Protein AF-A0A354T3V9-F1 (afdb_monomer)

Solvent-accessible surface area (backbone atoms only — not comparable to full-atom values): 32517 Å² total; per-residue (Å²): 140,82,90,83,85,89,87,88,87,81,90,86,90,83,90,88,90,88,87,83,87,86,89,85,88,80,90,80,92,81,86,88,84,91,83,85,88,84,88,84,85,85,89,86,86,86,89,82,84,89,85,85,87,84,90,78,86,81,80,93,75,85,88,80,76,74,80,84,77,77,73,82,75,76,56,69,67,57,56,49,50,51,51,52,52,47,48,52,54,55,47,61,64,60,44,80,77,56,86,52,77,69,58,54,63,48,48,56,51,47,48,54,52,50,52,56,44,53,57,58,63,74,66,83,55,96,64,48,69,61,53,52,55,51,42,28,46,51,54,14,50,47,29,39,53,53,14,48,54,28,45,76,69,68,37,41,72,61,12,39,53,26,18,53,50,13,24,72,48,33,72,89,43,64,66,36,56,49,50,38,52,53,39,53,52,52,48,50,51,51,50,52,52,52,52,49,52,51,32,47,51,52,16,51,54,26,36,52,52,12,50,56,27,45,77,68,66,38,25,69,59,10,29,55,25,14,48,47,12,28,72,53,38,69,88,43,66,69,38,52,53,50,24,53,52,25,47,54,51,32,54,50,49,54,51,51,54,50,53,49,53,52,50,53,50,51,49,51,51,54,51,51,52,52,52,49,53,50,51,51,52,54,49,52,53,49,52,52,49,53,50,52,54,51,50,53,50,50,51,53,50,50,54,56,50,59,66,56,62,82,64,82,67,59,94,84,62,96,70,99,64,85,72,61,81,66,56,63,54,50,49,52,51,52,49,50,52,52,51,53,53,52,51,53,52,55,56,55,63,75,74,70,83,85,92,62,102,72,75,50,71,68,53,57,52,48,51,52,50,52,51,49,50,50,51,50,42,77,76,44,75,84,62,81,73,84,63,55,73,73,62,53,47,73,75,39,82,59,52,68,59,52,50,60,51,46,69,60,49,51,60,54,49,53,50,42,52,53,54,34,52,52,30,52,52,51,29,51,54,28,52,53,49,38,55,52,41,50,52,54,38,54,50,33,51,52,52,36,54,54,32,52,52,51,45,54,54,57,66,70,55,76,70,90,41,74,68,44,44,53,52,47,52,52,52,49,53,53,34,53,51,49,39,52,54,33,51,50,50,40,51,53,39,53,52,53,39,54,54,30,52,53,50,29,54,53,28,51,53,52,35,50,57,37,51,53,53,44,52,54,48,48,53,54,49,54,38,48,75,73,71,43,81,77,78,65,79,82,73,65,82,64,88,68,76,76,78,75,79,84,74,73,83,78,132

Secondary structure (DSSP, 8-state):
--------------------------------------------------------PPP-----PPP---PPPPPHHHHHHHHHHHHHHHHHHHHTT---HHHHHHHHHHHHHHHHHHHHTTS--TTHHHHHHHHHHHHHHHHHHHHHHHHHTT-HHHHHHHHHHHHHH-TT-HHHHHHHHHHHHHHHHHHHHHHHHHHHHHHHHHHHHHHHHHHTT-HHHHHHHHHHHHHH-TT-HHHHHHHHHHHHHHHHHHHHHHHHHHHHHHHHHHHHHHHHHHHHHHHHHHHHHHHHHHHHHHHHHHHHHHHHSS----TT--------HHHHHHHHHHHHHHHHHHHHHHHHHTT-----S---HHHHHHHHHHHHHHHHHHHTTTT-SS--HHHHHHH-TTHHHHHHHHHHHHHHHHHHHHHHHHHHHHHHHHHHHHHHHHHHHHHHHHHHHHHHHHHHHHHHS---SHHHHHHHHHHHHHHHHHHHHHHHHHHHHHHHHHHHHHHHHHHHHHHHHHHHHHHHHHHHHHHHHTTPPPP-GGG--S--PPPPP-PPPP-

pLDDT: mean 73.09, std 22.15, range [26.23, 98.62]

Structure (mmCIF, N/CA/C/O backbone):
data_AF-A0A354T3V9-F1
#
_entry.id   AF-A0A354T3V9-F1
#
loop_
_atom_site.group_PDB
_atom_site.id
_atom_site.type_symbol
_atom_site.label_atom_id
_atom_site.label_alt_id
_atom_site.label_comp_id
_atom_site.label_asym_id
_atom_site.label_entity_id
_atom_site.label_seq_id
_atom_site.pdbx_PDB_ins_code
_atom_site.Cartn_x
_atom_site.Cartn_y
_atom_site.Cartn_z
_atom_site.occupancy
_atom_site.B_iso_or_equiv
_atom_site.auth_seq_id
_atom_site.auth_comp_id
_atom_site.auth_asym_id
_atom_site.auth_atom_id
_atom_site.pdbx_PDB_model_num
ATOM 1 N N . MET A 1 1 ? -51.649 41.829 -4.436 1.00 32.91 1 MET A N 1
ATOM 2 C CA . MET A 1 1 ? -51.994 42.182 -3.039 1.00 32.91 1 MET A CA 1
ATOM 3 C C . MET A 1 1 ? -51.129 41.298 -2.145 1.00 32.91 1 MET A C 1
ATOM 5 O O . MET A 1 1 ? -51.272 40.098 -2.272 1.00 32.91 1 MET A O 1
ATOM 9 N N . ASN A 1 2 ? -50.156 41.715 -1.337 1.00 33.03 2 ASN A N 1
ATOM 10 C CA . ASN A 1 2 ? -49.621 43.015 -0.938 1.00 33.03 2 ASN A CA 1
ATOM 11 C C . ASN A 1 2 ? -48.099 42.876 -0.723 1.00 33.03 2 ASN A C 1
ATOM 13 O O . ASN A 1 2 ? -47.620 41.822 -0.316 1.00 33.03 2 ASN A O 1
ATOM 17 N N . HIS A 1 3 ? -47.375 43.960 -1.003 1.00 36.59 3 HIS A N 1
ATOM 18 C CA . HIS A 1 3 ? -45.964 44.193 -0.684 1.00 36.59 3 HIS A CA 1
ATOM 19 C C . HIS A 1 3 ? -45.705 44.255 0.826 1.00 36.59 3 HIS A C 1
ATOM 21 O O . HIS A 1 3 ? -46.506 44.884 1.509 1.00 36.59 3 HIS A O 1
ATOM 27 N N . VAL A 1 4 ? -44.530 43.797 1.295 1.00 40.19 4 VAL A N 1
ATOM 28 C CA . VAL A 1 4 ? -43.808 44.417 2.430 1.00 40.19 4 VAL A CA 1
ATOM 29 C C . VAL A 1 4 ? -42.276 44.309 2.256 1.00 40.19 4 VAL A C 1
ATOM 31 O O . VAL A 1 4 ? -41.701 43.228 2.234 1.00 40.19 4 VAL A O 1
ATOM 34 N N . HIS A 1 5 ? -41.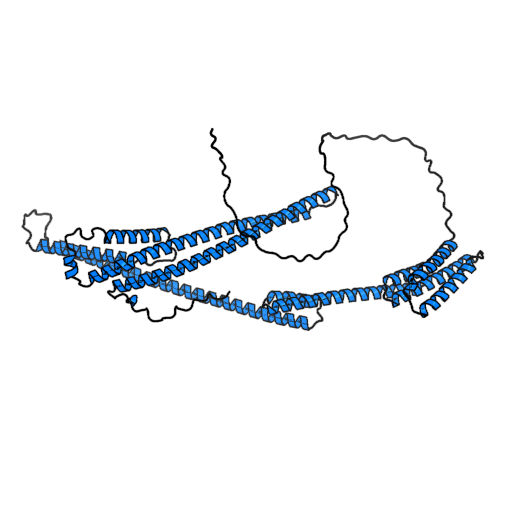678 45.491 2.089 1.00 36.81 5 HIS A N 1
ATOM 35 C CA . HIS A 1 5 ? -40.368 46.045 2.472 1.00 36.81 5 HIS A CA 1
ATOM 36 C C . HIS A 1 5 ? -39.099 45.193 2.708 1.00 36.81 5 HIS A C 1
ATOM 38 O O . HIS A 1 5 ? -38.986 44.419 3.652 1.00 36.81 5 HIS A O 1
ATOM 44 N N . ARG A 1 6 ? -38.054 45.565 1.946 1.00 41.31 6 ARG A N 1
ATOM 45 C CA . ARG A 1 6 ? -36.630 45.541 2.333 1.00 41.31 6 ARG A CA 1
ATOM 46 C C . ARG A 1 6 ? -36.245 46.879 2.984 1.00 41.31 6 ARG A C 1
ATOM 48 O O . ARG A 1 6 ? -36.617 47.923 2.451 1.00 41.31 6 ARG A O 1
ATOM 55 N N . VAL A 1 7 ? -35.428 46.845 4.040 1.00 30.77 7 VAL A N 1
ATOM 56 C CA . VAL A 1 7 ? -34.584 47.966 4.511 1.00 30.77 7 VAL A CA 1
ATOM 57 C C . VAL A 1 7 ? -33.204 47.401 4.907 1.00 30.77 7 VAL A C 1
ATOM 59 O O . VAL A 1 7 ? -33.170 46.343 5.536 1.00 30.77 7 VAL A O 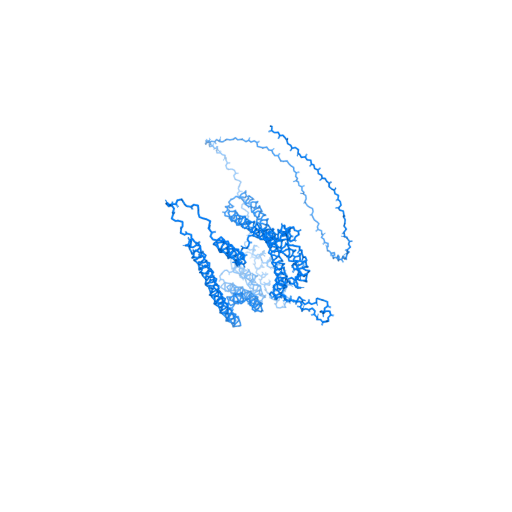1
ATOM 62 N N . PRO A 1 8 ? -32.080 48.053 4.538 1.00 51.62 8 PRO A N 1
ATOM 63 C CA . PRO A 1 8 ? -30.714 47.611 4.834 1.00 51.62 8 PRO A CA 1
ATOM 64 C C . PRO A 1 8 ? -30.093 48.370 6.022 1.00 51.62 8 PRO A C 1
ATOM 66 O O . PRO A 1 8 ? -30.455 49.516 6.271 1.00 51.62 8 PRO A O 1
ATOM 69 N N . TRP A 1 9 ? -29.100 47.775 6.692 1.00 32.56 9 TRP A N 1
ATOM 70 C CA . TRP A 1 9 ? -28.178 48.481 7.594 1.00 32.56 9 TRP A CA 1
ATOM 71 C C . TRP A 1 9 ? -26.727 48.038 7.341 1.00 32.56 9 TRP A C 1
ATOM 73 O O . TRP A 1 9 ? -26.434 46.846 7.269 1.00 32.56 9 TRP A O 1
ATOM 83 N N . LEU A 1 10 ? -25.844 49.030 7.186 1.00 33.41 10 LEU A N 1
ATOM 84 C CA . LEU A 1 10 ? -24.381 48.947 7.104 1.00 33.41 10 LEU A CA 1
ATOM 85 C C . LEU A 1 10 ? -23.762 49.326 8.469 1.00 33.41 10 LEU A C 1
ATOM 87 O O . LEU A 1 10 ? -24.205 50.297 9.070 1.00 33.41 10 LEU A O 1
ATOM 91 N N . VAL A 1 11 ? -22.666 48.629 8.814 1.00 35.09 11 VAL A N 1
ATOM 92 C CA . VAL A 1 11 ? -21.397 49.099 9.440 1.00 35.09 11 VAL A CA 1
ATOM 93 C C . VAL A 1 11 ? -21.416 49.599 10.894 1.00 35.09 11 VAL A C 1
ATOM 95 O O . VAL A 1 11 ? -22.173 50.495 11.232 1.00 35.09 11 VAL A O 1
ATOM 98 N N . VAL A 1 12 ? -20.481 49.079 11.718 1.00 29.97 12 VAL A N 1
ATOM 99 C CA . VAL A 1 12 ? -19.415 49.835 12.435 1.00 29.97 12 VAL A CA 1
ATOM 100 C C . VAL A 1 12 ? -18.534 48.896 13.315 1.00 29.97 12 VAL A C 1
ATOM 102 O O . VAL A 1 12 ? -19.056 48.012 13.983 1.00 29.97 12 VAL A O 1
ATOM 105 N N . LEU A 1 13 ? -17.213 49.188 13.324 1.00 26.94 13 LEU A N 1
ATOM 106 C CA . LEU A 1 13 ? -16.058 48.712 14.143 1.00 26.94 13 LEU A CA 1
ATOM 107 C C . LEU A 1 13 ? -15.340 47.409 13.710 1.00 26.94 13 LEU A C 1
ATOM 109 O O . LEU A 1 13 ? -15.966 46.375 13.561 1.00 26.94 13 LEU A O 1
ATOM 113 N N . GLY A 1 14 ? -14.013 47.332 13.530 1.00 26.23 14 GLY A N 1
ATOM 114 C CA . GLY A 1 14 ? -12.926 48.298 13.739 1.00 26.23 14 GLY A CA 1
ATOM 115 C C . GLY A 1 14 ? -11.760 47.714 14.560 1.00 26.23 14 GLY A C 1
ATOM 116 O O . GLY A 1 14 ? -11.819 47.766 15.777 1.00 26.23 14 GLY A O 1
ATOM 117 N N . ALA A 1 15 ? -10.707 47.265 13.857 1.00 28.19 15 ALA A N 1
ATOM 118 C CA . ALA A 1 15 ? -9.275 47.199 14.221 1.00 28.19 15 ALA A CA 1
ATOM 119 C C . ALA A 1 15 ? -8.754 46.301 15.380 1.00 28.19 15 ALA A C 1
ATOM 121 O O . ALA A 1 15 ? -9.223 46.363 16.507 1.00 28.19 15 ALA A O 1
ATOM 122 N N . VAL A 1 16 ? -7.668 45.556 15.094 1.00 28.56 16 VAL A N 1
ATOM 123 C CA . VAL A 1 16 ? -6.291 45.667 15.660 1.00 28.56 16 VAL A CA 1
ATOM 124 C C . VAL A 1 16 ? -5.586 44.294 15.579 1.00 28.56 16 VAL A C 1
ATOM 126 O O . VAL A 1 16 ? -5.963 43.380 16.297 1.00 28.56 16 VAL A O 1
ATOM 129 N N . PHE A 1 17 ? -4.570 44.152 14.714 1.00 26.58 17 PHE A N 1
ATOM 130 C CA . PHE A 1 17 ? -3.209 43.663 15.035 1.00 26.58 17 PHE A CA 1
ATOM 131 C C . PHE A 1 17 ? -2.374 43.510 13.748 1.00 26.58 17 PHE A C 1
ATOM 133 O O . PHE A 1 17 ? -2.658 42.681 12.888 1.00 26.58 17 PHE A O 1
ATOM 140 N N . ALA A 1 18 ? -1.318 44.314 13.642 1.00 29.08 18 ALA A N 1
ATOM 141 C CA . ALA A 1 18 ? -0.202 44.144 12.718 1.00 29.08 18 ALA A CA 1
ATOM 142 C C . ALA A 1 18 ? 1.092 44.345 13.518 1.00 29.08 18 ALA A C 1
ATOM 144 O O . ALA A 1 18 ? 1.145 45.293 14.295 1.00 29.08 18 ALA A O 1
ATOM 145 N N . LEU A 1 19 ? 2.063 43.439 13.341 1.00 29.62 19 LEU A N 1
ATOM 146 C CA . LEU A 1 19 ? 3.514 43.440 13.660 1.00 29.62 19 LEU A CA 1
ATOM 147 C C . LEU A 1 19 ? 3.942 41.949 13.516 1.00 29.62 19 LEU A C 1
ATOM 149 O O . LEU A 1 19 ? 3.217 41.096 14.007 1.00 29.62 19 LEU A O 1
ATOM 153 N N . ALA A 1 20 ? 5.024 41.486 12.883 1.00 28.86 20 ALA A N 1
ATOM 154 C CA . ALA A 1 20 ? 6.209 42.074 12.269 1.00 28.86 20 ALA A CA 1
ATOM 155 C C . ALA A 1 20 ? 6.882 41.041 11.303 1.00 28.86 20 ALA A C 1
ATOM 157 O O . ALA A 1 20 ? 6.646 39.842 11.406 1.00 28.86 20 ALA A O 1
ATOM 158 N N . LEU A 1 21 ? 7.702 41.568 10.381 1.00 30.81 21 LEU A N 1
ATOM 159 C CA . LEU A 1 21 ? 8.657 41.006 9.381 1.00 30.81 21 LEU A CA 1
ATOM 160 C C . LEU A 1 21 ? 9.630 39.881 9.884 1.00 30.81 21 LEU A C 1
ATOM 162 O O . LEU A 1 21 ? 9.665 39.688 11.097 1.00 30.81 21 LEU A O 1
ATOM 166 N N . PRO A 1 22 ? 10.488 39.203 9.049 1.00 48.53 22 PRO A N 1
ATOM 167 C CA . PRO A 1 22 ? 11.100 39.702 7.804 1.00 48.53 22 PRO A CA 1
ATOM 168 C C . PRO A 1 22 ? 11.340 38.766 6.589 1.00 48.53 22 PRO A C 1
ATOM 170 O O . PRO A 1 22 ? 11.372 37.544 6.641 1.00 48.53 22 PRO A O 1
ATOM 173 N N . GLN A 1 23 ? 11.588 39.490 5.492 1.00 31.45 23 GLN A N 1
ATOM 174 C CA . GLN A 1 23 ? 12.322 39.233 4.247 1.00 31.45 23 GLN A CA 1
ATOM 175 C C . GLN A 1 23 ? 13.348 38.081 4.205 1.00 31.45 23 GLN A C 1
ATOM 177 O O . GLN A 1 23 ? 14.302 38.070 4.976 1.00 31.45 23 GLN A O 1
ATOM 182 N N . VAL A 1 24 ? 13.279 37.282 3.130 1.00 28.88 24 VAL A N 1
ATOM 183 C CA . VAL A 1 24 ? 14.450 36.797 2.370 1.00 28.88 24 VAL A CA 1
ATOM 184 C C . VAL A 1 24 ? 14.100 36.859 0.876 1.00 28.88 24 VAL A C 1
ATOM 186 O O . VAL A 1 24 ? 13.244 36.118 0.401 1.00 28.88 24 VAL A O 1
ATOM 189 N N . LEU A 1 25 ? 14.737 37.773 0.137 1.00 30.48 25 LEU A N 1
ATOM 190 C CA . LEU A 1 25 ? 14.657 37.869 -1.323 1.00 30.48 25 LEU A CA 1
ATOM 191 C C . LEU A 1 25 ? 15.865 37.161 -1.944 1.00 30.48 25 LEU A C 1
ATOM 193 O O . LEU A 1 25 ? 17.002 37.585 -1.747 1.00 30.48 25 LEU A O 1
ATOM 197 N N . GLY A 1 26 ? 15.603 36.116 -2.728 1.00 29.08 26 GLY A N 1
ATOM 198 C CA . GLY A 1 26 ? 16.531 35.552 -3.704 1.00 29.08 26 GLY A CA 1
ATOM 199 C C . GLY A 1 26 ? 16.092 35.960 -5.108 1.00 29.08 26 GLY A C 1
ATOM 200 O O . GLY A 1 26 ? 15.015 35.583 -5.562 1.00 29.08 26 GLY A O 1
ATOM 201 N N . GLN A 1 27 ? 16.918 36.765 -5.773 1.00 34.38 27 GLN A N 1
ATOM 202 C CA . GLN A 1 27 ? 16.764 37.168 -7.167 1.00 34.38 27 GLN A CA 1
ATOM 203 C C . GLN A 1 27 ? 16.934 35.958 -8.098 1.00 34.38 27 GLN A C 1
ATOM 205 O O . GLN A 1 27 ? 17.934 35.251 -8.007 1.00 34.38 27 GLN A O 1
ATOM 210 N N . SER A 1 28 ? 16.035 35.775 -9.068 1.00 29.17 28 SER A N 1
ATOM 211 C CA . SER A 1 28 ? 16.446 35.245 -10.371 1.00 29.17 28 SER A CA 1
ATOM 212 C C . SER A 1 28 ? 15.574 35.823 -11.484 1.00 29.17 28 SER A C 1
ATOM 214 O O . SER A 1 28 ? 14.348 35.871 -11.417 1.00 29.17 28 SER A O 1
ATOM 216 N N . SER A 1 29 ? 16.275 36.361 -12.469 1.00 31.19 29 SER A N 1
ATOM 217 C CA . SER A 1 29 ? 15.816 37.047 -13.665 1.00 31.19 29 SER A CA 1
ATOM 218 C C . SER A 1 29 ? 15.143 36.105 -14.663 1.00 31.19 29 SER A C 1
ATOM 220 O O . SER A 1 29 ? 15.711 35.073 -15.012 1.00 31.19 29 SER A O 1
ATOM 222 N N . SER A 1 30 ? 14.005 36.532 -15.210 1.00 31.03 30 SER A N 1
ATOM 223 C CA . SER A 1 30 ? 13.454 36.044 -16.482 1.00 31.03 30 SER A CA 1
ATOM 224 C C . SER A 1 30 ? 13.421 37.186 -17.504 1.00 31.03 30 SER A C 1
ATOM 226 O O . SER A 1 30 ? 13.071 38.306 -17.129 1.00 31.03 30 SER A O 1
ATOM 228 N N . PRO A 1 31 ? 13.677 36.924 -18.794 1.00 46.62 31 PRO A N 1
ATOM 229 C CA . PRO A 1 31 ? 13.009 37.596 -19.905 1.00 46.62 31 PRO A CA 1
ATOM 230 C C . PRO A 1 31 ? 11.911 36.641 -20.427 1.00 46.62 31 PRO A C 1
ATOM 232 O O . PRO A 1 31 ? 12.157 35.458 -20.622 1.00 46.62 31 PRO A O 1
ATOM 235 N N . GLY A 1 32 ? 10.640 37.004 -20.576 1.00 32.41 32 GLY A N 1
ATOM 236 C CA . GLY A 1 32 ? 10.111 38.212 -21.190 1.00 32.41 32 GLY A CA 1
ATOM 237 C C . GLY A 1 32 ? 9.746 37.901 -22.642 1.00 32.41 32 GLY A C 1
ATOM 238 O O . GLY A 1 32 ? 10.588 38.111 -23.500 1.00 32.41 32 GLY A O 1
ATOM 239 N N . TYR A 1 33 ? 8.522 37.424 -22.912 1.00 31.39 33 TYR A N 1
ATOM 240 C CA . TYR A 1 33 ? 7.873 37.562 -24.224 1.00 31.39 33 TYR A CA 1
ATOM 241 C C . TYR A 1 33 ? 6.348 37.705 -24.096 1.00 31.39 33 TYR A C 1
ATOM 243 O O . TYR A 1 33 ? 5.661 36.900 -23.474 1.00 31.39 33 TYR A O 1
ATOM 251 N N . ASN A 1 34 ? 5.888 38.796 -24.704 1.00 32.47 34 ASN A N 1
ATOM 252 C CA . ASN A 1 34 ? 4.532 39.297 -24.904 1.00 32.47 34 ASN A CA 1
ATOM 253 C C . ASN A 1 34 ? 3.780 38.505 -25.980 1.00 32.47 34 ASN A C 1
ATOM 255 O O . ASN A 1 34 ? 4.312 38.403 -27.079 1.00 32.47 34 ASN A O 1
ATOM 259 N N . LEU A 1 35 ? 2.524 38.125 -25.720 1.00 31.83 35 LEU A N 1
ATOM 260 C CA . LEU A 1 35 ? 1.390 38.061 -26.666 1.00 31.83 35 LEU A CA 1
ATOM 261 C C . LEU A 1 35 ? 0.129 38.190 -25.777 1.00 31.83 35 LEU A C 1
ATOM 263 O O . LEU A 1 35 ? -0.048 37.398 -24.862 1.00 31.83 35 LEU A O 1
ATOM 267 N N . GLY A 1 36 ? -0.706 39.229 -25.832 1.00 29.16 36 GLY A N 1
ATOM 268 C CA . GLY A 1 36 ? -1.394 39.760 -27.005 1.00 29.16 36 GLY A CA 1
ATOM 269 C C . GLY A 1 36 ? -2.841 39.247 -27.008 1.00 29.16 36 GLY A C 1
ATOM 270 O O . GLY A 1 36 ? -3.162 38.341 -27.766 1.00 29.16 36 GLY A O 1
ATOM 271 N N . TRP A 1 37 ? -3.693 39.778 -26.122 1.00 28.73 37 TRP A N 1
ATOM 272 C CA . TRP A 1 37 ? -5.140 39.519 -26.112 1.00 28.73 37 TRP A CA 1
ATOM 273 C C . TRP A 1 37 ? -5.827 40.254 -27.272 1.00 28.73 37 TRP A C 1
ATOM 275 O O . TRP A 1 37 ? -5.591 41.443 -27.484 1.00 28.73 37 TRP A O 1
ATOM 285 N N . CYS A 1 38 ? -6.730 39.564 -27.968 1.00 28.09 38 CYS A N 1
ATOM 286 C CA . CYS A 1 38 ? -7.733 40.157 -28.848 1.00 28.09 38 CYS A CA 1
ATOM 287 C C . CYS A 1 38 ? -9.111 39.633 -28.431 1.00 28.09 38 CYS A C 1
ATOM 289 O O . CYS A 1 38 ? -9.377 38.438 -28.524 1.00 28.09 38 CYS A O 1
ATOM 291 N N . SER A 1 39 ? -9.975 40.549 -28.002 1.00 33.28 39 SER A N 1
ATOM 292 C CA . SER A 1 39 ? -11.415 40.353 -27.844 1.00 33.28 39 SER A CA 1
ATOM 293 C C . SER A 1 39 ? -12.111 41.379 -28.727 1.00 33.28 39 SER A C 1
ATOM 295 O O . SER A 1 39 ? -11.818 42.561 -28.567 1.00 33.28 39 SER A O 1
ATOM 297 N N . ALA A 1 40 ? -13.027 40.946 -29.601 1.00 31.53 40 ALA A N 1
ATOM 298 C CA . ALA A 1 40 ? -14.324 41.604 -29.824 1.00 31.53 40 ALA A CA 1
ATOM 299 C C . ALA A 1 40 ? -15.142 40.976 -30.976 1.00 31.53 40 ALA A C 1
ATOM 301 O O . ALA A 1 40 ? -14.645 40.822 -32.087 1.00 31.53 40 ALA A O 1
ATOM 302 N N . CYS A 1 41 ? -16.432 40.770 -30.666 1.00 28.70 41 CYS A N 1
ATOM 303 C CA . CYS A 1 41 ? -17.632 40.728 -31.524 1.00 28.70 41 CYS A CA 1
ATOM 304 C C . CYS A 1 41 ? -17.848 39.477 -32.406 1.00 28.70 41 CYS A C 1
ATOM 306 O O . CYS A 1 41 ? -17.102 39.243 -33.343 1.00 28.70 41 CYS A O 1
ATOM 308 N N . GLN A 1 42 ? -18.789 38.555 -32.148 1.00 30.81 42 GLN A N 1
ATOM 309 C CA . GLN A 1 42 ? -20.225 38.605 -31.790 1.00 30.81 42 GLN A CA 1
ATOM 310 C C . GLN A 1 42 ? -21.174 38.736 -33.006 1.00 30.81 42 GLN A C 1
ATOM 312 O O . GLN A 1 42 ? -21.245 39.780 -33.639 1.00 30.81 42 GLN A O 1
ATOM 317 N N . ALA A 1 43 ? -21.940 37.648 -33.201 1.00 32.72 43 ALA A N 1
ATOM 318 C CA . ALA A 1 43 ? -23.284 37.507 -33.786 1.00 32.72 43 ALA A CA 1
ATOM 319 C C . ALA A 1 43 ? -23.520 37.786 -35.287 1.00 32.72 43 ALA A C 1
ATOM 321 O O . ALA A 1 43 ? -23.428 38.921 -35.730 1.00 32.72 43 ALA A O 1
ATOM 322 N N . TYR A 1 44 ? -23.979 36.759 -36.026 1.00 29.14 44 TYR A N 1
ATOM 323 C CA . TYR A 1 44 ? -25.319 36.695 -36.655 1.00 29.14 44 TYR A CA 1
ATOM 324 C C . TYR A 1 44 ? -25.527 35.344 -37.392 1.00 29.14 44 TYR A C 1
ATOM 326 O O . TYR A 1 44 ? -24.777 34.987 -38.293 1.00 29.14 44 TYR A O 1
ATOM 334 N N . MET A 1 45 ? -26.562 34.599 -36.995 1.00 36.66 45 MET A N 1
ATOM 335 C CA . MET A 1 45 ? -27.307 33.588 -37.786 1.00 36.66 45 MET A CA 1
ATOM 336 C C . MET A 1 45 ? -28.581 34.295 -38.336 1.00 36.66 45 MET A C 1
ATOM 338 O O . MET A 1 45 ? -28.835 35.394 -37.835 1.00 36.66 45 MET A O 1
ATOM 342 N N . PRO A 1 46 ? -29.438 33.754 -39.247 1.00 53.12 46 PRO A N 1
ATOM 343 C CA . PRO A 1 46 ? -29.659 32.326 -39.558 1.00 53.12 46 PRO A CA 1
ATOM 344 C C . PRO A 1 46 ? -30.037 31.953 -41.025 1.00 53.12 46 PRO A C 1
ATOM 346 O O . PRO A 1 46 ? -30.429 32.790 -41.830 1.00 53.12 46 PRO A O 1
ATOM 349 N N . GLY A 1 47 ? -30.086 30.639 -41.296 1.00 31.75 47 GLY A N 1
ATOM 350 C CA . GLY A 1 47 ? -31.220 30.018 -42.009 1.00 31.75 47 GLY A CA 1
ATOM 351 C C . GLY A 1 47 ? -30.986 29.413 -43.405 1.00 31.75 47 GLY A C 1
ATOM 352 O O . GLY A 1 47 ? -30.452 30.070 -44.289 1.00 31.75 47 GLY A O 1
ATOM 353 N N . GLY A 1 48 ? -31.528 28.200 -43.622 1.00 31.91 48 GLY A N 1
ATOM 354 C CA . GLY A 1 48 ? -32.191 27.846 -44.891 1.00 31.91 48 GLY A CA 1
ATOM 355 C C . GLY A 1 48 ? -31.755 26.576 -45.644 1.00 31.91 48 GLY A C 1
ATOM 356 O O . GLY A 1 48 ? -30.887 26.651 -46.497 1.00 31.91 48 GLY A O 1
ATOM 357 N N . HIS A 1 49 ? -32.448 25.465 -45.356 1.00 31.52 49 HIS A N 1
ATOM 358 C CA . HIS A 1 49 ? -33.016 24.420 -46.241 1.00 31.52 49 HIS A CA 1
ATOM 359 C C . HIS A 1 49 ? -32.283 23.821 -47.470 1.00 31.52 49 HIS A C 1
ATOM 361 O O . HIS A 1 49 ? -31.874 24.509 -48.397 1.00 31.52 49 HIS A O 1
ATOM 367 N N . ASP A 1 50 ? -32.299 22.478 -47.475 1.00 38.12 50 ASP A N 1
ATOM 368 C CA . ASP A 1 50 ? -32.452 21.491 -48.562 1.00 38.12 50 ASP A CA 1
ATOM 369 C C . ASP A 1 50 ? -32.393 21.943 -50.031 1.00 38.12 50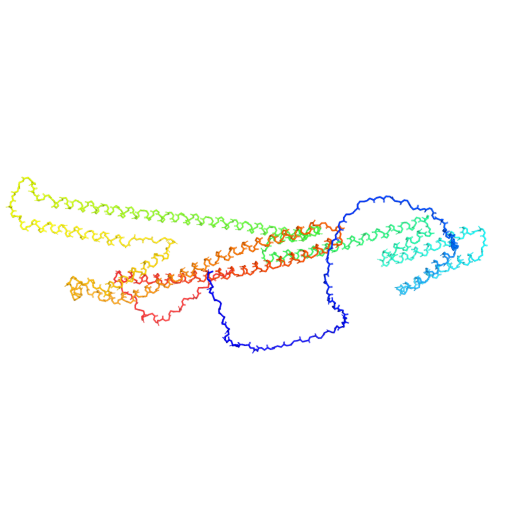 ASP A C 1
ATOM 371 O O . ASP A 1 50 ? -33.188 22.774 -50.461 1.00 38.12 50 ASP A O 1
ATOM 375 N N . CYS A 1 51 ? -31.623 21.210 -50.854 1.00 30.03 51 CYS A N 1
ATOM 376 C CA . CYS A 1 51 ? -32.090 20.777 -52.178 1.00 30.03 51 CYS A CA 1
ATOM 377 C C . CYS A 1 51 ? -31.326 19.562 -52.733 1.00 30.03 51 CYS A C 1
ATOM 379 O O . CYS A 1 51 ? -30.100 19.510 -52.812 1.00 30.03 51 CYS A O 1
ATOM 381 N N . VAL A 1 52 ? -32.134 18.603 -53.172 1.00 35.34 52 VAL A N 1
ATOM 382 C CA . VAL A 1 52 ? -31.834 17.424 -53.980 1.00 35.34 52 VAL A CA 1
ATOM 383 C C . VAL A 1 52 ? -31.580 17.835 -55.437 1.00 35.34 52 VAL A C 1
ATOM 385 O O . VAL A 1 52 ? -32.341 18.618 -55.992 1.00 35.34 52 VAL A O 1
ATOM 388 N N . GLY A 1 53 ? -30.625 17.177 -56.102 1.00 33.56 53 GLY A N 1
ATOM 389 C CA . GLY A 1 53 ? -30.836 16.739 -57.485 1.00 33.56 53 GLY A CA 1
ATOM 390 C C . GLY A 1 53 ? -29.996 17.363 -58.608 1.00 33.56 53 GLY A C 1
ATOM 391 O O . GLY A 1 53 ? -29.963 18.565 -58.819 1.00 33.56 53 GLY A O 1
ATOM 392 N N . LEU A 1 54 ? -29.504 16.432 -59.432 1.00 31.00 54 LEU A N 1
ATOM 393 C CA . LEU A 1 54 ? -29.358 16.472 -60.891 1.00 31.00 54 LEU A CA 1
ATOM 394 C C . LEU A 1 54 ? -27.979 16.721 -61.524 1.00 31.00 54 LEU A C 1
ATOM 396 O O . LEU A 1 54 ? -27.286 17.714 -61.354 1.00 31.00 54 LEU A O 1
ATOM 400 N N . ARG A 1 55 ? -27.670 15.715 -62.349 1.00 41.75 55 ARG A N 1
ATOM 401 C CA . ARG A 1 55 ? -26.597 15.552 -63.320 1.00 41.75 55 ARG A CA 1
ATOM 402 C C . ARG A 1 55 ? -26.561 16.699 -64.330 1.00 41.75 55 ARG A C 1
ATOM 404 O O . ARG A 1 55 ? -27.554 16.926 -65.012 1.00 41.75 55 ARG A O 1
ATOM 411 N N . THR A 1 56 ? -25.361 17.199 -64.607 1.00 34.94 56 THR A N 1
ATOM 412 C CA . THR A 1 56 ? -24.972 17.657 -65.949 1.00 34.94 56 THR A CA 1
ATOM 413 C C . THR A 1 56 ? -23.524 17.258 -66.232 1.00 34.94 56 THR A C 1
ATOM 415 O O . THR A 1 56 ? -22.633 17.500 -65.422 1.00 34.94 56 THR A O 1
ATOM 418 N N . ARG A 1 57 ? -23.302 16.607 -67.381 1.00 43.25 57 ARG A N 1
ATOM 419 C CA . ARG A 1 57 ? -21.978 16.265 -67.931 1.00 43.25 57 ARG A CA 1
ATOM 420 C C . ARG A 1 57 ? -21.195 17.542 -68.284 1.00 43.25 57 ARG A C 1
ATOM 422 O O . ARG A 1 57 ? -21.801 18.423 -68.893 1.00 43.25 57 ARG A O 1
ATOM 429 N N . PRO A 1 58 ? -19.874 17.619 -68.037 1.00 41.09 58 PRO A N 1
ATOM 430 C CA . PRO A 1 58 ? -19.021 18.623 -68.663 1.00 41.09 58 PRO A CA 1
ATOM 431 C C . PRO A 1 58 ? -18.457 18.129 -70.020 1.00 41.09 58 PRO A C 1
ATOM 433 O O . PRO A 1 58 ? -18.406 16.918 -70.261 1.00 41.09 58 PRO A O 1
ATOM 436 N N . PRO A 1 59 ? -18.062 19.046 -70.925 1.00 50.78 59 PRO A N 1
ATOM 437 C CA . PRO A 1 59 ? -17.575 18.742 -72.275 1.00 50.78 59 PRO A CA 1
ATOM 438 C C . PRO A 1 59 ? -16.085 18.339 -72.284 1.00 50.78 59 PRO A C 1
ATOM 440 O O . PRO A 1 59 ? -15.376 18.595 -71.308 1.00 50.78 59 PRO A O 1
ATOM 443 N N . PRO A 1 60 ? -15.576 17.737 -73.379 1.00 50.09 60 PRO A N 1
ATOM 444 C CA . PRO A 1 60 ? -14.189 17.299 -73.454 1.00 50.09 60 PRO A CA 1
ATOM 445 C C . PRO A 1 60 ? -13.263 18.497 -73.703 1.00 50.09 60 PRO A C 1
ATOM 447 O O . PRO A 1 60 ? -13.272 19.090 -74.781 1.00 50.09 60 PRO A O 1
ATOM 450 N N . TRP A 1 61 ? -12.441 18.835 -72.711 1.00 42.12 61 TRP A N 1
ATOM 451 C CA . TRP A 1 61 ? -11.299 19.729 -72.892 1.00 42.12 61 TRP A CA 1
ATOM 452 C C . TRP A 1 61 ? -10.040 18.914 -73.196 1.00 42.12 61 TRP A C 1
ATOM 454 O O . TRP A 1 61 ? -9.812 17.853 -72.621 1.00 42.12 61 TRP A O 1
ATOM 464 N N . ARG A 1 62 ? -9.263 19.420 -74.157 1.00 41.78 62 ARG A N 1
ATOM 465 C CA . ARG A 1 62 ? -8.019 18.843 -74.675 1.00 41.78 62 ARG A CA 1
ATOM 466 C C . ARG A 1 62 ? -6.967 18.703 -73.578 1.00 41.78 62 ARG A C 1
ATOM 468 O O . ARG A 1 62 ? -6.677 19.659 -72.864 1.00 41.78 62 ARG A O 1
ATOM 475 N N . ASP A 1 63 ? -6.357 17.530 -73.545 1.00 43.88 63 ASP A N 1
ATOM 476 C CA . ASP A 1 63 ? -5.199 17.195 -72.732 1.00 43.88 63 ASP A CA 1
ATOM 477 C C . ASP A 1 63 ? -3.937 17.828 -73.351 1.00 43.88 63 ASP A C 1
ATOM 479 O O . ASP A 1 63 ? -3.378 17.328 -74.325 1.00 43.88 63 ASP A O 1
ATOM 483 N N . ASN A 1 64 ? -3.537 18.985 -72.821 1.00 51.72 64 ASN A N 1
ATOM 484 C CA . ASN A 1 64 ? -2.224 19.591 -73.050 1.00 51.72 64 ASN A CA 1
ATOM 485 C C . ASN A 1 64 ? -1.366 19.376 -71.797 1.00 51.72 64 ASN A C 1
ATOM 487 O O . ASN A 1 64 ? -0.989 20.323 -71.106 1.00 51.72 64 ASN A O 1
ATOM 491 N N . SER A 1 65 ? -1.073 18.117 -71.485 1.00 44.03 65 SER A N 1
ATOM 492 C CA . SER A 1 65 ? -0.017 17.787 -70.535 1.00 44.03 65 SER A CA 1
ATOM 493 C C . SER A 1 65 ? 1.346 18.108 -71.179 1.00 44.03 65 SER A C 1
ATOM 495 O O . SER A 1 65 ? 1.636 17.592 -72.263 1.00 44.03 65 SER A O 1
ATOM 497 N N . PRO A 1 66 ? 2.187 18.981 -70.586 1.00 44.88 66 PRO A N 1
ATOM 498 C CA . PRO A 1 66 ? 3.513 19.267 -71.124 1.00 44.88 66 PRO A CA 1
ATOM 499 C C . PRO A 1 66 ? 4.375 17.994 -71.106 1.00 44.88 66 PRO A C 1
ATOM 501 O O . PRO A 1 66 ? 4.193 17.143 -70.231 1.00 44.88 66 PRO A O 1
ATOM 504 N N . PRO A 1 67 ? 5.314 17.837 -72.057 1.00 46.56 67 PRO A N 1
ATOM 505 C CA . PRO A 1 67 ? 6.166 16.660 -72.120 1.00 46.56 67 PRO A CA 1
ATOM 506 C C . PRO A 1 67 ? 6.920 16.502 -70.800 1.00 46.56 67 PRO A C 1
ATOM 508 O O . PRO A 1 67 ? 7.531 17.448 -70.301 1.00 46.56 67 PRO A O 1
ATOM 511 N N . VAL A 1 68 ? 6.866 15.293 -70.240 1.00 46.34 68 VAL A N 1
ATOM 512 C CA . VAL A 1 68 ? 7.669 14.898 -69.084 1.00 46.34 68 VAL A CA 1
ATOM 513 C C . VAL A 1 68 ? 9.133 15.124 -69.447 1.00 46.34 68 VAL A C 1
ATOM 515 O O . VAL A 1 68 ? 9.719 14.379 -70.230 1.00 46.34 68 VAL A O 1
ATOM 518 N N . VAL A 1 69 ? 9.721 16.182 -68.891 1.00 42.22 69 VAL A N 1
ATOM 519 C CA . VAL A 1 69 ? 11.159 16.429 -68.959 1.00 42.22 69 VAL A CA 1
ATOM 520 C C . VAL A 1 69 ? 11.823 15.337 -68.128 1.00 42.22 69 VAL A C 1
ATOM 522 O O . VAL A 1 69 ? 11.851 15.398 -66.899 1.00 42.22 69 VAL A O 1
ATOM 525 N N . THR A 1 70 ? 12.330 14.297 -68.787 1.00 44.03 70 THR A N 1
ATOM 526 C CA . THR A 1 70 ? 13.200 13.311 -68.147 1.00 44.03 70 THR A CA 1
ATOM 527 C C . THR A 1 70 ? 14.492 14.010 -67.749 1.00 44.03 70 THR A C 1
ATOM 529 O O . THR A 1 70 ? 15.354 14.267 -68.589 1.00 44.03 70 THR A O 1
ATOM 532 N N . VAL A 1 71 ? 14.616 14.344 -66.464 1.00 40.88 71 VAL A N 1
ATOM 533 C CA . VAL A 1 71 ? 15.882 14.786 -65.876 1.00 40.88 71 VAL A CA 1
ATOM 534 C C . VAL A 1 71 ? 16.903 13.663 -66.104 1.00 40.88 71 VAL A C 1
ATOM 536 O O . VAL A 1 71 ? 16.620 12.524 -65.717 1.00 40.88 71 VAL A O 1
ATOM 539 N N . PRO A 1 72 ? 18.059 13.925 -66.743 1.00 43.81 72 PRO A N 1
ATOM 540 C CA . PRO A 1 72 ? 19.067 12.893 -66.938 1.00 43.81 72 PRO A CA 1
ATOM 541 C C . PRO A 1 72 ? 19.519 12.380 -65.567 1.00 43.81 72 PRO A C 1
ATOM 543 O O . PRO A 1 72 ? 19.997 13.146 -64.730 1.00 43.81 72 PRO A O 1
ATOM 546 N N . GLN A 1 73 ? 19.321 11.084 -65.310 1.00 52.31 73 GLN A N 1
ATOM 547 C CA . GLN A 1 73 ? 19.808 10.460 -64.085 1.00 52.31 73 GLN A CA 1
ATOM 548 C C . GLN A 1 73 ? 21.335 10.544 -64.069 1.00 52.31 73 GLN A C 1
ATOM 550 O O . GLN A 1 73 ? 21.991 10.133 -65.030 1.00 52.31 73 GLN A O 1
ATOM 555 N N . LYS A 1 74 ? 21.898 11.071 -62.975 1.00 69.38 74 LYS A N 1
ATOM 556 C CA . LYS A 1 74 ? 23.347 11.061 -62.755 1.00 69.38 74 LYS A CA 1
ATOM 557 C C . LYS A 1 74 ? 23.883 9.633 -62.933 1.00 69.38 74 LYS A C 1
ATOM 559 O O . LYS A 1 74 ? 23.282 8.700 -62.389 1.00 69.38 74 LYS A O 1
ATOM 564 N N . PRO A 1 75 ? 25.009 9.432 -63.639 1.00 75.50 75 PRO A N 1
ATOM 565 C CA . PRO A 1 75 ? 25.654 8.129 -63.710 1.00 75.50 75 PRO A CA 1
ATOM 566 C C . PRO A 1 75 ? 25.923 7.587 -62.300 1.00 75.50 75 PRO A C 1
ATOM 568 O O . PRO A 1 75 ? 26.434 8.303 -61.442 1.00 75.50 75 PRO A O 1
ATOM 571 N N . GLN A 1 76 ? 25.643 6.305 -62.051 1.00 67.81 76 GLN A N 1
ATOM 572 C CA . GLN A 1 76 ? 25.848 5.671 -60.736 1.00 67.81 76 GLN A CA 1
ATOM 573 C C . GLN A 1 76 ? 27.281 5.849 -60.191 1.00 67.81 76 GLN A C 1
ATOM 575 O O . GLN A 1 76 ? 27.494 5.877 -58.980 1.00 67.81 76 GLN A O 1
ATOM 580 N N . ALA A 1 77 ? 28.269 5.996 -61.078 1.00 62.25 77 ALA A N 1
ATOM 581 C CA . ALA A 1 77 ? 29.650 6.299 -60.714 1.00 62.25 77 ALA A CA 1
ATOM 582 C C . ALA A 1 77 ? 29.801 7.670 -60.025 1.00 62.25 77 ALA A C 1
ATOM 584 O O . ALA A 1 77 ? 30.568 7.786 -59.072 1.00 62.25 77 ALA A O 1
ATOM 585 N N . GLU A 1 78 ? 29.045 8.679 -60.459 1.00 68.06 78 GLU A N 1
ATOM 586 C CA . GLU A 1 78 ? 29.030 10.019 -59.865 1.00 68.06 78 GLU A CA 1
ATOM 587 C C . GLU A 1 78 ? 28.341 9.999 -58.493 1.00 68.06 78 GLU A C 1
ATOM 589 O O . GLU A 1 78 ? 28.883 10.522 -57.525 1.00 68.06 78 GLU A O 1
ATOM 594 N N . ILE A 1 79 ? 27.228 9.265 -58.366 1.00 72.94 79 ILE A N 1
ATOM 595 C CA . ILE A 1 79 ? 26.539 9.034 -57.082 1.00 72.94 79 ILE A CA 1
ATOM 596 C C . ILE A 1 79 ? 27.475 8.349 -56.073 1.00 72.94 79 ILE A C 1
ATOM 598 O O . ILE A 1 79 ? 27.517 8.709 -54.897 1.00 72.94 79 ILE A O 1
ATOM 602 N N . ASN A 1 80 ? 28.263 7.372 -56.525 1.00 65.31 80 ASN A N 1
ATOM 603 C CA . ASN A 1 80 ? 29.220 6.670 -55.674 1.00 65.31 80 ASN A CA 1
ATOM 604 C C . ASN A 1 80 ? 30.417 7.548 -55.279 1.00 65.31 80 ASN A C 1
ATOM 606 O O . ASN A 1 80 ? 30.913 7.427 -54.157 1.00 65.31 80 ASN A O 1
ATOM 610 N N . ALA A 1 81 ? 30.875 8.429 -56.172 1.00 64.69 81 ALA A N 1
ATOM 611 C CA . ALA A 1 81 ? 31.922 9.401 -55.871 1.00 64.69 81 ALA A CA 1
ATOM 612 C C . ALA A 1 81 ? 31.440 10.446 -54.850 1.00 64.69 81 ALA A C 1
ATOM 614 O O . ALA A 1 81 ? 32.152 10.725 -53.884 1.00 64.69 81 ALA A O 1
ATOM 615 N N . GLU A 1 82 ? 30.212 10.950 -54.996 1.00 73.94 82 GLU A N 1
ATOM 616 C CA . GLU A 1 82 ? 29.573 11.837 -54.015 1.00 73.94 82 GLU A CA 1
ATOM 617 C C . GLU A 1 82 ? 29.381 11.138 -52.664 1.00 73.94 82 GLU A C 1
ATOM 619 O O . GLU A 1 82 ? 29.674 11.722 -51.622 1.00 73.94 82 GLU A O 1
ATOM 624 N N . ALA A 1 83 ? 28.967 9.867 -52.656 1.00 69.12 83 ALA A N 1
ATOM 625 C CA . ALA A 1 83 ? 28.852 9.079 -51.432 1.00 69.12 83 ALA A CA 1
ATOM 626 C C . ALA A 1 83 ? 30.209 8.862 -50.741 1.00 69.12 83 ALA A C 1
ATOM 628 O O . ALA A 1 83 ? 30.284 8.943 -49.516 1.00 69.12 83 ALA A O 1
ATOM 629 N N . ALA A 1 84 ? 31.282 8.626 -51.502 1.00 64.81 84 ALA A N 1
ATOM 630 C CA . ALA A 1 84 ? 32.636 8.496 -50.964 1.00 64.81 84 ALA A CA 1
ATOM 631 C C . ALA A 1 84 ? 33.171 9.827 -50.406 1.00 64.81 84 ALA A C 1
ATOM 633 O O . ALA A 1 84 ? 33.789 9.840 -49.341 1.00 64.81 84 ALA A O 1
ATOM 634 N N . LEU A 1 85 ? 32.896 10.948 -51.079 1.00 68.00 85 LEU A N 1
ATOM 635 C CA . LEU A 1 85 ? 33.268 12.283 -50.604 1.00 68.00 85 LEU A CA 1
ATOM 636 C C . LEU A 1 85 ? 32.463 12.684 -49.360 1.00 68.00 85 LEU A C 1
ATOM 638 O O . LEU A 1 85 ? 33.012 13.237 -48.408 1.00 68.00 85 LEU A O 1
ATOM 642 N N . LYS A 1 86 ? 31.170 12.348 -49.326 1.00 75.88 86 LYS A N 1
ATOM 643 C CA . LYS A 1 86 ? 30.333 12.525 -48.140 1.00 75.88 86 LYS A CA 1
ATOM 644 C C . LYS A 1 86 ? 30.834 11.669 -46.982 1.00 75.88 86 LYS A C 1
ATOM 646 O O . LYS A 1 86 ? 30.959 12.187 -45.881 1.00 75.88 86 LYS A O 1
ATOM 651 N N . LEU A 1 87 ? 31.187 10.404 -47.236 1.00 67.31 87 LEU A N 1
ATOM 652 C CA . LEU A 1 87 ? 31.815 9.541 -46.237 1.00 67.31 87 LEU A CA 1
ATOM 653 C C . LEU A 1 87 ? 33.053 10.219 -45.655 1.00 67.31 87 LEU A C 1
ATOM 655 O O . LEU A 1 87 ? 33.185 10.259 -44.444 1.00 67.31 87 LEU A O 1
ATOM 659 N N . TYR A 1 88 ? 33.928 10.773 -46.495 1.00 68.31 88 TYR A N 1
ATOM 660 C CA . TYR A 1 88 ? 35.138 11.481 -46.069 1.00 68.31 88 TYR A CA 1
ATOM 661 C C . TYR A 1 88 ? 34.845 12.705 -45.190 1.00 68.31 88 TYR A C 1
ATOM 663 O O . TYR A 1 88 ? 35.482 12.885 -44.155 1.00 68.31 88 TYR A O 1
ATOM 671 N N . ASN A 1 89 ? 33.856 13.520 -45.549 1.00 72.25 89 ASN A N 1
ATOM 672 C CA . ASN A 1 89 ? 33.501 14.691 -44.747 1.00 72.25 89 ASN A CA 1
ATOM 673 C C . ASN A 1 89 ? 32.841 14.294 -43.415 1.00 72.25 89 ASN A C 1
ATOM 675 O O . ASN A 1 89 ? 33.226 14.814 -42.367 1.00 72.25 89 ASN A O 1
ATOM 679 N N . ASP A 1 90 ? 31.924 13.321 -43.446 1.00 70.31 90 ASP A N 1
ATOM 680 C CA . ASP A 1 90 ? 31.292 12.748 -42.250 1.00 70.31 90 ASP A CA 1
ATOM 681 C C . ASP A 1 90 ? 32.367 12.112 -41.333 1.00 70.31 90 ASP A C 1
ATOM 683 O O . ASP A 1 90 ? 32.360 12.310 -40.119 1.00 70.31 90 ASP A O 1
ATOM 687 N N . SER A 1 91 ? 33.369 11.446 -41.929 1.00 64.75 91 SER A N 1
ATOM 688 C CA . SER A 1 91 ? 34.531 10.868 -41.239 1.00 64.75 91 SER A CA 1
ATOM 689 C C . SER A 1 91 ? 35.281 11.908 -40.418 1.00 64.75 91 SER A C 1
ATOM 691 O O . SER A 1 91 ? 35.573 11.686 -39.247 1.00 64.75 91 SER A O 1
ATOM 693 N N . ILE A 1 92 ? 35.638 13.031 -41.045 1.00 66.31 92 ILE A N 1
ATOM 694 C CA . ILE A 1 92 ? 36.462 14.074 -40.428 1.00 66.31 92 ILE A CA 1
ATOM 695 C C . ILE A 1 92 ? 35.718 14.738 -39.266 1.00 66.31 92 ILE A C 1
ATOM 697 O O . ILE A 1 92 ? 36.341 15.040 -38.247 1.00 66.31 92 ILE A O 1
ATOM 701 N N . GLY A 1 93 ? 34.400 14.918 -39.392 1.00 68.06 93 GLY A N 1
ATOM 702 C CA . GLY A 1 93 ? 33.554 15.453 -38.325 1.00 68.06 93 GLY A CA 1
ATOM 703 C C . GLY A 1 93 ? 33.498 14.540 -37.096 1.00 68.06 93 GLY A C 1
ATOM 704 O O . GLY A 1 93 ? 33.772 14.994 -35.983 1.00 68.06 93 GLY A O 1
ATOM 705 N N . ASP A 1 94 ? 33.216 13.249 -37.301 1.00 64.06 94 ASP A N 1
ATOM 706 C CA . ASP A 1 94 ? 33.041 12.271 -36.214 1.00 64.06 94 ASP A CA 1
ATOM 707 C C . ASP A 1 94 ? 34.368 11.910 -35.503 1.00 64.06 94 ASP A C 1
ATOM 709 O O . ASP A 1 94 ? 34.388 11.567 -34.315 1.00 64.06 94 ASP A O 1
ATOM 713 N N . LEU A 1 95 ? 35.511 12.022 -36.190 1.00 58.16 95 LEU A N 1
ATOM 714 C CA . LEU A 1 95 ? 36.831 11.636 -35.664 1.00 58.16 95 LEU A CA 1
ATOM 715 C C . LEU A 1 95 ? 37.394 12.555 -34.581 1.00 58.16 95 LEU A C 1
ATOM 717 O O . LEU A 1 95 ? 38.253 12.111 -33.816 1.00 58.16 95 LEU A O 1
ATOM 721 N N . ASN A 1 96 ? 36.901 13.787 -34.448 1.00 62.22 96 ASN A N 1
ATOM 722 C CA . ASN A 1 96 ? 37.307 14.658 -33.339 1.00 62.22 96 ASN A CA 1
ATOM 723 C C . ASN A 1 96 ? 36.970 14.042 -31.961 1.00 62.22 96 ASN A C 1
ATOM 725 O O . ASN A 1 96 ? 37.594 14.400 -30.958 1.00 62.22 96 ASN A O 1
ATOM 729 N N . GLY A 1 97 ? 36.046 13.070 -31.909 1.00 61.03 97 GLY A N 1
ATOM 730 C CA . GLY A 1 97 ? 35.718 12.292 -30.711 1.00 61.03 97 GLY A CA 1
ATOM 731 C C . GLY A 1 97 ? 36.620 11.077 -30.435 1.00 61.03 97 GLY A C 1
ATOM 732 O O . GLY A 1 97 ? 36.683 10.618 -29.296 1.00 61.03 97 GLY A O 1
ATOM 733 N N . PHE A 1 98 ? 37.361 10.563 -31.424 1.00 61.12 98 PHE A N 1
ATOM 734 C CA . PHE A 1 98 ? 38.146 9.326 -31.303 1.00 61.12 98 PHE A CA 1
ATOM 735 C C . PHE A 1 98 ? 39.658 9.613 -31.292 1.00 61.12 98 PHE A C 1
ATOM 737 O O . PHE A 1 98 ? 40.344 9.504 -32.304 1.00 61.12 98 PHE A O 1
ATOM 744 N N . LYS A 1 99 ? 40.205 9.960 -30.120 1.00 57.62 99 LYS A N 1
ATOM 745 C CA . LYS A 1 99 ? 41.605 10.411 -29.950 1.00 57.62 99 LYS A CA 1
ATOM 746 C C . LYS A 1 99 ? 42.692 9.320 -30.042 1.00 57.62 99 LYS A C 1
ATOM 748 O O . LYS A 1 99 ? 43.858 9.619 -29.789 1.00 57.62 99 LYS A O 1
ATOM 753 N N . SER A 1 100 ? 42.371 8.064 -30.364 1.00 64.69 100 SER A N 1
ATOM 754 C CA . SER A 1 100 ? 43.388 7.002 -30.400 1.00 64.69 100 SER A CA 1
ATOM 755 C C . SER A 1 100 ? 44.167 6.997 -31.724 1.00 64.69 100 SER A C 1
ATOM 757 O O . SER A 1 100 ? 43.604 7.063 -32.818 1.00 64.69 100 SER A O 1
ATOM 759 N N . SER A 1 101 ? 45.495 6.884 -31.633 1.00 57.84 101 SER A N 1
ATOM 760 C CA . SER A 1 101 ? 46.424 6.867 -32.777 1.00 57.84 101 SER A CA 1
ATOM 761 C C . SER A 1 101 ? 46.157 5.734 -33.781 1.00 57.84 101 SER A C 1
ATOM 763 O O . SER A 1 101 ? 46.503 5.860 -34.957 1.00 57.84 101 SER A O 1
ATOM 765 N N . GLY A 1 102 ? 45.489 4.658 -33.351 1.00 67.31 102 GLY A N 1
ATOM 766 C CA . GLY A 1 102 ? 45.081 3.544 -34.210 1.00 67.31 102 GLY A CA 1
ATOM 767 C C . GLY A 1 102 ? 44.004 3.910 -35.239 1.00 67.31 102 GLY A C 1
ATOM 768 O O . GLY A 1 102 ? 44.041 3.408 -36.363 1.00 67.31 102 GLY A O 1
ATOM 769 N N . ASN A 1 103 ? 43.095 4.836 -34.911 1.00 67.81 103 ASN A N 1
ATOM 770 C CA . ASN A 1 103 ? 41.967 5.181 -35.785 1.00 67.81 103 ASN A CA 1
ATOM 771 C C . ASN A 1 103 ? 42.396 6.047 -36.979 1.00 67.81 103 ASN A C 1
ATOM 773 O O . ASN A 1 103 ? 41.837 5.920 -38.069 1.00 67.81 103 ASN A O 1
ATOM 777 N N . LYS A 1 104 ? 43.452 6.855 -36.815 1.00 72.69 104 LYS A N 1
ATOM 778 C CA . LYS A 1 104 ? 44.021 7.677 -37.893 1.00 72.69 104 LYS A CA 1
ATOM 779 C C . LYS A 1 104 ? 44.659 6.827 -39.000 1.00 72.69 104 LYS A C 1
ATOM 781 O O . LYS A 1 104 ? 44.317 6.980 -40.166 1.00 72.69 104 LYS A O 1
ATOM 786 N N . GLN A 1 105 ? 45.517 5.869 -38.636 1.00 76.38 105 GLN A N 1
ATOM 787 C CA . GLN A 1 105 ? 46.169 4.974 -39.609 1.00 76.38 105 GLN A CA 1
ATOM 788 C C . GLN A 1 105 ? 45.173 4.089 -40.371 1.00 76.38 105 GLN A C 1
ATOM 790 O O . GLN A 1 105 ? 45.441 3.638 -41.490 1.00 76.38 105 GLN A O 1
ATOM 795 N N . TRP A 1 106 ? 44.045 3.771 -39.738 1.00 73.94 106 TRP A N 1
ATOM 796 C CA . TRP A 1 106 ? 42.954 3.061 -40.385 1.00 73.94 106 TRP A CA 1
ATOM 797 C C . TRP A 1 106 ? 42.249 3.951 -41.415 1.00 73.94 106 TRP A C 1
ATOM 799 O O . TRP A 1 106 ? 42.051 3.519 -42.554 1.00 73.94 106 TRP A O 1
ATOM 809 N N . LEU A 1 107 ? 41.954 5.203 -41.054 1.00 68.44 107 LEU A N 1
ATOM 810 C CA . LEU A 1 107 ? 41.334 6.165 -41.956 1.00 68.44 107 LEU A CA 1
ATOM 811 C C . LEU A 1 107 ? 42.175 6.379 -43.212 1.00 68.44 107 LEU A C 1
ATOM 813 O O . LEU A 1 107 ? 41.665 6.267 -44.324 1.00 68.44 107 LEU A O 1
ATOM 817 N N . ASP A 1 108 ? 43.479 6.576 -43.035 1.00 75.56 108 ASP A N 1
ATOM 818 C CA . ASP A 1 108 ? 44.419 6.758 -44.140 1.00 75.56 108 ASP A CA 1
ATOM 819 C C . ASP A 1 108 ? 44.410 5.544 -45.091 1.00 75.56 108 ASP A C 1
ATOM 821 O O . ASP A 1 108 ? 44.483 5.692 -46.313 1.00 75.56 108 ASP A O 1
ATOM 825 N N . ARG A 1 109 ? 44.224 4.325 -44.558 1.00 79.25 109 ARG A N 1
ATOM 826 C CA . ARG A 1 109 ? 44.075 3.099 -45.364 1.00 79.25 109 ARG A CA 1
ATOM 827 C C . ARG A 1 109 ? 42.741 3.028 -46.109 1.00 79.25 109 ARG A C 1
ATOM 829 O O . ARG A 1 109 ? 42.726 2.611 -47.269 1.00 79.25 109 ARG A O 1
ATOM 836 N N . CYS A 1 110 ? 41.637 3.408 -45.474 1.00 75.19 110 CYS A N 1
ATOM 837 C CA . CYS A 1 110 ? 40.317 3.480 -46.108 1.00 75.19 110 CYS A CA 1
ATOM 838 C C . CYS A 1 110 ? 40.290 4.508 -47.236 1.00 75.19 110 CYS A C 1
ATOM 840 O O . CYS A 1 110 ? 39.866 4.203 -48.352 1.00 75.19 110 CYS A O 1
ATOM 842 N N . LEU A 1 111 ? 40.822 5.697 -46.963 1.00 73.00 111 LEU A N 1
ATOM 843 C CA . LEU A 1 111 ? 40.923 6.786 -47.923 1.00 73.00 111 LEU A CA 1
ATOM 844 C C . LEU A 1 111 ? 41.856 6.424 -49.069 1.00 73.00 111 LEU A C 1
ATOM 846 O O . LEU A 1 111 ? 41.471 6.576 -50.223 1.00 73.00 111 LEU A O 1
ATOM 850 N N . GLY A 1 112 ? 43.017 5.831 -48.789 1.00 80.81 112 GLY A N 1
ATOM 851 C CA . GLY A 1 112 ? 43.919 5.349 -49.834 1.00 80.81 112 GLY A CA 1
ATOM 852 C C . GLY A 1 112 ? 43.258 4.341 -50.785 1.00 80.81 112 GLY A C 1
ATOM 853 O O . GLY A 1 112 ? 43.498 4.384 -51.992 1.00 80.81 112 GLY A O 1
ATOM 854 N N . LYS A 1 113 ? 42.386 3.456 -50.278 1.00 77.38 113 LYS A N 1
ATOM 855 C CA . LYS A 1 113 ? 41.613 2.518 -51.114 1.00 77.38 113 LYS A CA 1
ATOM 856 C C . LYS A 1 113 ? 40.502 3.209 -51.906 1.00 77.38 113 LYS A C 1
ATOM 858 O O . LYS A 1 113 ? 40.296 2.856 -53.067 1.00 77.38 113 LYS A O 1
ATOM 863 N N . LEU A 1 114 ? 39.801 4.172 -51.306 1.00 71.44 114 LEU A N 1
ATOM 864 C CA . LEU A 1 114 ? 38.739 4.934 -51.969 1.00 71.44 114 LEU A CA 1
ATOM 865 C C . LEU A 1 114 ? 39.293 5.841 -53.072 1.00 71.44 114 LEU A C 1
ATOM 867 O O . LEU A 1 114 ? 38.770 5.810 -54.181 1.00 71.44 114 LEU A O 1
ATOM 871 N N . PHE A 1 115 ? 40.389 6.562 -52.819 1.00 73.75 115 PHE A N 1
ATOM 872 C CA . PHE A 1 115 ? 41.047 7.405 -53.821 1.00 73.75 115 PHE A CA 1
ATOM 873 C C . PHE A 1 115 ? 41.581 6.585 -54.994 1.00 73.75 115 PHE A C 1
ATOM 875 O O . PHE A 1 115 ? 41.321 6.942 -56.138 1.00 73.75 115 PHE A O 1
ATOM 882 N N . LYS A 1 116 ? 42.229 5.438 -54.738 1.00 74.94 116 LYS A N 1
ATOM 883 C CA . LYS A 1 116 ? 42.647 4.521 -55.815 1.00 74.94 116 LYS A CA 1
ATOM 884 C C . LYS A 1 116 ? 41.460 4.021 -56.642 1.00 74.94 116 LYS A C 1
ATOM 886 O O . LYS A 1 116 ? 41.564 3.909 -57.856 1.00 74.94 116 LYS A O 1
ATOM 891 N N . ALA A 1 117 ? 40.331 3.723 -56.002 1.00 68.19 117 ALA A N 1
ATOM 892 C CA . ALA A 1 117 ? 39.133 3.260 -56.695 1.00 68.19 117 ALA A CA 1
ATOM 893 C C . ALA A 1 117 ? 38.444 4.381 -57.502 1.00 68.19 117 ALA A C 1
ATOM 895 O O . ALA A 1 117 ? 37.946 4.122 -58.594 1.00 68.19 117 ALA A O 1
ATOM 896 N N . ALA A 1 118 ? 38.449 5.617 -56.995 1.00 69.62 118 ALA A N 1
ATOM 897 C CA . ALA A 1 118 ? 37.925 6.796 -57.684 1.00 69.62 118 ALA A CA 1
ATOM 898 C C . ALA A 1 118 ? 38.795 7.216 -58.880 1.00 69.62 118 ALA A C 1
ATOM 900 O O . ALA A 1 118 ? 38.263 7.600 -59.918 1.00 69.62 118 ALA A O 1
ATOM 901 N N . ASP A 1 119 ? 40.118 7.097 -58.765 1.00 73.19 119 ASP A N 1
ATOM 902 C CA . ASP A 1 119 ? 41.047 7.386 -59.862 1.00 73.19 119 ASP A CA 1
ATOM 903 C C . ASP A 1 119 ? 40.869 6.388 -61.019 1.00 73.19 119 ASP A C 1
ATOM 905 O O . ASP A 1 119 ? 40.756 6.774 -62.180 1.00 73.19 119 ASP A O 1
ATOM 909 N N . LEU A 1 120 ? 40.664 5.104 -60.696 1.00 67.94 120 LEU A N 1
ATOM 910 C CA . LEU A 1 120 ? 40.300 4.072 -61.677 1.00 67.94 120 LEU A CA 1
ATOM 911 C C . LEU A 1 120 ? 38.969 4.357 -62.397 1.00 67.94 120 LEU A C 1
ATOM 913 O O . LEU A 1 120 ? 38.799 3.945 -63.542 1.00 67.94 120 LEU A O 1
ATOM 917 N N . LEU A 1 121 ? 38.032 5.074 -61.766 1.00 65.62 121 LEU A N 1
ATOM 918 C CA . LEU A 1 121 ? 36.765 5.472 -62.391 1.00 65.62 121 LEU A CA 1
ATOM 919 C C . LEU A 1 121 ? 36.913 6.635 -63.386 1.00 65.62 121 LEU A C 1
ATOM 921 O O . LEU A 1 121 ? 35.978 6.871 -64.146 1.00 65.62 121 LEU A O 1
ATOM 925 N N . ARG A 1 122 ? 38.047 7.354 -63.426 1.00 67.06 122 ARG A N 1
ATOM 926 C CA . ARG A 1 122 ? 38.277 8.453 -64.389 1.00 67.06 122 ARG A CA 1
ATOM 927 C C . ARG A 1 122 ? 38.614 7.969 -65.803 1.00 67.06 122 ARG A C 1
ATOM 929 O O . ARG A 1 122 ? 38.462 8.730 -66.754 1.00 67.06 122 ARG A O 1
ATOM 936 N N . HIS A 1 123 ? 39.011 6.709 -65.971 1.00 67.31 123 HIS A N 1
ATOM 937 C CA . HIS A 1 123 ? 39.334 6.114 -67.271 1.00 67.31 123 HIS A CA 1
ATOM 938 C C . HIS A 1 123 ? 38.184 5.199 -67.740 1.00 67.31 123 HIS A C 1
ATOM 940 O O . HIS A 1 123 ? 38.152 4.002 -67.460 1.00 67.31 123 HIS A O 1
ATOM 946 N N . TRP A 1 124 ? 37.180 5.784 -68.406 1.00 61.84 124 TRP A N 1
ATOM 947 C CA . TRP A 1 124 ? 35.916 5.123 -68.780 1.00 61.84 124 TRP A CA 1
ATOM 948 C C . TRP A 1 124 ? 36.081 4.097 -69.926 1.00 61.84 124 TRP A C 1
ATOM 950 O O . TRP A 1 124 ? 36.394 4.473 -71.051 1.00 61.84 124 TRP A O 1
ATOM 960 N N . SER A 1 125 ? 35.816 2.804 -69.672 1.00 63.81 125 SER A N 1
ATOM 961 C CA . SER A 1 125 ? 35.747 1.728 -70.690 1.00 63.81 125 SER A CA 1
ATOM 962 C C . SER A 1 125 ? 34.729 0.621 -70.306 1.00 63.81 125 SER A C 1
ATOM 964 O O . SER A 1 125 ? 34.310 0.576 -69.148 1.00 63.81 125 SER A O 1
ATOM 966 N N . PRO A 1 126 ? 34.344 -0.323 -71.198 1.00 61.44 126 PRO A N 1
ATOM 967 C CA . PRO A 1 126 ? 33.349 -1.389 -70.939 1.00 61.44 126 PRO A CA 1
ATOM 968 C C . PRO A 1 126 ? 33.625 -2.325 -69.741 1.00 61.44 126 PRO A C 1
ATOM 970 O O . PRO A 1 126 ? 32.774 -3.122 -69.354 1.00 61.44 126 PRO A O 1
ATOM 973 N N . GLN A 1 127 ? 34.792 -2.221 -69.099 1.00 66.94 127 GLN A N 1
ATOM 974 C CA . GLN A 1 127 ? 35.130 -2.916 -67.849 1.00 66.94 127 GLN A CA 1
ATOM 975 C C . GLN A 1 127 ? 34.410 -2.328 -66.603 1.00 66.94 127 GLN A C 1
ATOM 977 O O . GLN A 1 127 ? 34.567 -2.841 -65.490 1.00 66.94 127 GLN A O 1
ATOM 982 N N . GLN A 1 128 ? 33.585 -1.288 -66.786 1.00 70.06 128 GLN A N 1
ATOM 983 C CA . GLN A 1 128 ? 32.830 -0.523 -65.776 1.00 70.06 128 GLN A CA 1
ATOM 984 C C . GLN A 1 128 ? 32.124 -1.357 -64.694 1.00 70.06 128 GLN A C 1
ATOM 986 O O . GLN A 1 128 ? 32.246 -1.041 -63.510 1.00 70.06 128 GLN A O 1
ATOM 991 N N . ALA A 1 129 ? 31.429 -2.441 -65.051 1.00 72.00 129 ALA A N 1
ATOM 992 C CA . ALA A 1 129 ? 30.684 -3.242 -64.071 1.00 72.00 129 ALA A CA 1
ATOM 993 C C . ALA A 1 129 ? 31.602 -3.918 -63.029 1.00 72.00 129 ALA A C 1
ATOM 995 O O . ALA A 1 129 ? 31.235 -4.058 -61.859 1.00 72.00 129 ALA A O 1
ATOM 996 N N . ARG A 1 130 ? 32.826 -4.301 -63.427 1.00 75.38 130 ARG A N 1
ATOM 997 C CA . ARG A 1 130 ? 33.812 -4.917 -62.522 1.00 75.38 130 ARG A CA 1
ATOM 998 C C . ARG A 1 130 ? 34.419 -3.886 -61.570 1.00 75.38 130 ARG A C 1
ATOM 1000 O O . ARG A 1 130 ? 34.533 -4.167 -60.376 1.00 75.38 130 ARG A O 1
ATOM 1007 N N . TYR A 1 131 ? 34.747 -2.695 -62.072 1.00 78.25 131 TYR A N 1
ATOM 1008 C CA . TYR A 1 131 ? 35.279 -1.603 -61.250 1.00 78.25 131 TYR A CA 1
ATOM 1009 C C . TYR A 1 131 ? 34.247 -1.077 -60.254 1.00 78.25 131 TYR A C 1
ATOM 1011 O O . TYR A 1 131 ? 34.569 -0.925 -59.077 1.00 78.25 131 TYR A O 1
ATOM 1019 N N . LEU A 1 132 ? 32.992 -0.900 -60.674 1.00 77.94 132 LEU A N 1
ATOM 1020 C CA . LEU A 1 132 ? 31.913 -0.469 -59.783 1.00 77.94 132 LEU A CA 1
ATOM 1021 C C . LEU A 1 132 ? 31.693 -1.465 -58.634 1.00 77.94 132 LEU A C 1
ATOM 1023 O O . LEU A 1 132 ? 31.559 -1.062 -57.479 1.00 77.94 132 LEU A O 1
ATOM 1027 N N . LYS A 1 133 ? 31.747 -2.774 -58.927 1.00 82.44 133 LYS A N 1
ATOM 1028 C CA . LYS A 1 133 ? 31.674 -3.830 -57.904 1.00 82.44 133 LYS A CA 1
ATOM 1029 C C . LYS A 1 133 ? 32.835 -3.743 -56.905 1.00 82.44 133 LYS A C 1
ATOM 1031 O O . LYS A 1 133 ? 32.625 -3.980 -55.718 1.00 82.44 133 LYS A O 1
ATOM 1036 N N . LEU A 1 134 ? 34.045 -3.394 -57.349 1.00 81.31 134 LEU A N 1
ATOM 1037 C CA . LEU A 1 134 ? 35.210 -3.228 -56.471 1.00 81.31 134 LEU A CA 1
ATOM 1038 C C . LEU A 1 134 ? 35.119 -1.957 -55.610 1.00 81.31 134 LEU A C 1
ATOM 1040 O O . LEU A 1 134 ? 35.387 -2.015 -54.411 1.00 81.31 134 LEU A O 1
ATOM 1044 N N . VAL A 1 135 ? 34.696 -0.833 -56.198 1.00 82.94 135 VAL A N 1
ATOM 1045 C CA . VAL A 1 135 ? 34.466 0.438 -55.488 1.00 82.94 135 VAL A CA 1
ATOM 1046 C C . VAL A 1 135 ? 33.425 0.239 -54.385 1.00 82.94 135 VAL A C 1
ATOM 1048 O O . VAL A 1 135 ? 33.691 0.551 -53.227 1.00 82.94 135 VAL A O 1
ATOM 1051 N N . ASN A 1 136 ? 32.286 -0.375 -54.714 1.00 84.50 136 ASN A N 1
ATOM 1052 C CA . ASN A 1 136 ? 31.223 -0.675 -53.756 1.00 84.50 136 ASN A CA 1
ATOM 1053 C C . ASN A 1 136 ? 31.699 -1.598 -52.622 1.00 84.50 136 ASN A C 1
ATOM 1055 O O . ASN A 1 136 ? 31.390 -1.349 -51.459 1.00 84.50 136 ASN A O 1
ATOM 1059 N N . LYS A 1 137 ? 32.515 -2.618 -52.929 1.00 89.31 137 LYS A N 1
ATOM 1060 C CA . LYS A 1 137 ? 33.141 -3.474 -51.906 1.00 89.31 137 LYS A CA 1
ATOM 1061 C C . LYS A 1 137 ? 34.060 -2.689 -50.965 1.00 89.31 137 LYS A C 1
ATOM 1063 O O . LYS A 1 137 ? 34.042 -2.941 -49.763 1.00 89.31 137 LYS A O 1
ATOM 1068 N N . ASN A 1 138 ? 34.839 -1.739 -51.484 1.00 87.44 138 ASN A N 1
ATOM 1069 C CA . ASN A 1 138 ? 35.712 -0.900 -50.660 1.00 87.44 138 ASN A CA 1
ATOM 1070 C C . ASN A 1 138 ? 34.907 0.063 -49.777 1.00 87.44 138 ASN A C 1
ATOM 1072 O O . ASN A 1 138 ? 35.200 0.165 -48.589 1.00 87.44 138 ASN A O 1
ATOM 1076 N N . ILE A 1 139 ? 33.868 0.706 -50.321 1.00 86.19 139 ILE A N 1
ATOM 1077 C CA . ILE A 1 139 ? 32.943 1.554 -49.550 1.00 86.19 139 ILE A CA 1
ATOM 1078 C C . ILE A 1 139 ? 32.286 0.739 -48.427 1.00 86.19 139 ILE A C 1
ATOM 1080 O O . ILE A 1 139 ? 32.286 1.164 -47.271 1.00 86.19 139 ILE A O 1
ATOM 1084 N N . ALA A 1 140 ? 31.789 -0.461 -48.743 1.00 92.00 140 ALA A N 1
ATOM 1085 C CA . ALA A 1 140 ? 31.195 -1.363 -47.761 1.00 92.00 140 ALA A CA 1
ATOM 1086 C C . ALA A 1 140 ? 32.180 -1.744 -46.644 1.00 92.00 140 ALA A C 1
ATOM 1088 O O . ALA A 1 140 ? 31.816 -1.746 -45.468 1.00 92.00 140 ALA A O 1
ATOM 1089 N N . TRP A 1 141 ? 33.442 -2.018 -46.990 1.00 91.00 141 TRP A N 1
ATOM 1090 C CA . TRP A 1 141 ? 34.481 -2.311 -46.005 1.00 91.00 141 TRP A CA 1
ATOM 1091 C C . TRP A 1 141 ? 34.753 -1.123 -45.071 1.00 91.00 141 TRP A C 1
ATOM 1093 O O . TRP A 1 141 ? 34.806 -1.319 -43.858 1.00 91.00 141 TRP A O 1
ATOM 1103 N N . CYS A 1 142 ? 34.848 0.101 -45.600 1.00 88.75 142 CYS A N 1
ATOM 1104 C CA . CYS A 1 142 ? 35.030 1.299 -44.776 1.00 88.75 142 CYS A CA 1
ATOM 1105 C C . CYS A 1 142 ? 33.873 1.481 -43.779 1.00 88.75 142 CYS A C 1
ATOM 1107 O O . CYS A 1 142 ? 34.114 1.676 -42.589 1.00 88.75 142 CYS A O 1
ATOM 1109 N N . TYR A 1 143 ? 32.622 1.355 -44.240 1.00 92.81 143 TYR A N 1
ATOM 1110 C CA . TYR A 1 143 ? 31.442 1.430 -43.371 1.00 92.81 143 TYR A CA 1
ATOM 1111 C C . TYR A 1 143 ? 31.419 0.342 -42.291 1.00 92.81 143 TYR A C 1
ATOM 1113 O O . TYR A 1 143 ? 31.050 0.615 -41.150 1.00 92.81 143 TYR A O 1
ATOM 1121 N N . ASN A 1 144 ? 31.835 -0.880 -42.625 1.00 94.88 144 ASN A N 1
ATOM 1122 C CA . ASN A 1 144 ? 31.902 -1.982 -41.668 1.00 94.88 144 ASN A CA 1
ATOM 1123 C C . ASN A 1 144 ? 32.892 -1.708 -40.532 1.00 94.88 144 ASN A C 1
ATOM 1125 O O . ASN A 1 144 ? 32.605 -1.993 -39.374 1.00 94.88 144 ASN A O 1
ATOM 1129 N N . GLU A 1 145 ? 34.058 -1.156 -40.841 1.00 92.12 145 GLU A N 1
ATOM 1130 C CA . GLU A 1 145 ? 35.043 -0.827 -39.812 1.00 92.12 145 GLU A CA 1
ATOM 1131 C C . GLU A 1 145 ? 34.612 0.391 -38.976 1.00 92.12 145 GLU A C 1
ATOM 1133 O O . GLU A 1 145 ? 34.764 0.356 -37.757 1.00 92.12 145 GLU A O 1
ATOM 1138 N N . TYR A 1 146 ? 33.962 1.399 -39.576 1.00 90.31 146 TYR A N 1
ATOM 1139 C CA . TYR A 1 146 ? 33.279 2.462 -38.818 1.00 90.31 146 TYR A CA 1
ATOM 1140 C C . TYR A 1 146 ? 32.302 1.880 -37.799 1.00 90.31 146 TYR A C 1
ATOM 1142 O O . TYR A 1 146 ? 32.359 2.188 -36.610 1.00 90.31 146 TYR A O 1
ATOM 1150 N N . ALA A 1 147 ? 31.430 0.989 -38.262 1.00 95.19 147 ALA A N 1
ATOM 1151 C CA . ALA A 1 147 ? 30.453 0.331 -37.417 1.00 95.19 147 ALA A CA 1
ATOM 1152 C C . ALA A 1 147 ? 31.101 -0.467 -36.274 1.00 95.19 147 ALA A C 1
ATOM 1154 O O . ALA A 1 147 ? 30.604 -0.437 -35.149 1.00 95.19 147 ALA A O 1
ATOM 1155 N N . ARG A 1 148 ? 32.246 -1.124 -36.518 1.00 94.00 148 ARG A N 1
ATOM 1156 C CA . ARG A 1 148 ? 33.019 -1.812 -35.469 1.00 94.00 148 ARG A CA 1
ATOM 1157 C C . ARG A 1 148 ? 33.562 -0.856 -34.411 1.00 94.00 148 ARG A C 1
ATOM 1159 O O . ARG A 1 148 ? 33.527 -1.210 -33.235 1.00 94.00 148 ARG A O 1
ATOM 1166 N N . LEU A 1 149 ? 34.033 0.330 -34.797 1.00 91.12 149 LEU A N 1
ATOM 1167 C CA . LEU A 1 149 ? 34.489 1.346 -33.841 1.00 91.12 149 LEU A CA 1
ATOM 1168 C C . LEU A 1 149 ? 33.334 1.822 -32.952 1.00 91.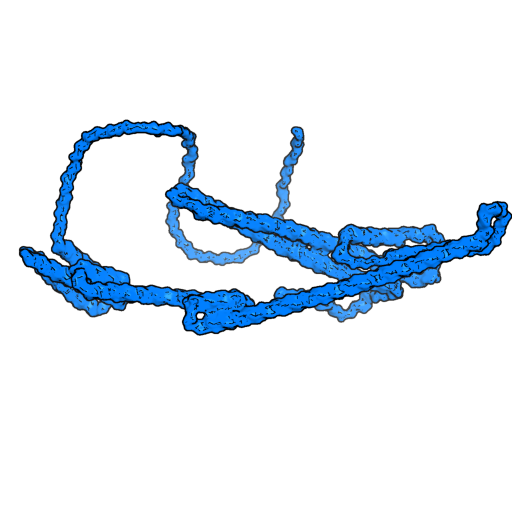12 149 LEU A C 1
ATOM 1170 O O . LEU A 1 149 ? 33.475 1.865 -31.731 1.00 91.12 149 LEU A O 1
ATOM 1174 N N . TYR A 1 150 ? 32.166 2.086 -33.543 1.00 92.81 150 TYR A N 1
ATOM 1175 C CA . TYR A 1 150 ? 30.960 2.428 -32.783 1.00 92.81 150 TYR A CA 1
ATOM 1176 C C . TYR A 1 150 ? 30.497 1.290 -31.866 1.00 92.81 150 TYR A C 1
ATOM 1178 O O . TYR A 1 150 ? 30.131 1.538 -30.719 1.00 92.81 150 TYR A O 1
ATOM 1186 N N . HIS A 1 151 ? 30.575 0.043 -32.332 1.00 93.88 151 HIS A N 1
ATOM 1187 C CA . HIS A 1 151 ? 30.265 -1.142 -31.533 1.00 93.88 151 HIS A CA 1
ATOM 1188 C C . HIS A 1 151 ? 31.214 -1.271 -30.329 1.00 93.88 151 HIS A C 1
ATOM 1190 O O . HIS A 1 151 ? 30.768 -1.488 -29.209 1.00 93.88 151 HIS A O 1
ATOM 1196 N N . GLN A 1 152 ? 32.524 -1.085 -30.521 1.00 91.44 152 GLN A N 1
ATOM 1197 C CA . GLN A 1 152 ? 33.506 -1.097 -29.426 1.00 91.44 152 GLN A CA 1
ATOM 1198 C C . GLN A 1 152 ? 33.298 0.047 -28.425 1.00 91.44 152 GLN A C 1
ATOM 1200 O O . GLN A 1 152 ? 33.572 -0.122 -27.241 1.00 91.44 152 GLN A O 1
ATOM 1205 N N . ALA A 1 153 ? 32.786 1.189 -28.886 1.00 90.62 153 ALA A N 1
ATOM 1206 C CA . ALA A 1 153 ? 32.424 2.320 -28.036 1.00 90.62 153 ALA A CA 1
ATOM 1207 C C . ALA A 1 153 ? 31.066 2.150 -27.321 1.00 90.62 153 ALA A C 1
ATOM 1209 O O . ALA A 1 153 ? 30.650 3.050 -26.594 1.00 90.62 153 ALA A O 1
ATOM 1210 N N . GLY A 1 154 ? 30.348 1.041 -27.541 1.00 91.12 154 GLY A N 1
ATOM 1211 C CA . GLY A 1 154 ? 29.010 0.810 -26.986 1.00 91.12 154 GLY A CA 1
ATOM 1212 C C . GLY A 1 154 ? 27.906 1.677 -27.607 1.00 91.12 154 GLY A C 1
ATOM 1213 O O . GLY A 1 154 ? 26.811 1.776 -27.059 1.00 91.12 154 GLY A O 1
ATOM 1214 N N . GLN A 1 155 ? 28.176 2.318 -28.746 1.00 93.25 155 GLN A N 1
ATOM 1215 C CA . GLN A 1 155 ? 27.224 3.151 -29.484 1.00 93.25 155 GLN A CA 1
ATOM 1216 C C . GLN A 1 155 ? 26.480 2.300 -30.521 1.00 93.25 155 GLN A C 1
ATOM 1218 O O . GLN A 1 155 ? 26.711 2.401 -31.730 1.00 93.25 155 GLN A O 1
ATOM 1223 N N . TRP A 1 156 ? 25.601 1.422 -30.038 1.00 94.12 156 TRP A N 1
ATOM 1224 C CA . TRP A 1 156 ? 24.978 0.371 -30.851 1.00 94.12 156 TRP A CA 1
ATOM 1225 C C . TRP A 1 156 ? 24.121 0.901 -32.005 1.00 94.12 156 TRP A C 1
ATOM 1227 O O . TRP A 1 156 ? 24.176 0.336 -33.091 1.00 94.12 156 TRP A O 1
ATOM 1237 N N . ASP A 1 157 ? 23.393 2.009 -31.825 1.00 92.44 157 ASP A N 1
ATOM 1238 C CA . ASP A 1 157 ? 22.555 2.580 -32.892 1.00 92.44 157 ASP A CA 1
ATOM 1239 C C . ASP A 1 157 ? 23.404 3.119 -34.058 1.00 92.44 157 ASP A C 1
ATOM 1241 O O . ASP A 1 157 ? 23.095 2.891 -35.232 1.00 92.44 157 ASP A O 1
ATOM 1245 N N . SER A 1 158 ? 24.530 3.770 -33.746 1.00 92.56 158 SER A N 1
ATOM 1246 C CA . SER A 1 158 ? 25.509 4.201 -34.750 1.00 92.56 158 SER A CA 1
ATOM 1247 C C . SER A 1 158 ? 26.153 2.999 -35.439 1.00 92.56 158 SER A C 1
ATOM 1249 O O . SER A 1 158 ? 26.268 2.978 -36.665 1.00 92.56 158 SER A O 1
ATOM 1251 N N . ALA A 1 159 ? 26.526 1.969 -34.674 1.00 95.31 159 ALA A N 1
ATOM 1252 C CA . ALA A 1 159 ? 27.081 0.738 -35.226 1.00 95.31 159 ALA A CA 1
ATOM 1253 C C . ALA A 1 159 ? 26.104 0.064 -36.203 1.00 95.31 159 ALA A C 1
ATOM 1255 O O . ALA A 1 159 ? 26.476 -0.242 -37.335 1.00 95.31 159 ALA A O 1
ATOM 1256 N N . GLU A 1 160 ? 24.838 -0.099 -35.810 1.00 95.81 160 GLU A N 1
ATOM 1257 C CA . GLU A 1 160 ? 23.784 -0.690 -36.640 1.00 95.81 160 GLU A CA 1
ATOM 1258 C C . GLU A 1 160 ? 23.598 0.099 -37.944 1.00 95.81 160 GLU A C 1
ATOM 1260 O O . GLU A 1 160 ? 23.627 -0.481 -39.034 1.00 95.81 160 GLU A O 1
ATOM 1265 N N . LYS A 1 161 ? 23.482 1.432 -37.848 1.00 95.75 161 LYS A N 1
ATOM 1266 C CA . LYS A 1 161 ? 23.372 2.334 -39.005 1.00 95.75 161 LYS A CA 1
ATOM 1267 C C . LYS A 1 161 ? 24.502 2.092 -40.006 1.00 95.75 161 LYS A C 1
ATOM 1269 O O . LYS A 1 161 ? 24.243 1.928 -41.201 1.00 95.75 161 LYS A O 1
ATOM 1274 N N . TYR A 1 162 ? 25.748 2.051 -39.537 1.00 95.12 162 TYR A N 1
ATOM 1275 C CA . TYR A 1 162 ? 26.905 1.884 -40.412 1.00 95.12 162 TYR A CA 1
ATOM 1276 C C . TYR A 1 162 ? 27.056 0.447 -40.941 1.00 95.12 162 TYR A C 1
ATOM 1278 O O . TYR A 1 162 ? 27.415 0.279 -42.108 1.00 95.12 162 TYR A O 1
ATOM 1286 N N . PHE A 1 163 ? 26.680 -0.591 -40.183 1.00 97.19 163 PHE A N 1
ATOM 1287 C CA . PHE A 1 163 ? 26.623 -1.956 -40.723 1.00 97.19 163 PHE A CA 1
ATOM 1288 C C . PHE A 1 163 ? 25.539 -2.111 -41.801 1.00 97.19 163 PHE A C 1
ATOM 1290 O O . PHE A 1 163 ? 25.781 -2.764 -42.819 1.00 97.19 163 PHE A O 1
ATOM 1297 N N . ARG A 1 164 ? 24.372 -1.470 -41.645 1.00 96.81 164 ARG A N 1
ATOM 1298 C CA . ARG A 1 164 ? 23.324 -1.451 -42.684 1.00 96.81 164 ARG A CA 1
ATOM 1299 C C . ARG A 1 164 ? 23.779 -0.709 -43.941 1.00 96.81 164 ARG A C 1
ATOM 1301 O O . ARG A 1 164 ? 23.477 -1.157 -45.047 1.00 96.81 164 ARG A O 1
ATOM 1308 N N . LEU A 1 165 ? 24.549 0.373 -43.797 1.00 94.44 165 LEU A N 1
ATOM 1309 C CA . LEU A 1 165 ? 25.190 1.038 -44.937 1.00 94.44 165 LEU A CA 1
ATOM 1310 C C . LEU A 1 165 ? 26.208 0.116 -45.621 1.00 94.44 165 LEU A C 1
ATOM 1312 O O . LEU A 1 165 ? 26.160 -0.020 -46.841 1.00 94.44 165 LEU A O 1
ATOM 1316 N N . ALA A 1 166 ? 27.059 -0.587 -44.866 1.00 95.75 166 ALA A N 1
ATOM 1317 C CA . ALA A 1 166 ? 27.985 -1.571 -45.430 1.00 95.75 166 ALA A CA 1
ATOM 1318 C C . ALA A 1 166 ? 27.253 -2.659 -46.237 1.00 95.75 166 ALA A C 1
ATOM 1320 O O . ALA A 1 166 ? 27.630 -2.958 -47.373 1.00 95.75 166 ALA A O 1
ATOM 1321 N N . TRP A 1 167 ? 26.161 -3.194 -45.686 1.00 96.75 167 TRP A N 1
ATOM 1322 C CA . TRP A 1 167 ? 25.323 -4.186 -46.357 1.00 96.75 167 TRP A CA 1
ATOM 1323 C C . TRP A 1 167 ? 24.644 -3.634 -47.618 1.00 96.75 167 TRP A C 1
ATOM 1325 O O . TRP A 1 167 ? 24.641 -4.308 -48.644 1.00 96.75 167 TRP A O 1
ATOM 1335 N N . LYS A 1 168 ? 24.163 -2.383 -47.598 1.00 96.00 168 LYS A N 1
ATOM 1336 C CA . LYS A 1 168 ? 23.576 -1.717 -48.775 1.00 96.00 168 LYS A CA 1
ATOM 1337 C C . LYS A 1 168 ? 24.544 -1.659 -49.964 1.00 96.00 168 LYS A C 1
ATOM 1339 O O . LYS A 1 168 ? 24.115 -1.848 -51.098 1.00 96.00 168 LYS A O 1
ATOM 1344 N N . TYR A 1 169 ? 25.831 -1.400 -49.722 1.00 91.19 169 TYR A N 1
ATOM 1345 C CA . TYR A 1 169 ? 26.837 -1.326 -50.791 1.00 91.19 169 TYR A CA 1
ATOM 1346 C C . TYR A 1 169 ? 27.362 -2.699 -51.235 1.00 91.19 169 TYR A C 1
ATOM 1348 O O . TYR A 1 169 ? 27.865 -2.825 -52.350 1.00 91.19 169 TYR A O 1
ATOM 1356 N N . ASN A 1 170 ? 27.247 -3.738 -50.409 1.00 95.00 170 ASN A N 1
ATOM 1357 C CA . ASN A 1 170 ? 27.673 -5.092 -50.762 1.00 95.00 170 ASN A CA 1
ATOM 1358 C C . ASN A 1 170 ? 26.757 -6.141 -50.094 1.00 95.00 170 ASN A C 1
ATOM 1360 O O . ASN A 1 170 ? 27.120 -6.709 -49.056 1.00 95.00 170 ASN A O 1
ATOM 1364 N N . PRO A 1 171 ? 25.568 -6.390 -50.679 1.00 95.25 171 PRO A N 1
ATOM 1365 C CA . PRO A 1 171 ? 24.521 -7.209 -50.064 1.00 95.25 171 PRO A CA 1
ATOM 1366 C C . PRO A 1 171 ? 24.867 -8.702 -49.972 1.00 95.25 171 PRO A C 1
ATOM 1368 O O . PRO A 1 171 ? 24.337 -9.396 -49.100 1.00 95.25 171 PRO A O 1
ATOM 1371 N N . ASP A 1 172 ? 25.791 -9.169 -50.817 1.00 95.56 172 ASP A N 1
ATOM 1372 C CA . ASP A 1 172 ? 26.258 -10.562 -50.890 1.00 95.56 172 ASP A CA 1
ATOM 1373 C C . ASP A 1 172 ? 27.176 -10.954 -49.715 1.00 95.56 172 ASP A C 1
ATOM 1375 O O . ASP A 1 172 ? 27.568 -12.109 -49.581 1.00 95.56 172 ASP A O 1
ATOM 1379 N N . SER A 1 173 ? 27.582 -9.994 -48.876 1.00 96.31 173 SER A N 1
ATOM 1380 C CA . SER A 1 173 ? 28.503 -10.238 -47.764 1.00 96.31 173 SER A CA 1
ATOM 1381 C C . SER A 1 173 ? 27.768 -10.693 -46.502 1.00 96.31 173 SER A C 1
ATOM 1383 O O . SER A 1 173 ? 27.154 -9.888 -45.793 1.00 96.31 173 SER A O 1
ATOM 1385 N N . ASP A 1 174 ? 27.908 -11.976 -46.162 1.00 96.69 174 ASP A N 1
ATOM 1386 C CA . ASP A 1 174 ? 27.367 -12.548 -44.921 1.00 96.69 174 ASP A CA 1
ATOM 1387 C C . ASP A 1 174 ? 27.991 -11.945 -43.657 1.00 96.69 174 ASP A C 1
ATOM 1389 O O . ASP A 1 174 ? 27.345 -11.892 -42.610 1.00 96.69 174 ASP A O 1
ATOM 1393 N N . VAL A 1 175 ? 29.215 -11.411 -43.755 1.00 96.62 175 VAL A N 1
ATOM 1394 C CA . VAL A 1 175 ? 29.903 -10.746 -42.638 1.00 96.62 175 VAL A CA 1
ATOM 1395 C C . VAL A 1 175 ? 29.088 -9.561 -42.123 1.00 96.62 175 VAL A C 1
ATOM 1397 O O . VAL A 1 175 ? 28.913 -9.415 -40.916 1.00 96.62 175 VAL A O 1
ATOM 1400 N N . TYR A 1 176 ? 28.540 -8.730 -43.015 1.00 96.06 176 TYR A N 1
ATOM 1401 C CA . TYR A 1 176 ? 27.785 -7.542 -42.597 1.00 96.06 176 TYR A CA 1
ATOM 1402 C C . TYR A 1 176 ? 26.441 -7.924 -41.989 1.00 96.06 176 TYR A C 1
ATOM 1404 O O . TYR A 1 176 ? 26.037 -7.352 -40.982 1.00 96.06 176 TYR A O 1
ATOM 1412 N N . ARG A 1 177 ? 25.788 -8.949 -42.542 1.00 96.81 177 ARG A N 1
ATOM 1413 C CA . ARG A 1 177 ? 24.552 -9.504 -41.983 1.00 96.81 177 ARG A CA 1
ATOM 1414 C C . ARG A 1 177 ? 24.775 -10.090 -40.588 1.00 96.81 177 ARG A C 1
ATOM 1416 O O . ARG A 1 177 ? 23.963 -9.858 -39.698 1.00 96.81 177 ARG A O 1
ATOM 1423 N N . SER A 1 178 ? 25.880 -10.811 -40.397 1.00 97.50 178 SER A N 1
ATOM 1424 C CA . SER A 1 178 ? 26.287 -11.342 -39.093 1.00 97.50 178 SER A CA 1
ATOM 1425 C C . SER A 1 178 ? 26.549 -10.215 -38.089 1.00 97.50 178 SER A C 1
ATOM 1427 O O . SER A 1 178 ? 26.001 -10.231 -36.991 1.00 97.50 178 SER A O 1
ATOM 1429 N N . ASN A 1 179 ? 27.286 -9.176 -38.493 1.00 97.81 179 ASN A N 1
ATOM 1430 C CA . ASN A 1 179 ? 27.576 -8.031 -37.629 1.00 97.81 179 ASN A CA 1
ATOM 1431 C C . ASN A 1 179 ? 26.315 -7.254 -37.218 1.00 97.81 179 ASN A C 1
ATOM 1433 O O . ASN A 1 179 ? 26.212 -6.859 -36.061 1.00 97.81 179 ASN A O 1
ATOM 1437 N N . ILE A 1 180 ? 25.334 -7.086 -38.118 1.00 97.50 180 ILE A N 1
ATOM 1438 C CA . ILE A 1 180 ? 24.028 -6.493 -37.771 1.00 97.50 180 ILE A CA 1
ATOM 1439 C C . ILE A 1 180 ? 23.356 -7.305 -36.655 1.00 97.50 180 ILE A C 1
ATOM 1441 O O . ILE A 1 180 ? 22.968 -6.724 -35.647 1.00 97.50 180 ILE A O 1
ATOM 1445 N N . ARG A 1 181 ? 23.302 -8.641 -36.779 1.00 97.56 181 ARG A N 1
ATOM 1446 C CA . ARG A 1 181 ? 22.711 -9.518 -35.748 1.00 97.56 181 ARG A CA 1
ATOM 1447 C C . ARG A 1 181 ? 23.443 -9.431 -34.408 1.00 97.56 181 ARG A C 1
ATOM 1449 O O . ARG A 1 181 ? 22.801 -9.452 -33.364 1.00 97.56 181 ARG A O 1
ATOM 1456 N N . ILE A 1 182 ? 24.774 -9.326 -34.428 1.00 96.31 182 ILE A N 1
ATOM 1457 C CA . ILE A 1 182 ? 25.582 -9.155 -33.210 1.00 96.31 182 ILE A CA 1
ATOM 1458 C C . ILE A 1 182 ? 25.199 -7.852 -32.496 1.00 96.31 182 ILE A C 1
ATOM 1460 O O . ILE A 1 182 ? 24.990 -7.859 -31.285 1.00 96.31 182 ILE A O 1
ATOM 1464 N N . VAL A 1 183 ? 25.061 -6.747 -33.236 1.00 96.69 183 VAL A N 1
ATOM 1465 C CA . VAL A 1 183 ? 24.680 -5.444 -32.662 1.00 96.69 183 VAL A CA 1
ATOM 1466 C C . VAL A 1 183 ? 23.246 -5.458 -32.143 1.00 96.69 183 VAL A C 1
ATOM 1468 O O . VAL A 1 183 ? 22.992 -4.945 -31.054 1.00 96.69 183 VAL A O 1
ATOM 1471 N N . GLU A 1 184 ? 22.318 -6.063 -32.887 1.00 95.19 184 GLU A N 1
ATOM 1472 C CA . GLU A 1 184 ? 20.925 -6.232 -32.459 1.00 95.19 184 GLU A CA 1
ATOM 1473 C C . GLU A 1 184 ? 20.855 -7.015 -31.133 1.00 95.19 184 GLU A C 1
ATOM 1475 O O . GLU A 1 184 ? 20.235 -6.540 -30.179 1.00 95.19 184 GLU A O 1
ATOM 1480 N N . GLY A 1 185 ? 21.582 -8.136 -31.023 1.00 95.12 185 GLY A N 1
ATOM 1481 C CA . GLY A 1 185 ? 21.665 -8.928 -29.790 1.00 95.12 185 GLY A CA 1
ATOM 1482 C C . GLY A 1 185 ? 22.338 -8.191 -28.623 1.00 95.12 185 GLY A C 1
ATOM 1483 O O . GLY A 1 185 ? 21.874 -8.271 -27.481 1.00 95.12 185 GLY A O 1
ATOM 1484 N N . ALA A 1 186 ? 23.394 -7.413 -28.885 1.00 92.62 186 ALA A N 1
ATOM 1485 C CA . ALA A 1 186 ? 24.036 -6.576 -27.868 1.00 92.62 186 ALA A CA 1
ATOM 1486 C C . ALA A 1 186 ? 23.088 -5.481 -27.345 1.00 92.62 186 ALA A C 1
ATOM 1488 O O . ALA A 1 186 ? 23.015 -5.245 -26.136 1.00 92.62 186 ALA A O 1
ATOM 1489 N N . ARG A 1 187 ? 22.309 -4.849 -28.235 1.00 89.19 187 ARG A N 1
ATOM 1490 C CA . ARG A 1 187 ? 21.325 -3.822 -27.864 1.00 89.19 187 ARG A CA 1
ATOM 1491 C C . ARG A 1 187 ? 20.183 -4.403 -27.039 1.00 89.19 187 ARG A C 1
ATOM 1493 O O . ARG A 1 187 ? 19.762 -3.782 -26.064 1.00 89.19 187 ARG A O 1
ATOM 1500 N N . GLU A 1 188 ? 19.684 -5.578 -27.410 1.00 92.12 188 GLU A N 1
ATOM 1501 C CA . GLU A 1 188 ? 18.662 -6.285 -26.635 1.00 92.12 188 GLU A CA 1
ATOM 1502 C C . GLU A 1 188 ? 19.175 -6.645 -25.236 1.00 92.12 188 GLU A C 1
ATOM 1504 O O . GLU A 1 188 ? 18.513 -6.340 -24.245 1.00 92.12 188 GLU A O 1
ATOM 1509 N N . THR A 1 189 ? 20.406 -7.155 -25.142 1.00 93.12 189 THR A N 1
ATOM 1510 C CA . THR A 1 189 ? 21.068 -7.443 -23.858 1.00 93.12 189 THR A CA 1
ATOM 1511 C C . THR A 1 189 ? 21.200 -6.185 -22.993 1.00 93.12 189 THR A C 1
ATOM 1513 O O . THR A 1 189 ? 20.892 -6.217 -21.802 1.00 93.12 189 THR A O 1
ATOM 1516 N N . GLN A 1 190 ? 21.609 -5.049 -23.570 1.00 90.50 190 GLN A N 1
ATOM 1517 C CA . GLN A 1 190 ? 21.715 -3.786 -22.833 1.00 90.50 190 GLN A CA 1
ATOM 1518 C C . GLN A 1 190 ? 20.348 -3.277 -22.359 1.00 90.50 190 GLN A C 1
ATOM 1520 O O . GLN A 1 190 ? 20.226 -2.811 -21.226 1.00 90.50 190 GLN A O 1
ATOM 1525 N N . ARG A 1 191 ? 19.312 -3.365 -23.202 1.00 90.19 191 ARG A N 1
ATOM 1526 C CA . ARG A 1 191 ? 17.940 -2.989 -22.825 1.00 90.19 191 ARG A CA 1
ATOM 1527 C C . ARG A 1 191 ? 17.416 -3.870 -21.697 1.00 90.19 191 ARG A C 1
ATOM 1529 O O . ARG A 1 191 ? 16.875 -3.334 -20.735 1.00 90.19 191 ARG A O 1
ATOM 1536 N N . ALA A 1 192 ? 17.634 -5.181 -21.778 1.00 93.44 192 ALA A N 1
ATOM 1537 C CA . ALA A 1 192 ? 17.281 -6.119 -20.718 1.00 93.44 192 ALA A CA 1
ATOM 1538 C C . ALA A 1 192 ? 18.026 -5.797 -19.411 1.00 93.44 192 ALA A C 1
ATOM 1540 O O . ALA A 1 192 ? 17.412 -5.757 -18.348 1.00 93.44 192 ALA A O 1
ATOM 1541 N N . ALA A 1 193 ? 19.323 -5.475 -19.480 1.00 93.44 193 ALA A N 1
ATOM 1542 C CA . ALA A 1 193 ? 20.101 -5.054 -18.315 1.00 93.44 193 ALA A CA 1
ATOM 1543 C C . ALA A 1 193 ? 19.580 -3.740 -17.701 1.00 93.44 193 ALA A C 1
ATOM 1545 O O . ALA A 1 193 ? 19.477 -3.629 -16.481 1.00 93.44 193 ALA A O 1
ATOM 1546 N N . ALA A 1 194 ? 19.203 -2.759 -18.528 1.00 93.81 194 ALA A N 1
ATOM 1547 C CA . ALA A 1 194 ? 18.620 -1.503 -18.059 1.00 93.81 194 ALA A CA 1
ATOM 1548 C C . ALA A 1 194 ? 17.248 -1.713 -17.394 1.00 93.81 194 ALA A C 1
ATOM 1550 O O . ALA A 1 194 ? 16.986 -1.142 -16.335 1.00 93.81 194 ALA A O 1
ATOM 1551 N N . GLN A 1 195 ? 16.396 -2.565 -17.973 1.00 94.94 195 GLN A N 1
ATOM 1552 C CA . GLN A 1 195 ? 15.108 -2.947 -17.386 1.00 94.94 195 GLN A CA 1
ATOM 1553 C C . GLN A 1 195 ? 15.290 -3.693 -16.060 1.00 94.94 195 GLN A C 1
ATOM 1555 O O . GLN A 1 195 ? 14.582 -3.403 -15.097 1.00 94.94 195 GLN A O 1
ATOM 1560 N N . LEU A 1 196 ? 16.266 -4.602 -15.983 1.00 95.81 196 LEU A N 1
ATOM 1561 C CA . LEU A 1 196 ? 16.595 -5.323 -14.755 1.00 95.81 196 LEU A CA 1
ATOM 1562 C C . LEU A 1 196 ? 17.081 -4.370 -13.656 1.00 95.81 196 LEU A C 1
ATOM 1564 O O . LEU A 1 196 ? 16.645 -4.486 -12.513 1.00 95.81 196 LEU A O 1
ATOM 1568 N N . GLU A 1 197 ? 17.936 -3.400 -13.987 1.00 96.50 197 GLU A N 1
ATOM 1569 C CA . GLU A 1 197 ? 18.401 -2.399 -13.020 1.00 96.50 197 GLU A CA 1
ATOM 1570 C C . GLU A 1 197 ? 17.263 -1.478 -12.559 1.00 96.50 197 GLU A C 1
ATOM 1572 O O . GLU A 1 197 ? 17.173 -1.146 -11.376 1.00 96.50 197 GLU A O 1
ATOM 1577 N N . GLN A 1 198 ? 16.351 -1.098 -13.458 1.00 96.69 198 GLN A N 1
ATOM 1578 C CA . GLN A 1 198 ? 15.153 -0.346 -13.087 1.00 96.69 198 GLN A CA 1
ATOM 1579 C C . GLN A 1 198 ? 14.252 -1.155 -12.141 1.00 96.69 198 GLN A C 1
ATOM 1581 O O . GLN A 1 198 ? 13.849 -0.633 -11.099 1.00 96.69 198 GLN A O 1
ATOM 1586 N N . ALA A 1 199 ? 13.982 -2.425 -12.457 1.00 95.56 199 ALA A N 1
ATOM 1587 C CA . ALA A 1 199 ? 13.208 -3.321 -11.598 1.00 95.56 199 ALA A CA 1
ATOM 1588 C C . ALA A 1 199 ? 13.880 -3.506 -10.228 1.00 95.56 199 ALA A C 1
ATOM 1590 O O . ALA A 1 199 ? 13.206 -3.460 -9.200 1.00 95.56 199 ALA A O 1
ATOM 1591 N N . ARG A 1 200 ? 15.215 -3.618 -10.193 1.00 97.50 200 ARG A N 1
ATOM 1592 C CA . ARG A 1 200 ? 15.997 -3.689 -8.951 1.00 97.50 200 ARG A CA 1
ATOM 1593 C C . ARG A 1 200 ? 15.813 -2.440 -8.090 1.00 97.50 200 ARG A C 1
ATOM 1595 O O . ARG A 1 200 ? 15.570 -2.564 -6.895 1.00 97.50 200 ARG A O 1
ATOM 1602 N N . ARG A 1 201 ? 15.882 -1.239 -8.675 1.00 97.75 201 ARG A N 1
ATOM 1603 C CA . ARG A 1 201 ? 15.648 0.021 -7.941 1.00 97.75 201 ARG A CA 1
ATOM 1604 C C . ARG A 1 201 ? 14.235 0.101 -7.369 1.00 97.75 201 ARG A C 1
ATOM 1606 O O . ARG A 1 201 ? 14.076 0.475 -6.213 1.00 97.75 201 ARG A O 1
ATOM 1613 N N . GLN A 1 202 ? 13.231 -0.285 -8.154 1.00 97.62 202 GLN A N 1
ATOM 1614 C CA . GLN A 1 202 ? 11.840 -0.326 -7.696 1.00 97.62 202 GLN A CA 1
ATOM 1615 C C . GLN A 1 202 ? 11.640 -1.355 -6.574 1.00 97.6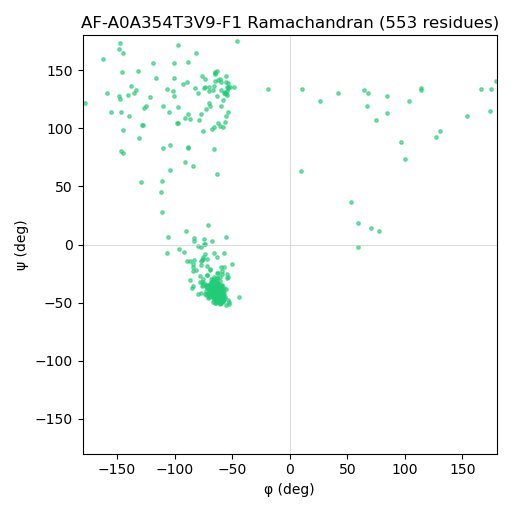2 202 GLN A C 1
ATOM 1617 O O . GLN A 1 202 ? 10.907 -1.089 -5.627 1.00 97.62 202 GLN A O 1
ATOM 1622 N N . ALA A 1 203 ? 12.317 -2.505 -6.644 1.00 98.19 203 ALA A N 1
ATOM 1623 C CA . ALA A 1 203 ? 12.265 -3.519 -5.596 1.00 98.19 203 ALA A CA 1
ATOM 1624 C C . ALA A 1 203 ? 12.902 -3.033 -4.282 1.00 98.19 203 ALA A C 1
ATOM 1626 O O . ALA A 1 203 ? 12.350 -3.286 -3.213 1.00 98.19 203 ALA A O 1
ATOM 1627 N N . ILE A 1 204 ? 14.022 -2.297 -4.354 1.00 98.25 204 ILE A N 1
ATOM 1628 C CA . ILE A 1 204 ? 14.654 -1.662 -3.183 1.00 98.25 204 ILE A CA 1
ATOM 1629 C C . ILE A 1 204 ? 13.688 -0.669 -2.529 1.00 98.25 204 ILE A C 1
ATOM 1631 O O . ILE A 1 204 ? 13.429 -0.771 -1.334 1.00 98.25 204 ILE A O 1
ATOM 1635 N N . ASP A 1 205 ? 13.107 0.233 -3.317 1.00 98.12 205 ASP A N 1
ATOM 1636 C CA . ASP A 1 205 ? 12.150 1.236 -2.838 1.00 98.12 205 ASP A CA 1
ATOM 1637 C C . ASP A 1 205 ? 10.893 0.591 -2.213 1.00 98.12 205 ASP A C 1
ATOM 1639 O O . ASP A 1 205 ? 10.472 0.961 -1.116 1.00 98.12 205 ASP A O 1
ATOM 1643 N N . ALA A 1 206 ? 10.337 -0.451 -2.841 1.00 98.19 206 ALA A N 1
ATOM 1644 C CA . ALA A 1 206 ? 9.230 -1.226 -2.278 1.00 98.19 206 ALA A CA 1
ATOM 1645 C C . ALA A 1 206 ? 9.606 -1.914 -0.951 1.00 98.19 206 ALA A C 1
ATOM 1647 O O . ALA A 1 206 ? 8.829 -1.896 0.006 1.00 98.19 206 ALA A O 1
ATOM 1648 N N . ASN A 1 207 ? 10.815 -2.474 -0.854 1.00 98.62 207 ASN A N 1
ATOM 1649 C CA . ASN A 1 207 ? 11.316 -3.061 0.385 1.00 98.62 207 ASN A CA 1
ATOM 1650 C C . ASN A 1 207 ? 11.492 -2.006 1.492 1.00 98.62 207 ASN A C 1
ATOM 1652 O O . ASN A 1 207 ? 11.137 -2.265 2.642 1.00 98.62 207 ASN A O 1
ATOM 1656 N N . ASP A 1 208 ? 11.998 -0.819 1.167 1.00 98.50 208 ASP A N 1
ATOM 1657 C CA . ASP A 1 208 ? 12.174 0.263 2.140 1.00 98.50 208 ASP A CA 1
ATOM 1658 C C . ASP A 1 208 ? 10.827 0.815 2.630 1.00 98.50 208 ASP A C 1
ATOM 1660 O O . ASP A 1 208 ? 10.655 1.036 3.833 1.00 98.50 208 ASP A O 1
ATOM 1664 N N . ARG A 1 209 ? 9.822 0.924 1.747 1.00 98.38 209 ARG A N 1
ATOM 1665 C CA . ARG A 1 209 ? 8.428 1.176 2.160 1.00 98.38 209 ARG A CA 1
ATOM 1666 C C . ARG A 1 209 ? 7.924 0.104 3.123 1.00 98.38 209 ARG A C 1
ATOM 1668 O O . ARG A 1 209 ? 7.356 0.440 4.161 1.00 98.38 209 ARG A O 1
ATOM 1675 N N . GLY A 1 210 ? 8.147 -1.173 2.804 1.00 98.56 210 GLY A N 1
ATOM 1676 C CA . GLY A 1 210 ? 7.748 -2.291 3.661 1.00 98.56 210 GLY A CA 1
ATOM 1677 C C . GLY A 1 210 ? 8.375 -2.213 5.050 1.00 98.56 210 GLY A C 1
ATOM 1678 O O . GLY A 1 210 ? 7.678 -2.382 6.052 1.00 98.56 210 GLY A O 1
ATOM 1679 N N . ARG A 1 211 ? 9.664 -1.863 5.129 1.00 98.62 211 ARG A N 1
ATOM 1680 C CA . ARG A 1 211 ? 10.360 -1.634 6.404 1.00 98.62 211 ARG A CA 1
ATOM 1681 C C . ARG A 1 211 ? 9.743 -0.488 7.194 1.00 98.62 211 ARG A C 1
ATOM 1683 O O . ARG A 1 211 ? 9.432 -0.682 8.364 1.00 98.62 211 ARG A O 1
ATOM 1690 N N . LYS A 1 212 ? 9.505 0.660 6.553 1.00 98.56 212 LYS A N 1
ATOM 1691 C CA . LYS A 1 212 ? 8.883 1.827 7.194 1.00 98.56 212 LYS A CA 1
ATOM 1692 C C . LYS A 1 212 ? 7.497 1.497 7.761 1.00 98.56 212 LYS A C 1
ATOM 1694 O O . LYS A 1 212 ? 7.189 1.884 8.883 1.00 98.56 212 LYS A O 1
ATOM 1699 N N . HIS A 1 213 ? 6.675 0.752 7.021 1.00 98.50 213 HIS A N 1
ATOM 1700 C CA . HIS A 1 213 ? 5.378 0.288 7.523 1.00 98.50 213 HIS A CA 1
ATOM 1701 C C . HIS A 1 213 ? 5.524 -0.700 8.688 1.00 98.50 213 HIS A C 1
ATOM 1703 O O . HIS A 1 213 ? 4.791 -0.590 9.668 1.00 98.50 213 HIS A O 1
ATOM 1709 N N . GLY A 1 214 ? 6.493 -1.620 8.627 1.00 98.25 214 GLY A N 1
ATOM 1710 C CA . GLY A 1 214 ? 6.780 -2.550 9.723 1.00 98.25 214 GLY A CA 1
ATOM 1711 C C . GLY A 1 214 ? 7.245 -1.852 11.006 1.00 98.25 214 GLY A C 1
ATOM 1712 O O . GLY A 1 214 ? 6.808 -2.212 12.095 1.00 98.25 214 GLY A O 1
ATOM 1713 N N . GLU A 1 215 ? 8.070 -0.808 10.891 1.00 98.12 215 GLU A N 1
ATOM 1714 C CA . GLU A 1 215 ? 8.491 0.039 12.021 1.00 98.12 215 GLU A CA 1
ATOM 1715 C C . GLU A 1 215 ? 7.302 0.761 12.674 1.00 98.12 215 GLU A C 1
ATOM 1717 O O . GLU A 1 215 ? 7.269 0.931 13.890 1.00 98.12 215 GLU A O 1
ATOM 1722 N N . GLN A 1 216 ? 6.293 1.122 11.879 1.00 98.06 216 GLN A N 1
ATOM 1723 C CA . GLN A 1 216 ? 5.033 1.714 12.340 1.00 98.06 216 GLN A CA 1
ATOM 1724 C C . GLN A 1 216 ? 4.008 0.676 12.824 1.00 98.06 216 GLN A C 1
ATOM 1726 O O . GLN A 1 216 ? 2.888 1.050 13.148 1.00 98.06 216 GLN A O 1
ATOM 1731 N N . GLN A 1 217 ? 4.361 -0.616 12.844 1.00 97.69 217 GLN A N 1
ATOM 1732 C CA . GLN A 1 217 ? 3.455 -1.733 13.151 1.00 97.69 217 GLN A CA 1
ATOM 1733 C C . GLN A 1 217 ? 2.238 -1.844 12.210 1.00 97.69 217 GLN A C 1
ATOM 1735 O O . GLN A 1 217 ? 1.278 -2.554 12.503 1.00 97.69 217 GLN A O 1
ATOM 1740 N N . ASN A 1 218 ? 2.305 -1.216 11.035 1.00 97.81 218 ASN A N 1
ATOM 1741 C CA . ASN A 1 218 ? 1.308 -1.318 9.971 1.00 97.81 218 ASN A CA 1
ATOM 1742 C C . ASN A 1 218 ? 1.589 -2.577 9.132 1.00 97.81 218 ASN A C 1
ATOM 1744 O O . ASN A 1 218 ? 2.058 -2.513 7.990 1.00 97.81 218 ASN A O 1
ATOM 1748 N N . TRP A 1 219 ? 1.399 -3.754 9.741 1.00 98.12 219 TRP A N 1
ATOM 1749 C CA . TRP A 1 219 ? 1.875 -5.023 9.179 1.00 98.12 219 TRP A CA 1
ATOM 1750 C C . TRP A 1 219 ? 1.162 -5.429 7.882 1.00 98.12 219 TRP A C 1
ATOM 1752 O O . TRP A 1 219 ? 1.789 -6.049 7.023 1.00 98.12 219 TRP A O 1
ATOM 1762 N N . ALA A 1 220 ? -0.100 -5.040 7.685 1.00 97.94 220 ALA A N 1
ATOM 1763 C CA . ALA A 1 220 ? -0.831 -5.312 6.446 1.00 97.94 220 ALA A CA 1
ATOM 1764 C C . ALA A 1 220 ? -0.211 -4.575 5.239 1.00 97.94 220 ALA A C 1
ATOM 1766 O O . ALA A 1 220 ? 0.005 -5.165 4.175 1.00 97.94 220 ALA A O 1
ATOM 1767 N N . GLU A 1 221 ? 0.130 -3.297 5.403 1.00 98.06 221 GLU A N 1
ATOM 1768 C CA . GLU A 1 221 ? 0.811 -2.470 4.403 1.00 98.06 221 GLU A CA 1
ATOM 1769 C C . GLU A 1 221 ? 2.247 -2.950 4.174 1.00 98.06 221 GLU A C 1
ATOM 1771 O O . GLU A 1 221 ? 2.700 -3.016 3.028 1.00 98.06 221 GLU A O 1
ATOM 1776 N N . ALA A 1 222 ? 2.940 -3.359 5.242 1.00 98.50 222 ALA A N 1
ATOM 1777 C CA . ALA A 1 222 ? 4.275 -3.941 5.145 1.00 98.50 222 ALA A CA 1
ATOM 1778 C C . ALA A 1 222 ? 4.277 -5.210 4.277 1.00 98.50 222 ALA A C 1
ATOM 1780 O O . ALA A 1 222 ? 5.113 -5.338 3.380 1.00 98.50 222 ALA A O 1
ATOM 1781 N N . VAL A 1 223 ? 3.310 -6.118 4.478 1.00 98.56 223 VAL A N 1
ATOM 1782 C CA . VAL A 1 223 ? 3.147 -7.331 3.656 1.00 98.56 223 VAL A CA 1
ATOM 1783 C C . VAL A 1 223 ? 2.941 -6.977 2.182 1.00 98.56 223 VAL A C 1
ATOM 1785 O O . VAL A 1 223 ? 3.603 -7.563 1.326 1.00 98.56 223 VAL A O 1
ATOM 1788 N N . LYS A 1 224 ? 2.080 -5.998 1.868 1.00 98.44 224 LYS A N 1
ATOM 1789 C CA . LYS A 1 224 ? 1.849 -5.555 0.479 1.00 98.44 224 LYS A CA 1
ATOM 1790 C C . LYS A 1 224 ? 3.131 -5.028 -0.172 1.00 98.44 224 LYS A C 1
ATOM 1792 O O . LYS A 1 224 ? 3.459 -5.432 -1.287 1.00 98.44 224 LYS A O 1
ATOM 1797 N N . ALA A 1 225 ? 3.871 -4.170 0.526 1.00 98.38 225 ALA A N 1
ATOM 1798 C CA . ALA A 1 225 ? 5.096 -3.565 0.006 1.00 98.38 225 ALA A CA 1
ATOM 1799 C C . ALA A 1 225 ? 6.238 -4.588 -0.164 1.00 98.38 225 ALA A C 1
ATOM 1801 O O . ALA A 1 225 ? 6.911 -4.603 -1.195 1.00 98.38 225 ALA A O 1
ATOM 1802 N N . PHE A 1 226 ? 6.421 -5.514 0.785 1.00 98.62 226 PHE A N 1
ATOM 1803 C CA . PHE A 1 226 ? 7.402 -6.594 0.624 1.00 98.62 226 PHE A CA 1
ATOM 1804 C C . PHE A 1 226 ? 7.012 -7.586 -0.481 1.00 98.62 226 PHE A C 1
ATOM 1806 O O . PHE A 1 226 ? 7.886 -8.053 -1.212 1.00 98.62 226 PHE A O 1
ATOM 1813 N N . ALA A 1 227 ? 5.720 -7.878 -0.659 1.00 98.50 227 ALA A N 1
ATOM 1814 C CA . ALA A 1 227 ? 5.249 -8.709 -1.766 1.00 98.50 227 ALA A CA 1
ATOM 1815 C C . ALA A 1 227 ? 5.536 -8.055 -3.128 1.00 98.50 227 ALA A C 1
ATOM 1817 O O . ALA A 1 227 ? 5.940 -8.741 -4.069 1.00 98.50 227 ALA A O 1
ATOM 1818 N N . GLU A 1 228 ? 5.401 -6.730 -3.229 1.00 98.25 228 GLU A N 1
ATOM 1819 C CA . GLU A 1 228 ? 5.803 -5.975 -4.417 1.00 98.25 228 GLU A CA 1
ATOM 1820 C C . GLU A 1 228 ? 7.314 -6.093 -4.687 1.00 98.25 228 GLU A C 1
ATOM 1822 O O . GLU A 1 228 ? 7.702 -6.359 -5.827 1.00 98.25 228 GLU A O 1
ATOM 1827 N N . ALA A 1 229 ? 8.160 -5.984 -3.656 1.00 98.50 229 ALA A N 1
ATOM 1828 C CA . ALA A 1 229 ? 9.609 -6.159 -3.793 1.00 98.50 229 ALA A CA 1
ATOM 1829 C C . ALA A 1 229 ? 9.986 -7.562 -4.308 1.00 98.50 229 ALA A C 1
ATOM 1831 O O . ALA A 1 229 ? 10.785 -7.686 -5.239 1.00 98.50 229 ALA A O 1
ATOM 1832 N N . VAL A 1 230 ? 9.364 -8.618 -3.766 1.00 98.31 230 VAL A N 1
ATOM 1833 C CA . VAL A 1 230 ? 9.558 -10.006 -4.234 1.00 98.31 230 VAL A CA 1
ATOM 1834 C C . VAL A 1 230 ? 9.063 -10.183 -5.672 1.00 98.31 230 VAL A C 1
ATOM 1836 O O . VAL A 1 230 ? 9.727 -10.843 -6.467 1.00 98.31 230 VAL A O 1
ATOM 1839 N N . ARG A 1 231 ? 7.931 -9.574 -6.044 1.00 98.19 231 ARG A N 1
ATOM 1840 C CA . ARG A 1 231 ? 7.398 -9.637 -7.415 1.00 98.19 231 ARG A CA 1
ATOM 1841 C C . ARG A 1 231 ? 8.342 -8.987 -8.429 1.00 98.19 231 ARG A C 1
ATOM 1843 O O . ARG A 1 231 ? 8.508 -9.512 -9.526 1.00 98.19 231 ARG A O 1
ATOM 1850 N N . LEU A 1 232 ? 8.921 -7.839 -8.081 1.00 97.25 232 LEU A N 1
ATOM 1851 C CA . LEU A 1 232 ? 9.838 -7.096 -8.949 1.00 97.25 232 LEU A CA 1
ATOM 1852 C C . LEU A 1 232 ? 11.203 -7.780 -9.071 1.00 97.25 232 LEU A C 1
ATOM 1854 O O . LEU A 1 232 ? 11.816 -7.729 -10.137 1.00 97.25 232 LEU A O 1
ATOM 1858 N N . TYR A 1 233 ? 11.678 -8.414 -7.996 1.00 97.44 233 TYR A N 1
ATOM 1859 C CA . TYR A 1 233 ? 12.992 -9.047 -7.969 1.00 97.44 233 TYR A CA 1
ATOM 1860 C C . TYR A 1 233 ? 12.989 -10.339 -7.120 1.00 97.44 233 TYR A C 1
ATOM 1862 O O . TYR A 1 233 ? 13.456 -10.352 -5.976 1.00 97.44 233 TYR A O 1
ATOM 1870 N N . PRO A 1 234 ? 12.487 -11.462 -7.673 1.00 97.50 234 PRO A N 1
ATOM 1871 C CA . PRO A 1 234 ? 12.210 -12.681 -6.904 1.00 97.50 234 PRO A CA 1
ATOM 1872 C C . PRO A 1 234 ? 13.460 -13.404 -6.393 1.00 97.50 234 PRO A C 1
ATOM 1874 O O . PRO A 1 234 ? 13.377 -14.166 -5.433 1.00 97.50 234 PRO A O 1
ATOM 1877 N N . GLY A 1 235 ? 14.625 -13.160 -7.002 1.00 96.38 235 GLY A N 1
ATOM 1878 C CA . GLY A 1 235 ? 15.887 -13.815 -6.645 1.00 96.38 235 GLY A CA 1
ATOM 1879 C C . GLY A 1 235 ? 16.566 -13.285 -5.377 1.00 96.38 235 GLY A C 1
ATOM 1880 O O . GLY A 1 235 ? 17.619 -13.797 -5.006 1.00 96.38 235 GLY A O 1
ATOM 1881 N N . TRP A 1 236 ? 16.021 -12.256 -4.715 1.00 97.88 236 TRP A N 1
ATOM 1882 C CA . TRP A 1 236 ? 16.658 -11.653 -3.540 1.00 97.88 236 TRP A CA 1
ATOM 1883 C C . TRP A 1 236 ? 16.086 -12.206 -2.232 1.00 97.88 236 TRP A C 1
ATOM 1885 O O . TRP A 1 236 ? 15.012 -11.807 -1.780 1.00 97.88 236 TRP A O 1
ATOM 1895 N N . GLN A 1 237 ? 16.850 -13.084 -1.576 1.00 98.25 237 GLN A N 1
ATOM 1896 C CA . GLN A 1 237 ? 16.428 -13.793 -0.360 1.00 98.25 237 GLN A CA 1
ATOM 1897 C C . GLN A 1 237 ? 15.972 -12.857 0.772 1.00 98.25 237 GLN A C 1
ATOM 1899 O O . GLN A 1 237 ? 14.999 -13.147 1.463 1.00 98.25 237 GLN A O 1
ATOM 1904 N N . SER A 1 238 ? 16.632 -11.709 0.957 1.00 98.19 238 SER A N 1
ATOM 1905 C CA . SER A 1 238 ? 16.240 -10.734 1.986 1.00 98.19 238 SER A CA 1
ATOM 1906 C C . SER A 1 238 ? 14.801 -10.228 1.820 1.00 98.19 238 SER A C 1
ATOM 1908 O O . SER A 1 238 ? 14.129 -10.032 2.827 1.00 98.19 238 SER A O 1
ATOM 1910 N N . TYR A 1 239 ? 14.297 -10.056 0.589 1.00 98.38 239 TYR A N 1
ATOM 1911 C CA . TYR A 1 239 ? 12.913 -9.611 0.365 1.00 98.38 239 TYR A CA 1
ATOM 1912 C C . TYR A 1 239 ? 11.909 -10.692 0.762 1.00 98.38 239 TYR A C 1
ATOM 1914 O O . TYR A 1 239 ? 10.896 -10.391 1.389 1.00 98.38 239 TYR A O 1
ATOM 1922 N N . GLN A 1 240 ? 12.224 -11.957 0.473 1.00 98.50 240 GLN A N 1
ATOM 1923 C CA . GLN A 1 240 ? 11.404 -13.096 0.888 1.00 98.50 240 GLN A CA 1
ATOM 1924 C C . GLN A 1 240 ? 11.365 -13.224 2.417 1.00 98.50 240 GLN A C 1
ATOM 1926 O O . GLN A 1 240 ? 10.291 -13.378 2.995 1.00 98.50 240 GLN A O 1
ATOM 1931 N N . ASN A 1 241 ? 12.517 -13.081 3.079 1.00 98.50 241 ASN A N 1
ATOM 1932 C CA . ASN A 1 241 ? 12.603 -13.126 4.540 1.00 98.50 241 ASN A CA 1
ATOM 1933 C C . ASN A 1 241 ? 11.800 -11.984 5.189 1.00 98.50 241 ASN A C 1
ATOM 1935 O O . ASN A 1 241 ? 11.089 -12.209 6.168 1.00 98.50 241 ASN A O 1
ATOM 1939 N N . ASN A 1 242 ? 11.878 -10.771 4.633 1.00 98.62 242 ASN A N 1
ATOM 1940 C CA . ASN A 1 242 ? 11.116 -9.621 5.121 1.00 98.62 242 ASN A CA 1
ATOM 1941 C C . ASN A 1 242 ? 9.605 -9.813 4.930 1.00 98.62 242 ASN A C 1
ATOM 1943 O O . ASN A 1 242 ? 8.836 -9.530 5.849 1.00 98.62 242 ASN A O 1
ATOM 1947 N N . LEU A 1 243 ? 9.183 -10.349 3.780 1.00 98.56 243 LEU A N 1
ATOM 1948 C CA . LEU A 1 243 ? 7.784 -10.697 3.529 1.00 98.56 243 LEU A CA 1
ATOM 1949 C C . LEU A 1 243 ? 7.278 -11.731 4.542 1.00 98.56 243 LEU A C 1
ATOM 1951 O O . LEU A 1 243 ? 6.232 -11.520 5.151 1.00 98.56 243 LEU A O 1
ATOM 1955 N N . GLN A 1 244 ? 8.030 -12.811 4.764 1.00 98.62 244 GLN A N 1
ATOM 1956 C CA . GLN A 1 244 ? 7.664 -13.852 5.725 1.00 98.62 244 GLN A CA 1
ATOM 1957 C C . GLN A 1 244 ? 7.571 -13.298 7.154 1.00 98.62 244 GLN A C 1
ATOM 1959 O O . GLN A 1 244 ? 6.622 -13.595 7.881 1.00 98.62 244 GLN A O 1
ATOM 1964 N N . LEU A 1 245 ? 8.531 -12.461 7.560 1.00 98.44 245 LEU A N 1
ATOM 1965 C CA . LEU A 1 245 ? 8.507 -11.806 8.865 1.00 98.44 245 LEU A CA 1
ATOM 1966 C C . LEU A 1 245 ? 7.266 -10.917 9.020 1.00 98.44 245 LEU A C 1
ATOM 1968 O O . LEU A 1 245 ? 6.579 -11.005 10.039 1.00 98.44 245 LEU A O 1
ATOM 1972 N N . ALA A 1 246 ? 6.956 -10.099 8.012 1.00 98.56 246 ALA A N 1
ATOM 1973 C CA . ALA A 1 246 ? 5.779 -9.238 8.023 1.00 98.56 246 ALA A CA 1
ATOM 1974 C C . ALA A 1 246 ? 4.473 -10.047 8.062 1.00 98.56 246 ALA A C 1
ATOM 1976 O O . ALA A 1 246 ? 3.578 -9.706 8.831 1.00 98.56 246 ALA A O 1
ATOM 1977 N N . GLN A 1 247 ? 4.380 -11.153 7.316 1.00 98.56 247 GLN A N 1
ATOM 1978 C CA . GLN A 1 247 ? 3.228 -12.062 7.354 1.00 98.56 247 GLN A CA 1
ATOM 1979 C C . GLN A 1 247 ? 3.037 -12.674 8.743 1.00 98.56 247 GLN A C 1
ATOM 1981 O O . GLN A 1 247 ? 1.924 -12.682 9.267 1.00 98.56 247 GLN A O 1
ATOM 1986 N N . ASN A 1 248 ? 4.119 -13.132 9.378 1.00 98.50 248 ASN A N 1
ATOM 1987 C CA . ASN A 1 248 ? 4.060 -13.670 10.736 1.00 98.50 248 ASN A CA 1
ATOM 1988 C C . ASN A 1 248 ? 3.565 -12.620 11.738 1.00 98.50 248 ASN A C 1
ATOM 1990 O O . ASN A 1 248 ? 2.730 -12.927 12.589 1.00 98.50 248 ASN A O 1
ATOM 1994 N N . LYS A 1 249 ? 4.051 -11.379 11.629 1.00 98.38 249 LYS A N 1
ATOM 1995 C CA . LYS A 1 249 ? 3.625 -10.272 12.494 1.00 98.38 249 LYS A CA 1
ATOM 1996 C C . LYS A 1 249 ? 2.176 -9.859 12.256 1.00 98.38 249 LYS A C 1
ATOM 1998 O O . LYS A 1 249 ? 1.445 -9.656 13.220 1.00 98.38 249 LYS A O 1
ATOM 2003 N N . TRP A 1 250 ? 1.742 -9.818 11.002 1.00 98.19 250 TRP A N 1
ATOM 2004 C CA . TRP A 1 250 ? 0.353 -9.535 10.656 1.00 98.19 250 TRP A CA 1
ATOM 2005 C C . TRP A 1 250 ? -0.602 -10.604 11.204 1.00 98.19 250 TRP A C 1
ATOM 2007 O O . TRP A 1 250 ? -1.609 -10.269 11.822 1.00 98.19 250 TRP A O 1
ATOM 2017 N N . ASN A 1 251 ? -0.249 -11.887 11.079 1.00 98.12 251 ASN A N 1
ATOM 2018 C CA . ASN A 1 251 ? -1.038 -12.985 11.644 1.00 98.12 251 ASN A CA 1
ATOM 2019 C C . ASN A 1 251 ? -1.112 -12.919 13.179 1.00 98.12 251 ASN A C 1
ATOM 2021 O O . ASN A 1 251 ? -2.163 -13.192 13.754 1.00 98.12 251 ASN A O 1
ATOM 2025 N N . GLN A 1 252 ? -0.017 -12.532 13.846 1.00 98.06 252 GLN A N 1
ATOM 2026 C CA . GLN A 1 252 ? -0.005 -12.309 15.298 1.00 98.06 252 GLN A CA 1
ATOM 2027 C C . GLN A 1 252 ? -0.949 -11.171 15.705 1.00 98.06 252 GLN A C 1
ATOM 2029 O O . GLN A 1 252 ? -1.709 -11.333 16.656 1.00 98.06 252 GLN A O 1
ATOM 2034 N N . GLN A 1 253 ? -0.931 -10.051 14.977 1.00 97.56 253 GLN A N 1
ATOM 2035 C CA . GLN A 1 253 ? -1.840 -8.930 15.225 1.00 97.56 253 GLN A CA 1
ATOM 2036 C C . GLN A 1 253 ? -3.302 -9.341 15.020 1.00 97.56 253 GLN A C 1
ATOM 2038 O O . GLN A 1 253 ? -4.132 -9.093 15.887 1.00 97.56 253 GLN A O 1
ATOM 2043 N N . LEU A 1 254 ? -3.606 -10.054 13.932 1.00 96.94 254 LEU A N 1
ATOM 2044 C CA . LEU A 1 254 ? -4.962 -10.530 13.657 1.00 96.94 254 LEU A CA 1
ATOM 2045 C C . LEU A 1 254 ? -5.482 -11.465 14.762 1.00 96.94 254 LEU A C 1
ATOM 2047 O O . LEU A 1 254 ? -6.644 -11.371 15.154 1.00 96.94 254 LEU A O 1
ATOM 2051 N N . ALA A 1 255 ? -4.625 -12.345 15.286 1.00 97.75 255 ALA A N 1
ATOM 2052 C CA . ALA A 1 255 ? -4.972 -13.212 16.409 1.00 97.75 255 ALA A CA 1
ATOM 2053 C C . ALA A 1 255 ? -5.219 -12.414 17.705 1.00 97.75 255 ALA A C 1
ATOM 2055 O O . ALA A 1 255 ? -6.155 -12.724 18.443 1.00 97.75 255 ALA A O 1
ATOM 2056 N N . ALA A 1 256 ? -4.420 -11.375 17.969 1.00 96.81 256 ALA A N 1
ATOM 2057 C CA . ALA A 1 256 ? -4.617 -10.488 19.115 1.00 96.81 256 ALA A CA 1
ATOM 2058 C C . ALA A 1 256 ? -5.946 -9.717 19.019 1.00 96.81 256 ALA A C 1
ATOM 2060 O O . ALA A 1 256 ? -6.702 -9.686 19.989 1.00 96.81 256 ALA A O 1
ATOM 2061 N N . ASP A 1 257 ? -6.278 -9.187 17.840 1.00 96.19 257 ASP A N 1
ATOM 2062 C CA . ASP A 1 257 ? -7.542 -8.481 17.597 1.00 96.19 257 ASP A CA 1
ATOM 2063 C C . ASP A 1 257 ? -8.755 -9.407 17.778 1.00 96.19 257 ASP A C 1
ATOM 2065 O O . ASP A 1 257 ? -9.774 -9.017 18.352 1.00 96.19 257 ASP A O 1
ATOM 2069 N N . GLN A 1 258 ? -8.659 -10.660 17.321 1.00 96.88 258 GLN A N 1
ATOM 2070 C CA . GLN A 1 258 ? -9.703 -11.666 17.538 1.00 96.88 258 GLN A CA 1
ATOM 2071 C C . GLN A 1 258 ? -9.882 -11.996 19.024 1.00 96.88 258 GLN A C 1
ATOM 2073 O O . GLN A 1 258 ? -11.017 -12.090 19.494 1.00 96.88 258 GLN A O 1
ATOM 2078 N N . ALA A 1 259 ? -8.782 -12.139 19.768 1.00 97.50 259 ALA A N 1
ATOM 2079 C CA . ALA A 1 259 ? -8.826 -12.383 21.206 1.00 97.50 259 ALA A CA 1
ATOM 2080 C C . ALA A 1 259 ? -9.442 -11.200 21.969 1.00 97.50 259 ALA A C 1
ATOM 2082 O O . ALA A 1 259 ? -10.249 -11.417 22.873 1.00 97.50 259 ALA A O 1
ATOM 2083 N N . LEU A 1 260 ? -9.123 -9.963 21.571 1.00 97.38 260 LEU A N 1
ATOM 2084 C CA . LEU A 1 260 ? -9.711 -8.758 22.154 1.00 97.38 260 LEU A CA 1
ATOM 2085 C C . LEU A 1 260 ? -11.226 -8.712 21.926 1.00 97.38 260 LEU A C 1
ATOM 2087 O O . LEU A 1 260 ? -11.975 -8.576 22.888 1.00 97.38 260 LEU A O 1
ATOM 2091 N N . ARG A 1 261 ? -11.695 -8.929 20.690 1.00 97.12 261 ARG A N 1
ATOM 2092 C CA . ARG A 1 261 ? -13.140 -8.972 20.389 1.00 97.12 261 ARG A CA 1
ATOM 2093 C C . ARG A 1 261 ? -13.868 -10.068 21.167 1.00 97.12 261 ARG A C 1
ATOM 2095 O O . ARG A 1 261 ? -14.985 -9.858 21.629 1.00 97.12 261 ARG A O 1
ATOM 2102 N N . ALA A 1 262 ? -13.245 -11.236 21.324 1.00 97.44 262 ALA A N 1
ATOM 2103 C CA . ALA A 1 262 ? -13.811 -12.314 22.131 1.00 97.44 262 ALA A CA 1
ATOM 2104 C C . ALA A 1 262 ? -13.906 -11.929 23.619 1.00 97.44 262 ALA A C 1
ATOM 2106 O O . ALA A 1 262 ? -14.897 -12.252 24.276 1.00 97.44 262 ALA A O 1
ATOM 2107 N N . ALA A 1 263 ? -12.907 -11.215 24.148 1.00 96.94 263 ALA A N 1
ATOM 2108 C CA . ALA A 1 263 ? -12.923 -10.706 25.517 1.00 96.94 263 ALA A CA 1
ATOM 2109 C C . ALA A 1 263 ? -13.989 -9.615 25.720 1.00 96.94 263 ALA A C 1
ATOM 2111 O O . ALA A 1 263 ? -14.712 -9.654 26.715 1.00 96.94 263 ALA A O 1
ATOM 2112 N N . GLU A 1 264 ? -14.135 -8.689 24.770 1.00 97.38 264 GLU A N 1
ATOM 2113 C CA . GLU A 1 264 ? -15.181 -7.657 24.781 1.00 97.38 264 GLU A CA 1
ATOM 2114 C C . GLU A 1 264 ? -16.585 -8.266 24.747 1.00 97.38 264 GLU A C 1
ATOM 2116 O O . GLU A 1 264 ? -17.462 -7.852 25.506 1.00 97.38 264 GLU A O 1
ATOM 2121 N N . GLU A 1 265 ? -16.803 -9.280 23.910 1.00 97.62 265 GLU A N 1
ATOM 2122 C CA . GLU A 1 265 ? -18.086 -9.977 23.839 1.00 97.62 265 GLU A CA 1
ATOM 2123 C C . GLU A 1 265 ? -18.389 -10.735 25.139 1.00 97.62 265 GLU A C 1
ATOM 2125 O O . GLU A 1 265 ? -19.509 -10.670 25.646 1.00 97.62 265 GLU A O 1
ATOM 2130 N N . LYS A 1 266 ? -17.387 -11.381 25.747 1.00 98.00 266 LYS A N 1
ATOM 2131 C CA . LYS A 1 266 ? -17.549 -11.999 27.069 1.00 98.00 266 LYS A CA 1
ATOM 2132 C C . LYS A 1 266 ? -17.920 -10.960 28.130 1.00 98.00 266 LYS A C 1
ATOM 2134 O O . LYS A 1 266 ? -18.850 -11.181 28.903 1.00 98.00 266 LYS A O 1
ATOM 2139 N N . HIS A 1 267 ? -17.237 -9.816 28.147 1.00 96.69 267 HIS A N 1
ATOM 2140 C CA . HIS A 1 267 ? -17.549 -8.734 29.077 1.00 96.69 267 HIS A CA 1
ATOM 2141 C C . HIS A 1 267 ? -18.972 -8.198 28.865 1.00 96.69 267 HIS A C 1
ATOM 2143 O O . HIS A 1 267 ? -19.714 -8.007 29.826 1.00 96.69 267 HIS A O 1
ATOM 2149 N N . ARG A 1 268 ? -19.400 -8.032 27.608 1.00 97.12 268 ARG A N 1
ATOM 2150 C CA . ARG A 1 268 ? -20.775 -7.645 27.264 1.00 97.12 268 ARG A CA 1
ATOM 2151 C C . ARG A 1 268 ? -21.799 -8.641 27.811 1.00 97.12 268 ARG A C 1
ATOM 2153 O O . ARG A 1 268 ? -22.824 -8.217 28.339 1.00 97.12 268 ARG A O 1
ATOM 2160 N N . GLN A 1 269 ? -21.526 -9.942 27.719 1.00 98.00 269 GLN A N 1
ATOM 2161 C CA . GLN A 1 269 ? -22.395 -10.987 28.269 1.00 98.00 269 GLN A CA 1
ATOM 2162 C C . GLN A 1 269 ? -22.454 -10.945 29.802 1.00 98.00 269 GLN A C 1
ATOM 2164 O O . GLN A 1 269 ? -23.538 -11.062 30.372 1.00 98.00 269 GLN A O 1
ATOM 2169 N N . GLU A 1 270 ? -21.321 -10.723 30.473 1.00 97.62 270 GLU A N 1
ATOM 2170 C CA . GLU A 1 270 ? -21.261 -10.553 31.932 1.00 97.62 270 GLU A CA 1
ATOM 2171 C C . GLU A 1 270 ? -22.064 -9.323 32.387 1.00 97.62 270 GLU A C 1
ATOM 2173 O O . GLU A 1 270 ? -22.873 -9.415 33.312 1.00 97.62 270 GLU A O 1
ATOM 2178 N N . VAL A 1 271 ? -21.912 -8.188 31.697 1.00 96.81 271 VAL A N 1
ATOM 2179 C CA . VAL A 1 271 ? -22.690 -6.969 31.965 1.00 96.81 271 VAL A CA 1
ATOM 2180 C C . VAL A 1 271 ? -24.181 -7.206 31.722 1.00 96.81 271 VAL A C 1
ATOM 2182 O O . VAL A 1 271 ? -24.999 -6.836 32.562 1.00 96.81 271 VAL A O 1
ATOM 2185 N N . ALA A 1 272 ? -24.556 -7.868 30.625 1.00 96.81 272 ALA A N 1
ATOM 2186 C CA . ALA A 1 272 ? -25.952 -8.200 30.342 1.00 96.81 272 ALA A CA 1
ATOM 2187 C C . ALA A 1 272 ? -26.566 -9.098 31.433 1.00 96.81 272 ALA A C 1
ATOM 2189 O O . ALA A 1 272 ? -27.700 -8.865 31.854 1.00 96.81 272 ALA A O 1
ATOM 2190 N N . ALA A 1 273 ? -25.810 -10.077 31.940 1.00 97.75 273 ALA A N 1
ATOM 2191 C CA . ALA A 1 273 ? -26.245 -10.934 33.042 1.00 97.75 273 ALA A CA 1
ATOM 2192 C C . ALA A 1 273 ? -26.446 -10.145 34.349 1.00 97.75 273 ALA A C 1
ATOM 2194 O O . ALA A 1 273 ? -27.448 -10.343 35.036 1.00 97.75 273 ALA A O 1
ATOM 2195 N N . LEU A 1 274 ? -25.542 -9.213 34.670 1.00 96.38 274 LEU A N 1
ATOM 2196 C CA . LEU A 1 274 ? -25.683 -8.326 35.833 1.00 96.38 274 LEU A CA 1
ATOM 2197 C C . LEU A 1 274 ? -26.894 -7.393 35.708 1.00 96.38 274 LEU A C 1
ATOM 2199 O O . LEU A 1 274 ? -27.599 -7.156 36.692 1.00 96.38 274 LEU A O 1
ATOM 2203 N N . VAL A 1 275 ? -27.169 -6.885 34.505 1.00 96.56 275 VAL A N 1
ATOM 2204 C CA . VAL A 1 275 ? -28.358 -6.065 34.235 1.00 96.56 275 VAL A CA 1
ATOM 2205 C C . VAL A 1 275 ? -29.638 -6.873 34.447 1.00 96.56 275 VAL A C 1
ATOM 2207 O O . VAL A 1 275 ? -30.563 -6.369 35.086 1.00 96.56 275 VAL A O 1
ATOM 2210 N N . GLU A 1 276 ? -29.701 -8.126 33.986 1.00 96.88 276 GLU A N 1
ATOM 2211 C CA . GLU A 1 276 ? -30.872 -8.978 34.241 1.00 96.88 276 GLU A CA 1
ATOM 2212 C C . GLU A 1 276 ? -31.008 -9.319 35.732 1.00 96.88 276 GLU A C 1
ATOM 2214 O O . GLU A 1 276 ? -32.105 -9.232 36.279 1.00 96.88 276 GLU A O 1
ATOM 2219 N N . GLN A 1 277 ? -29.901 -9.592 36.431 1.00 96.44 277 GLN A N 1
ATOM 2220 C CA . GLN A 1 277 ? -29.918 -9.799 37.883 1.00 96.44 277 GLN A CA 1
ATOM 2221 C C . GLN A 1 277 ? -30.463 -8.569 38.628 1.00 96.44 277 GLN A C 1
ATOM 2223 O O . GLN A 1 277 ? -31.263 -8.707 39.558 1.00 96.44 277 GLN A O 1
ATOM 2228 N N . SER A 1 278 ? -30.053 -7.367 38.217 1.00 94.25 278 SER A N 1
ATOM 2229 C CA . SER A 1 278 ? -30.573 -6.108 38.760 1.00 94.25 278 SER A CA 1
ATOM 2230 C C . SER A 1 278 ? -32.067 -5.951 38.466 1.00 94.25 278 SER A C 1
ATOM 2232 O O . SER A 1 278 ? -32.851 -5.635 39.362 1.00 94.25 278 SER A O 1
ATOM 2234 N N . ARG A 1 279 ? -32.503 -6.262 37.239 1.00 95.38 279 ARG A N 1
ATOM 2235 C CA . ARG A 1 279 ? -33.921 -6.240 36.851 1.00 95.38 279 ARG A CA 1
ATOM 2236 C C . ARG A 1 279 ? -34.760 -7.197 37.700 1.00 95.38 279 ARG A C 1
ATOM 2238 O O . ARG A 1 279 ? -35.824 -6.804 38.177 1.00 95.38 279 ARG A O 1
ATOM 2245 N N . ASP A 1 280 ? -34.282 -8.411 37.939 1.00 96.81 280 ASP A N 1
ATOM 2246 C CA . ASP A 1 280 ? -34.962 -9.391 38.789 1.00 96.81 280 ASP A CA 1
ATOM 2247 C C . ASP A 1 280 ? -35.010 -8.963 40.255 1.00 96.81 280 ASP A C 1
ATOM 2249 O O . ASP A 1 280 ? -36.026 -9.157 40.928 1.00 96.81 280 ASP A O 1
ATOM 2253 N N . TYR A 1 281 ? -33.947 -8.334 40.756 1.00 95.19 281 TYR A N 1
ATOM 2254 C CA . TYR A 1 281 ? -33.960 -7.716 42.079 1.00 95.19 281 TYR A CA 1
ATOM 2255 C C . TYR A 1 281 ? -35.035 -6.623 42.174 1.00 95.19 281 TYR A C 1
ATOM 2257 O O . TYR A 1 281 ? -35.820 -6.614 43.124 1.00 95.19 281 TYR A O 1
ATOM 2265 N N . MET A 1 282 ? -35.139 -5.759 41.162 1.00 92.94 282 MET A N 1
ATOM 2266 C CA . MET A 1 282 ? -36.163 -4.711 41.108 1.00 92.94 282 MET A CA 1
ATOM 2267 C C . MET A 1 282 ? -37.589 -5.273 41.011 1.00 92.94 282 MET A C 1
ATOM 2269 O O . MET A 1 282 ? -38.494 -4.751 41.668 1.00 92.94 282 MET A O 1
ATOM 2273 N N . ARG A 1 283 ? -37.799 -6.365 40.260 1.00 95.50 283 ARG A N 1
ATOM 2274 C CA . ARG A 1 283 ? -39.086 -7.088 40.227 1.00 95.50 283 ARG A CA 1
ATOM 2275 C C . ARG A 1 283 ? -39.464 -7.601 41.614 1.00 95.50 283 ARG A C 1
ATOM 2277 O O . ARG A 1 283 ? -40.538 -7.272 42.099 1.00 95.50 283 ARG A O 1
ATOM 2284 N N . LYS A 1 284 ? -38.546 -8.288 42.305 1.00 95.69 284 LYS A N 1
ATOM 2285 C CA . LYS A 1 284 ? -38.778 -8.790 43.673 1.00 95.69 284 LYS A CA 1
ATOM 2286 C C . LYS A 1 284 ? -39.100 -7.673 44.664 1.00 95.69 284 LYS A C 1
ATOM 2288 O O . LYS A 1 284 ? -39.978 -7.844 45.501 1.00 95.69 284 LYS A O 1
ATOM 2293 N N . GLN A 1 285 ? -38.406 -6.537 44.574 1.00 91.56 285 GLN A N 1
ATOM 2294 C CA . GLN A 1 285 ? -38.708 -5.355 45.391 1.00 91.56 285 GLN A CA 1
ATOM 2295 C C . GLN A 1 285 ? -40.124 -4.825 45.116 1.00 91.56 285 GLN A C 1
ATOM 2297 O O . GLN A 1 285 ? -40.845 -4.483 46.052 1.00 91.56 285 GLN A O 1
ATOM 2302 N N . THR A 1 286 ? -40.544 -4.808 43.849 1.00 92.81 286 THR A N 1
ATOM 2303 C CA . THR A 1 286 ? -41.903 -4.404 43.452 1.00 92.81 286 THR A CA 1
ATOM 2304 C C . THR A 1 286 ? -42.953 -5.384 43.980 1.00 92.81 286 THR A C 1
ATOM 2306 O O . THR A 1 286 ? -43.924 -4.950 44.591 1.00 92.81 286 THR A O 1
ATOM 2309 N N . ASP A 1 287 ? -42.723 -6.691 43.847 1.00 94.25 287 ASP A N 1
ATOM 2310 C CA . ASP A 1 287 ? -43.632 -7.728 44.353 1.00 94.25 287 ASP A CA 1
ATOM 2311 C C . ASP A 1 287 ? -43.782 -7.658 45.883 1.00 94.25 287 ASP A C 1
ATOM 2313 O O . ASP A 1 287 ? -44.892 -7.736 46.410 1.00 94.25 287 ASP A O 1
ATOM 2317 N N . LEU A 1 288 ? -42.672 -7.460 46.609 1.00 92.75 288 LEU A N 1
ATOM 2318 C CA . LEU A 1 288 ? -42.668 -7.240 48.061 1.00 92.75 288 LEU A CA 1
ATOM 2319 C C . LEU A 1 288 ? -43.477 -5.997 48.440 1.00 92.75 288 LEU A C 1
ATOM 2321 O O . LEU A 1 288 ? -44.287 -6.044 49.366 1.00 92.75 288 LEU A O 1
ATOM 2325 N N . ARG A 1 289 ? -43.283 -4.892 47.714 1.00 85.31 289 ARG A N 1
ATOM 2326 C CA . ARG A 1 289 ? -44.039 -3.655 47.925 1.00 85.31 289 ARG A CA 1
ATOM 2327 C C . ARG A 1 289 ? -45.535 -3.889 47.729 1.00 85.31 289 ARG A C 1
ATOM 2329 O O . ARG A 1 289 ? -46.330 -3.507 48.586 1.00 85.31 289 ARG A O 1
ATOM 2336 N N . ASP A 1 290 ? -45.917 -4.530 46.633 1.00 90.31 290 ASP A N 1
ATOM 2337 C CA . ASP A 1 290 ? -47.317 -4.773 46.298 1.00 90.31 290 ASP A CA 1
ATOM 2338 C C . ASP A 1 290 ? -47.967 -5.755 47.292 1.00 90.31 290 ASP A C 1
ATOM 2340 O O . ASP A 1 290 ? -49.125 -5.569 47.677 1.00 90.31 290 ASP A O 1
ATOM 2344 N N . ALA A 1 291 ? -47.219 -6.747 47.790 1.00 92.56 291 ALA A N 1
ATOM 2345 C CA . ALA A 1 291 ? -47.660 -7.634 48.866 1.00 92.56 291 ALA A CA 1
ATOM 2346 C C . ALA A 1 291 ? -47.941 -6.866 50.170 1.00 92.56 291 ALA A C 1
ATOM 2348 O O . ALA A 1 291 ? -49.029 -7.009 50.727 1.00 92.56 291 ALA A O 1
ATOM 2349 N N . VAL A 1 292 ? -47.022 -5.994 50.608 1.00 91.00 292 VAL A N 1
ATOM 2350 C CA . VAL A 1 292 ? -47.203 -5.156 51.811 1.00 91.00 292 VAL A CA 1
ATOM 2351 C C . VAL A 1 292 ? -48.402 -4.216 51.660 1.00 91.00 292 VAL A C 1
ATOM 2353 O O . VAL A 1 292 ? -49.192 -4.050 52.592 1.00 91.00 292 VAL A O 1
ATOM 2356 N N . VAL A 1 293 ? -48.577 -3.606 50.483 1.00 89.19 293 VAL A N 1
ATOM 2357 C CA . VAL A 1 293 ? -49.740 -2.751 50.197 1.00 89.19 293 VAL A CA 1
ATOM 2358 C C . VAL A 1 293 ? -51.041 -3.555 50.272 1.00 89.19 293 VAL A C 1
ATOM 2360 O O . VAL A 1 293 ? -52.014 -3.091 50.874 1.00 89.19 293 VAL A O 1
ATOM 2363 N N . ASN A 1 294 ? -51.072 -4.759 49.697 1.00 90.94 294 ASN A N 1
ATOM 2364 C CA . ASN A 1 294 ? -52.246 -5.630 49.731 1.00 90.94 294 ASN A CA 1
ATOM 2365 C C . ASN A 1 294 ? -52.576 -6.114 51.149 1.00 90.94 294 ASN A C 1
ATOM 2367 O O . ASN A 1 294 ? -53.748 -6.093 51.525 1.00 90.94 294 ASN A O 1
ATOM 2371 N N . GLU A 1 295 ? -51.575 -6.489 51.946 1.00 93.44 295 GLU A N 1
ATOM 2372 C CA . GLU A 1 295 ? -51.746 -6.879 53.350 1.00 93.44 295 GLU A CA 1
ATOM 2373 C C . GLU A 1 295 ? -52.335 -5.724 54.170 1.00 93.44 295 GLU A C 1
ATOM 2375 O O . GLU A 1 295 ? -53.403 -5.871 54.767 1.00 93.44 295 GLU A O 1
ATOM 2380 N N . ARG A 1 296 ? -51.752 -4.520 54.083 1.00 85.94 296 ARG A N 1
ATOM 2381 C CA . ARG A 1 296 ? -52.298 -3.333 54.769 1.00 85.94 296 ARG A CA 1
ATOM 2382 C C . ARG A 1 296 ? -53.712 -2.979 54.315 1.00 85.94 296 ARG A C 1
ATOM 2384 O O . ARG A 1 296 ? -54.530 -2.521 55.114 1.00 85.94 296 ARG A O 1
ATOM 2391 N N . LYS A 1 297 ? -54.035 -3.194 53.037 1.00 86.38 297 LYS A N 1
ATOM 2392 C CA . LYS A 1 297 ? -55.395 -3.010 52.513 1.00 86.38 297 LYS A CA 1
ATOM 2393 C C . LYS A 1 297 ? -56.375 -4.024 53.115 1.00 86.38 297 LYS A C 1
ATOM 2395 O O . LYS A 1 297 ? -57.510 -3.652 53.429 1.00 86.38 297 LYS A O 1
ATOM 2400 N N . GLN A 1 298 ? -55.961 -5.280 53.291 1.00 89.94 298 GLN A N 1
ATOM 2401 C CA . GLN A 1 298 ? -56.766 -6.310 53.955 1.00 89.94 298 GLN A CA 1
ATOM 2402 C C . GLN A 1 298 ? -56.983 -5.981 55.437 1.00 89.94 298 GLN A C 1
ATOM 2404 O O . GLN A 1 298 ? -58.130 -6.001 55.886 1.00 89.94 298 GLN A O 1
ATOM 2409 N N . GLU A 1 299 ? -55.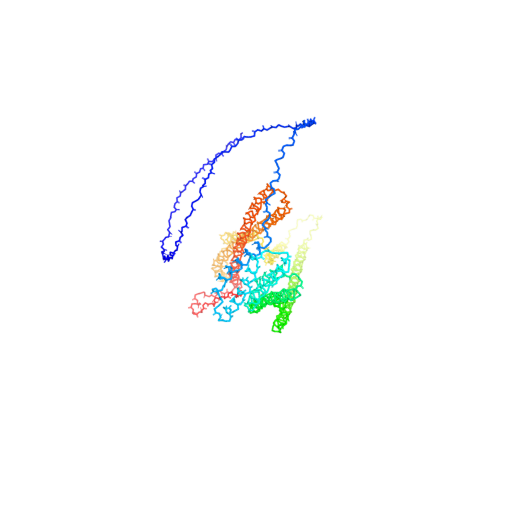935 -5.586 56.163 1.00 88.75 299 GLU A N 1
ATOM 2410 C CA . GLU A 1 299 ? -56.026 -5.146 57.564 1.00 88.75 299 GLU A CA 1
ATOM 2411 C C . GLU A 1 299 ? -56.984 -3.960 57.730 1.00 88.75 299 GLU A C 1
ATOM 2413 O O . GLU A 1 299 ? -57.894 -3.997 58.561 1.00 88.75 299 GLU A O 1
ATOM 2418 N N . ALA A 1 300 ? -56.844 -2.928 56.892 1.00 79.44 300 ALA A N 1
ATOM 2419 C CA . ALA A 1 300 ? -57.739 -1.774 56.907 1.00 79.44 300 ALA A CA 1
ATOM 2420 C C . ALA A 1 300 ? -59.202 -2.177 56.648 1.00 79.44 300 ALA A C 1
ATOM 2422 O O . ALA A 1 300 ? -60.119 -1.657 57.288 1.00 79.44 300 ALA A O 1
ATOM 2423 N N . THR A 1 301 ? -59.430 -3.133 55.741 1.00 85.62 301 THR A N 1
ATOM 2424 C CA . THR A 1 301 ? -60.770 -3.665 55.443 1.00 85.62 301 THR A CA 1
ATOM 2425 C C . THR A 1 301 ? -61.343 -4.455 56.625 1.00 85.62 301 THR A C 1
ATOM 2427 O O . THR A 1 301 ? -62.526 -4.306 56.937 1.00 85.62 301 THR A O 1
ATOM 2430 N N . ALA A 1 302 ? -60.523 -5.260 57.309 1.00 84.88 302 ALA A N 1
ATOM 2431 C CA . ALA A 1 302 ? -60.922 -6.003 58.505 1.00 84.88 302 ALA A CA 1
ATOM 2432 C C . ALA A 1 302 ? -61.299 -5.060 59.659 1.00 84.88 302 ALA A C 1
ATOM 2434 O O . ALA A 1 302 ? -62.384 -5.192 60.224 1.00 84.88 302 ALA A O 1
ATOM 2435 N N . LEU A 1 303 ? -60.480 -4.035 59.925 1.00 81.00 303 LEU A N 1
ATOM 2436 C CA . LEU A 1 303 ? -60.774 -3.002 60.926 1.00 81.00 303 LEU A CA 1
ATOM 2437 C C . LEU A 1 303 ? -62.077 -2.247 60.617 1.00 81.00 303 LEU A C 1
ATOM 2439 O O . LEU A 1 303 ? -62.875 -1.983 61.516 1.00 81.00 303 LEU A O 1
ATOM 2443 N N . LEU A 1 304 ? -62.330 -1.934 59.342 1.00 75.62 304 LEU A N 1
ATOM 2444 C CA . LEU A 1 304 ? -63.590 -1.328 58.892 1.00 75.62 304 LEU A CA 1
ATOM 2445 C C . LEU A 1 304 ? -64.801 -2.248 59.107 1.00 75.62 304 LEU A C 1
ATOM 2447 O O . LEU A 1 304 ? -65.894 -1.756 59.396 1.00 75.62 304 LEU A O 1
ATOM 2451 N N . LYS A 1 305 ? -64.630 -3.565 58.953 1.00 81.44 305 LYS A N 1
ATOM 2452 C CA . LYS A 1 305 ? -65.685 -4.559 59.186 1.00 81.44 305 LYS A CA 1
ATOM 2453 C C . LYS A 1 305 ? -66.002 -4.691 60.678 1.00 81.44 305 LYS A C 1
ATOM 2455 O O . LYS A 1 305 ? -67.174 -4.624 61.044 1.00 81.44 305 LYS A O 1
ATOM 2460 N N . ASP A 1 306 ? -64.983 -4.777 61.529 1.00 76.19 306 ASP A N 1
ATOM 2461 C CA . ASP A 1 306 ? -65.154 -4.842 62.986 1.00 76.19 306 ASP A CA 1
ATOM 2462 C C . ASP A 1 306 ? -65.766 -3.554 63.547 1.00 76.19 306 ASP A C 1
ATOM 2464 O O . ASP A 1 306 ? -66.659 -3.607 64.394 1.00 76.19 306 ASP A O 1
ATOM 2468 N N . ALA A 1 307 ? -65.385 -2.389 63.014 1.00 68.50 307 ALA A N 1
ATOM 2469 C CA . ALA A 1 307 ? -65.988 -1.109 63.388 1.00 68.50 307 ALA A CA 1
ATOM 2470 C C . ALA A 1 307 ? -67.496 -1.024 63.066 1.00 68.50 307 ALA A C 1
ATOM 2472 O O . ALA A 1 307 ? -68.214 -0.263 63.717 1.00 68.50 307 ALA A O 1
ATOM 2473 N N . LYS A 1 308 ? -67.995 -1.811 62.099 1.00 64.31 308 LYS A N 1
ATOM 2474 C CA . LYS A 1 308 ? -69.430 -1.909 61.775 1.00 64.31 308 LYS A CA 1
ATOM 2475 C C . LYS A 1 308 ? -70.195 -2.896 62.669 1.00 64.31 308 LYS A C 1
ATOM 2477 O O . LYS A 1 308 ? -71.415 -2.805 62.726 1.00 64.31 308 LYS A O 1
ATOM 2482 N N . SER A 1 309 ? -69.521 -3.802 63.384 1.00 51.53 309 SER A N 1
ATOM 2483 C CA . SER A 1 309 ? -70.162 -4.913 64.109 1.00 51.53 309 SER A CA 1
ATOM 2484 C C . SER A 1 309 ? -70.848 -4.592 65.457 1.00 51.53 309 SER A C 1
ATOM 2486 O O . SER A 1 309 ? -71.756 -5.343 65.805 1.00 51.53 309 SER A O 1
ATOM 2488 N N . PRO A 1 310 ? -70.488 -3.567 66.263 1.00 49.16 310 PRO A N 1
ATOM 2489 C CA . PRO A 1 310 ? -71.135 -3.353 67.566 1.00 49.16 310 PRO A CA 1
ATOM 2490 C C . PRO A 1 310 ? -72.347 -2.414 67.515 1.00 49.16 310 PRO A C 1
ATOM 2492 O O . PRO A 1 310 ? -73.048 -2.262 68.515 1.00 49.16 310 PRO A O 1
ATOM 2495 N N . PHE A 1 311 ? -72.621 -1.784 66.374 1.00 49.84 311 PHE A N 1
ATOM 2496 C CA . PHE A 1 311 ? -73.878 -1.080 66.170 1.00 49.84 311 PHE A CA 1
ATOM 2497 C C . PHE A 1 311 ? -74.880 -2.088 65.621 1.00 49.84 311 PHE A C 1
ATOM 2499 O O . PHE A 1 311 ? -75.064 -2.173 64.412 1.00 49.84 311 PHE A O 1
ATOM 2506 N N . GLY A 1 312 ? -75.502 -2.865 66.513 1.00 46.03 312 GLY A N 1
ATOM 2507 C CA . GLY A 1 312 ? -76.713 -3.641 66.229 1.00 46.03 312 GLY A CA 1
ATOM 2508 C C . GLY A 1 312 ? -77.878 -2.717 65.873 1.00 46.03 312 GLY A C 1
ATOM 2509 O O . GLY A 1 312 ? -78.867 -2.638 66.592 1.00 46.03 312 GLY A O 1
ATOM 2510 N N . ILE A 1 313 ? -77.713 -1.945 64.804 1.00 47.06 313 ILE A N 1
ATOM 2511 C CA . ILE A 1 313 ? -78.766 -1.196 64.150 1.00 47.06 313 ILE A CA 1
ATOM 2512 C C . ILE A 1 313 ? -79.327 -2.185 63.139 1.00 47.06 313 ILE A C 1
ATOM 2514 O O . ILE A 1 313 ? -78.915 -2.218 61.978 1.00 47.06 313 ILE A O 1
ATOM 2518 N N . ASP A 1 314 ? -80.235 -3.035 63.619 1.00 42.91 314 ASP A N 1
ATOM 2519 C CA . ASP A 1 314 ? -81.227 -3.638 62.743 1.00 42.91 314 ASP A CA 1
ATOM 2520 C C . ASP A 1 314 ? -81.916 -2.481 62.026 1.00 42.91 314 ASP A C 1
ATOM 2522 O O . ASP A 1 314 ? -82.570 -1.634 62.637 1.00 42.91 314 ASP A O 1
ATOM 2526 N N . THR A 1 315 ? -81.723 -2.413 60.715 1.00 48.38 315 THR A N 1
ATOM 2527 C CA . THR A 1 315 ? -82.262 -1.343 59.868 1.00 48.38 315 THR A CA 1
ATOM 2528 C C . THR A 1 315 ? -83.793 -1.380 59.761 1.00 48.38 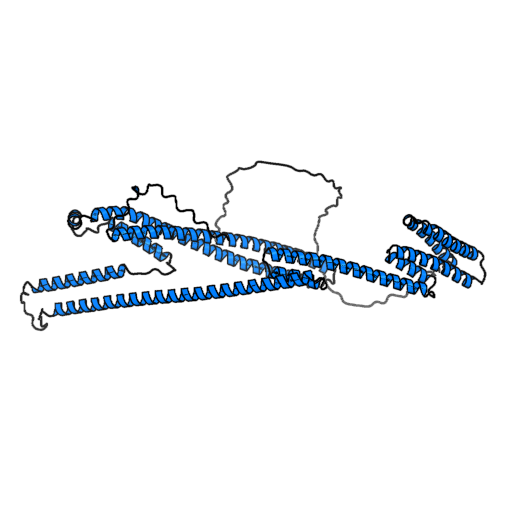315 THR A C 1
ATOM 2530 O O . THR A 1 315 ? -84.372 -0.529 59.094 1.00 48.38 315 THR A O 1
ATOM 2533 N N . GLU A 1 316 ? -84.461 -2.296 60.471 1.00 44.03 316 GLU A N 1
ATOM 2534 C CA . GLU A 1 316 ? -85.914 -2.477 60.447 1.00 44.03 316 GLU A CA 1
ATOM 2535 C C . GLU A 1 316 ? -86.659 -1.989 61.700 1.00 44.03 316 GLU A C 1
ATOM 2537 O O . GLU A 1 316 ? -87.886 -1.913 61.668 1.00 44.03 316 GLU A O 1
ATOM 2542 N N . THR A 1 317 ? -85.987 -1.568 62.780 1.00 42.53 317 THR A N 1
ATOM 2543 C CA . THR A 1 317 ? -86.695 -0.955 63.922 1.00 42.53 317 THR A CA 1
ATOM 2544 C C . THR A 1 317 ? -86.079 0.381 64.313 1.00 42.53 317 THR A C 1
ATOM 2546 O O . THR A 1 317 ? -85.038 0.475 64.957 1.00 42.53 317 THR A O 1
ATOM 2549 N N . GLY A 1 318 ? -86.747 1.463 63.906 1.00 46.03 318 GLY A N 1
ATOM 2550 C CA . GLY A 1 318 ? -86.428 2.810 64.358 1.00 46.03 318 GLY A CA 1
ATOM 2551 C C . GLY A 1 318 ? -86.582 2.912 65.873 1.00 46.03 318 GLY A C 1
ATOM 2552 O O . GLY A 1 318 ? -87.694 3.032 66.377 1.00 46.03 318 GLY A O 1
ATOM 2553 N N . ILE A 1 319 ? -85.465 2.886 66.600 1.00 39.94 319 ILE A N 1
ATOM 2554 C CA . ILE A 1 319 ? -85.433 3.190 68.030 1.00 39.94 319 ILE A CA 1
ATOM 2555 C C . ILE A 1 319 ? -84.419 4.304 68.285 1.00 39.94 319 ILE A C 1
ATOM 2557 O O . ILE A 1 319 ? -83.219 4.175 68.046 1.00 39.94 319 ILE A O 1
ATOM 2561 N N . GLN A 1 320 ? -84.938 5.408 68.825 1.00 44.19 320 GLN A N 1
ATOM 2562 C CA . GLN A 1 320 ? -84.192 6.471 69.490 1.00 44.19 320 GLN A CA 1
ATOM 2563 C C . GLN A 1 320 ? -83.568 5.920 70.783 1.00 44.19 320 GLN A C 1
ATOM 2565 O O . GLN A 1 320 ? -84.120 6.063 71.870 1.00 44.19 320 GLN A O 1
ATOM 2570 N N . GLY A 1 321 ? -82.418 5.261 70.670 1.00 43.91 321 GLY A N 1
ATOM 2571 C CA . GLY A 1 321 ? -81.585 4.875 71.807 1.00 43.91 321 GLY A CA 1
ATOM 2572 C C . GLY A 1 321 ? -80.302 5.695 71.808 1.00 43.91 321 GLY A C 1
ATOM 2573 O O . GLY A 1 321 ? -79.529 5.628 70.855 1.00 43.91 321 GLY A O 1
ATOM 2574 N N . GLN A 1 322 ? -80.063 6.476 72.865 1.00 50.06 322 GLN A N 1
ATOM 2575 C CA . GLN A 1 322 ? -78.778 7.142 73.084 1.00 50.06 322 GLN A CA 1
ATOM 2576 C C . GLN A 1 322 ? -77.662 6.093 73.076 1.00 50.06 322 GLN A C 1
ATOM 2578 O O . GLN A 1 322 ? -77.555 5.278 73.993 1.00 50.06 322 GLN A O 1
ATOM 2583 N N . ALA A 1 323 ? -76.829 6.118 72.034 1.00 46.66 323 ALA A N 1
ATOM 2584 C CA . ALA A 1 323 ? -75.646 5.279 71.959 1.00 46.66 323 ALA A CA 1
ATOM 2585 C C . ALA A 1 323 ? -74.784 5.510 73.217 1.00 46.66 323 ALA A C 1
ATOM 2587 O O . ALA A 1 323 ? -74.537 6.667 73.582 1.00 46.66 323 ALA A O 1
ATOM 2588 N N . PRO A 1 324 ? -74.308 4.453 73.899 1.00 51.47 324 PRO A N 1
ATOM 2589 C CA . PRO A 1 324 ? -73.442 4.616 75.056 1.00 51.47 324 PRO A CA 1
ATOM 2590 C C . PRO A 1 324 ? -72.220 5.445 74.644 1.00 51.47 324 PRO A C 1
ATOM 2592 O O . PRO A 1 324 ? -71.581 5.150 73.633 1.00 51.47 324 PRO A O 1
ATOM 2595 N N . LYS A 1 325 ? -71.889 6.485 75.425 1.00 57.03 325 LYS A N 1
ATOM 2596 C CA . LYS A 1 325 ? -70.845 7.492 75.119 1.00 57.03 325 LYS A CA 1
ATOM 2597 C C . LYS A 1 325 ? -69.475 6.902 74.718 1.00 57.03 325 LYS A C 1
ATOM 2599 O O . LYS A 1 325 ? -68.674 7.592 74.098 1.00 57.03 325 LYS A O 1
ATOM 2604 N N . GLY A 1 326 ? -69.207 5.623 74.998 1.00 54.53 326 GLY A N 1
ATOM 2605 C CA . GLY A 1 326 ? -67.995 4.911 74.573 1.00 54.53 326 GLY A CA 1
ATOM 2606 C C . GLY A 1 326 ? -68.003 4.319 73.150 1.00 54.53 326 GLY A C 1
ATOM 2607 O O . GLY A 1 326 ? -66.943 3.928 72.666 1.00 54.53 326 GLY A O 1
ATOM 2608 N N . ALA A 1 327 ? -69.145 4.214 72.460 1.00 50.72 327 ALA A N 1
ATOM 2609 C CA . ALA A 1 327 ? -69.212 3.630 71.110 1.00 50.72 327 ALA A CA 1
ATOM 2610 C C . ALA A 1 327 ? -68.770 4.625 70.021 1.00 50.72 327 ALA A C 1
ATOM 2612 O O . ALA A 1 327 ? -67.970 4.279 69.154 1.00 50.72 327 ALA A O 1
ATOM 2613 N N . ALA A 1 328 ? -69.200 5.889 70.124 1.00 54.38 328 ALA A N 1
ATOM 2614 C CA . ALA A 1 328 ? -68.768 6.962 69.224 1.00 54.38 328 ALA A CA 1
ATOM 2615 C C . ALA A 1 328 ? -67.257 7.235 69.338 1.00 54.38 328 ALA A C 1
ATOM 2617 O O . ALA A 1 328 ? -66.578 7.384 68.327 1.00 54.38 328 ALA A O 1
ATOM 2618 N N . SER A 1 329 ? -66.711 7.207 70.560 1.00 61.03 329 SER A N 1
ATOM 2619 C CA . SER A 1 329 ? -65.268 7.351 70.790 1.00 61.03 329 SER A CA 1
ATOM 2620 C C . SER A 1 329 ? -64.462 6.211 70.157 1.00 61.03 329 SER A C 1
ATOM 2622 O O . SER A 1 329 ? -63.435 6.466 69.533 1.00 61.03 329 SER A O 1
ATOM 2624 N N . ARG A 1 330 ? -64.939 4.960 70.231 1.00 59.91 330 ARG A N 1
ATOM 2625 C CA . ARG A 1 330 ? -64.266 3.816 69.591 1.00 59.91 330 ARG A CA 1
ATOM 2626 C C . ARG A 1 330 ? -64.312 3.884 68.063 1.00 59.91 330 ARG A C 1
ATOM 2628 O O . ARG A 1 330 ? -63.283 3.667 67.431 1.00 59.91 330 ARG A O 1
ATOM 2635 N N . ALA A 1 331 ? -65.448 4.270 67.480 1.00 53.31 331 ALA A N 1
ATOM 2636 C CA . ALA A 1 331 ? -65.566 4.478 66.035 1.00 53.31 331 ALA A CA 1
ATOM 2637 C C . ALA A 1 331 ? -64.669 5.628 65.535 1.00 53.31 331 ALA A C 1
ATOM 2639 O O . ALA A 1 331 ? -64.019 5.509 64.499 1.00 53.31 331 ALA A O 1
ATOM 2640 N N . GLN A 1 332 ? -64.571 6.719 66.299 1.00 61.62 332 GLN A N 1
ATOM 2641 C CA . GLN A 1 332 ? -63.724 7.865 65.961 1.00 61.62 332 GLN A CA 1
ATOM 2642 C C . GLN A 1 332 ? -62.224 7.541 66.084 1.00 61.62 332 GLN A C 1
ATOM 2644 O O . GLN A 1 332 ? -61.430 7.989 65.256 1.00 61.62 332 GLN A O 1
ATOM 2649 N N . THR A 1 333 ? -61.835 6.722 67.067 1.00 65.94 333 THR A N 1
ATOM 2650 C CA . THR A 1 333 ? -60.461 6.209 67.202 1.00 65.94 333 THR A CA 1
ATOM 2651 C C . THR A 1 333 ? -60.104 5.258 66.059 1.00 65.94 333 THR A C 1
ATOM 2653 O O . THR A 1 333 ? -59.044 5.420 65.458 1.00 65.94 333 THR A O 1
ATOM 2656 N N . ALA A 1 334 ? -61.004 4.340 65.688 1.00 54.72 334 ALA A N 1
ATOM 2657 C CA . ALA A 1 334 ? -60.805 3.439 64.550 1.00 54.72 334 ALA A CA 1
ATOM 2658 C C . ALA A 1 334 ? -60.692 4.205 63.216 1.00 54.72 334 ALA A C 1
ATOM 2660 O O . ALA A 1 334 ? -59.822 3.910 62.399 1.00 54.72 334 ALA A O 1
ATOM 2661 N N . PHE A 1 335 ? -61.503 5.251 63.019 1.00 57.19 335 PHE A N 1
ATOM 2662 C CA . PHE A 1 335 ? -61.433 6.107 61.830 1.00 57.19 335 PHE A CA 1
ATOM 2663 C C . PHE A 1 335 ? -60.122 6.907 61.753 1.00 57.19 335 PHE A C 1
ATOM 2665 O O . PHE A 1 335 ? -59.502 6.975 60.691 1.00 57.19 335 PHE A O 1
ATOM 2672 N N . LYS A 1 336 ? -59.649 7.462 62.879 1.00 62.69 336 LYS A N 1
ATOM 2673 C CA . LYS A 1 336 ? -58.337 8.131 62.943 1.00 62.69 336 LYS A CA 1
ATOM 2674 C C . LYS A 1 336 ? -57.185 7.168 62.665 1.00 62.69 336 LYS A C 1
ATOM 2676 O O . LYS A 1 336 ? -56.274 7.528 61.929 1.00 62.69 336 LYS A O 1
ATOM 2681 N N . GLN A 1 337 ? -57.228 5.949 63.204 1.00 65.06 337 GLN A N 1
ATOM 2682 C CA . GLN A 1 337 ? -56.213 4.929 62.920 1.00 65.06 337 GLN A CA 1
ATOM 2683 C C . GLN A 1 337 ? -56.195 4.543 61.433 1.00 65.06 337 GLN A C 1
ATOM 2685 O O . GLN A 1 337 ? -55.117 4.449 60.847 1.00 65.06 337 GLN A O 1
ATOM 2690 N N . ALA A 1 338 ? -57.365 4.419 60.799 1.00 49.72 338 ALA A N 1
ATOM 2691 C CA . ALA A 1 338 ? -57.468 4.164 59.363 1.00 49.72 338 ALA A CA 1
ATOM 2692 C C . ALA A 1 338 ? -56.905 5.321 58.512 1.00 49.72 338 ALA A C 1
ATOM 2694 O O . ALA A 1 338 ? -56.179 5.070 57.552 1.00 49.72 338 ALA A O 1
ATOM 2695 N N . GLN A 1 339 ? -57.170 6.583 58.878 1.00 58.75 339 GLN A N 1
ATOM 2696 C CA . GLN A 1 339 ? -56.576 7.746 58.201 1.00 58.75 339 GLN A CA 1
ATOM 2697 C C . GLN A 1 339 ? -55.050 7.795 58.345 1.00 58.75 339 GLN A C 1
ATOM 2699 O O . GLN A 1 339 ? -54.357 8.032 57.357 1.00 58.75 339 GLN A O 1
ATOM 2704 N N . THR A 1 340 ? -54.517 7.521 59.539 1.00 66.25 340 THR A N 1
ATOM 2705 C CA . THR A 1 340 ? -53.065 7.484 59.770 1.00 66.25 340 THR A CA 1
ATOM 2706 C C . THR A 1 340 ? -52.390 6.404 58.925 1.00 66.25 340 THR A C 1
ATOM 2708 O O . THR A 1 340 ? -51.355 6.667 58.314 1.00 66.25 340 THR A O 1
ATOM 2711 N N . LEU A 1 341 ? -52.988 5.212 58.827 1.00 54.81 341 LEU A N 1
ATOM 2712 C CA . LEU A 1 341 ? -52.471 4.131 57.982 1.00 54.81 341 LEU A CA 1
ATOM 2713 C C . LEU A 1 341 ? -52.506 4.494 56.490 1.00 54.81 341 LEU A C 1
ATOM 2715 O O . LEU A 1 341 ? -51.550 4.197 55.775 1.00 54.81 341 LEU A O 1
ATOM 2719 N N . LEU A 1 342 ? -53.560 5.177 56.029 1.00 49.59 342 LEU A N 1
ATOM 2720 C CA . LEU A 1 342 ? -53.687 5.617 54.637 1.00 49.59 342 LEU A CA 1
ATOM 2721 C C . LEU A 1 342 ? -52.639 6.685 54.272 1.00 49.59 342 LEU A C 1
ATOM 2723 O O . LEU A 1 342 ? -52.017 6.598 53.214 1.00 49.59 342 LEU A O 1
ATOM 2727 N N . SER A 1 343 ? -52.392 7.652 55.162 1.00 57.88 343 SER A N 1
ATOM 2728 C CA . SER A 1 343 ? -51.341 8.661 54.968 1.00 57.88 343 SER A CA 1
ATOM 2729 C C . SER A 1 343 ? -49.939 8.057 55.012 1.00 57.88 343 SER A C 1
ATOM 2731 O O . SER A 1 343 ? -49.110 8.411 54.179 1.00 57.88 343 SER A O 1
ATOM 2733 N N . GLN A 1 344 ? -49.671 7.105 55.912 1.00 63.44 344 GLN A N 1
ATOM 2734 C CA . GLN A 1 344 ? -48.391 6.385 55.930 1.00 63.44 344 GLN A CA 1
ATOM 2735 C C . GLN A 1 344 ? -48.164 5.588 54.637 1.00 63.44 344 GLN A C 1
ATOM 2737 O O . GLN A 1 344 ? -47.038 5.548 54.142 1.00 63.44 344 GLN A O 1
ATOM 2742 N N . LEU A 1 345 ? -49.221 5.002 54.061 1.00 48.78 345 LEU A N 1
ATOM 2743 C CA . LEU A 1 345 ? -49.170 4.292 52.777 1.00 48.78 345 LEU A CA 1
ATOM 2744 C C . LEU A 1 345 ? -48.852 5.244 51.608 1.00 48.78 345 LEU A C 1
ATOM 2746 O O . LEU A 1 345 ? -48.010 4.943 50.767 1.00 48.78 345 LEU A O 1
ATOM 2750 N N . GLN A 1 346 ? -49.481 6.422 51.570 1.00 54.16 346 GLN A N 1
ATOM 2751 C CA . GLN A 1 346 ? -49.203 7.444 50.551 1.00 54.16 346 GLN A CA 1
ATOM 2752 C C . GLN A 1 346 ? -47.781 8.007 50.665 1.00 54.16 346 GLN A C 1
ATOM 2754 O O . GLN A 1 346 ? -47.115 8.219 49.654 1.00 54.16 346 GLN A O 1
ATOM 2759 N N . GLN A 1 347 ? -47.297 8.207 51.891 1.00 59.84 347 GLN A N 1
ATOM 2760 C CA . GLN A 1 347 ? -45.956 8.729 52.148 1.00 59.84 347 GLN A CA 1
ATOM 2761 C C . GLN A 1 347 ? -44.861 7.718 51.774 1.00 59.84 347 GLN A C 1
ATOM 2763 O O . GLN A 1 347 ? -43.812 8.111 51.272 1.00 59.84 347 GLN A O 1
ATOM 2768 N N . SER A 1 348 ? -45.121 6.420 51.952 1.00 48.06 348 SER A N 1
ATOM 2769 C CA . SER A 1 348 ? -44.204 5.352 51.531 1.00 48.06 348 SER A CA 1
ATOM 2770 C C . SER A 1 348 ? -44.225 5.112 50.016 1.00 48.06 348 SER A C 1
ATOM 2772 O O . SER A 1 348 ? -43.173 4.850 49.441 1.00 48.06 348 SER A O 1
ATOM 2774 N N . LEU A 1 349 ? -45.364 5.298 49.339 1.00 43.78 349 LEU A N 1
ATOM 2775 C CA . LEU A 1 349 ? -45.442 5.256 47.870 1.00 43.78 349 LEU A CA 1
ATOM 2776 C C . LEU A 1 349 ? -44.717 6.433 47.190 1.00 43.78 349 LEU A C 1
ATOM 2778 O O . LEU A 1 349 ? -44.152 6.255 46.115 1.00 43.78 349 LEU A O 1
ATOM 2782 N N . GLY A 1 350 ? -44.684 7.615 47.816 1.00 50.38 350 GLY A N 1
ATOM 2783 C CA . GLY A 1 350 ? -44.032 8.812 47.266 1.00 50.38 350 GLY A CA 1
ATOM 2784 C C . GLY A 1 350 ? -42.497 8.833 47.337 1.00 50.38 350 GLY A C 1
ATOM 2785 O O . GLY A 1 350 ? -41.886 9.705 46.728 1.00 50.38 350 GLY A O 1
ATOM 2786 N N . GLN A 1 351 ? -41.861 7.903 48.060 1.00 46.28 351 GLN A N 1
ATOM 2787 C CA . GLN A 1 351 ? -40.398 7.855 48.226 1.00 46.28 351 GLN A CA 1
ATOM 2788 C C . GLN A 1 351 ? -39.702 6.737 47.418 1.00 46.28 351 GLN A C 1
ATOM 2790 O O . GLN A 1 351 ? -38.502 6.537 47.583 1.00 46.28 351 GLN A O 1
ATOM 2795 N N . MET A 1 352 ? -40.416 6.003 46.551 1.00 40.31 352 MET A N 1
ATOM 2796 C CA . MET A 1 352 ? -39.921 4.748 45.949 1.00 40.31 352 MET A CA 1
ATOM 2797 C C . MET A 1 352 ? -40.025 4.653 44.404 1.00 40.31 352 MET A C 1
ATOM 2799 O O . MET A 1 352 ? -40.552 3.663 43.896 1.00 40.31 352 MET A O 1
ATOM 2803 N N . GLU A 1 353 ? -39.494 5.614 43.632 1.00 36.28 353 GLU A N 1
ATOM 2804 C CA . GLU A 1 353 ? -39.218 5.415 42.186 1.00 36.28 353 GLU A CA 1
ATOM 2805 C C . GLU A 1 353 ? -37.706 5.276 41.894 1.00 36.28 353 GLU A C 1
ATOM 2807 O O . GLU A 1 353 ? -36.922 6.094 42.382 1.00 36.28 353 GLU A O 1
ATOM 2812 N N . PRO A 1 354 ? -37.256 4.292 41.082 1.00 53.53 354 PRO A N 1
ATOM 2813 C CA . PRO A 1 354 ? -35.875 4.195 40.619 1.00 53.53 354 PRO A CA 1
ATOM 2814 C C . PRO A 1 354 ? -35.719 4.709 39.176 1.00 53.53 354 PRO A C 1
ATOM 2816 O O . PRO A 1 354 ? -36.451 4.327 38.266 1.00 53.53 354 PRO A O 1
ATOM 2819 N N . PHE A 1 355 ? -34.710 5.557 38.976 1.00 43.81 355 PHE A N 1
ATOM 2820 C CA . PHE A 1 355 ? -34.341 6.193 37.709 1.00 43.81 355 PHE A CA 1
ATOM 2821 C C . PHE A 1 355 ? -33.738 5.201 36.693 1.00 43.81 355 PHE A C 1
ATOM 2823 O O . PHE A 1 355 ? -32.816 4.458 37.028 1.00 43.81 355 PHE A O 1
ATOM 2830 N N . GLY A 1 356 ? -34.215 5.241 35.441 1.00 35.50 356 GLY A N 1
ATOM 2831 C CA . GLY A 1 356 ? -33.641 4.561 34.268 1.00 35.50 356 GLY A CA 1
ATOM 2832 C C . GLY A 1 356 ? -33.213 5.552 33.170 1.00 35.50 356 GLY A C 1
ATOM 2833 O O . GLY A 1 356 ? -33.726 6.665 33.107 1.00 35.50 356 GLY A O 1
ATOM 2834 N N . GLU A 1 357 ? -32.271 5.132 32.318 1.00 39.34 357 GLU A N 1
ATOM 2835 C CA . GLU A 1 357 ? -31.331 5.895 31.456 1.00 39.34 357 GLU A CA 1
ATOM 2836 C C . GLU A 1 357 ? -31.860 6.931 30.442 1.00 39.34 357 GLU A C 1
ATOM 2838 O O . GLU A 1 357 ? -31.070 7.523 29.714 1.00 39.34 357 GLU A O 1
ATOM 2843 N N . ASN A 1 358 ? -33.148 7.243 30.408 1.00 43.75 358 ASN A N 1
ATOM 2844 C CA . ASN A 1 358 ? -33.645 8.410 29.684 1.00 43.75 358 ASN A CA 1
ATOM 2845 C C . ASN A 1 358 ? -34.564 9.158 30.625 1.00 43.75 358 ASN A C 1
ATOM 2847 O O . ASN A 1 358 ? -35.750 8.858 30.687 1.00 43.75 358 ASN A O 1
ATOM 2851 N N . VAL A 1 359 ? -34.010 10.114 31.368 1.00 49.00 359 VAL A N 1
ATOM 2852 C CA . VAL A 1 359 ? -34.829 11.102 32.064 1.00 49.00 359 VAL A CA 1
ATOM 2853 C C . VAL A 1 359 ? -35.238 12.121 30.999 1.00 49.00 359 VAL A C 1
ATOM 2855 O O . VAL A 1 359 ? -34.374 12.873 30.538 1.00 49.00 359 VAL A O 1
ATOM 2858 N N . PRO A 1 360 ? -36.506 12.141 30.546 1.00 50.59 360 PRO A N 1
ATOM 2859 C CA . PRO A 1 360 ? -36.970 13.160 29.617 1.00 50.59 360 PRO A CA 1
ATOM 2860 C C . PRO A 1 360 ? -36.703 14.535 30.227 1.00 50.59 360 PRO A C 1
ATOM 2862 O O . PRO A 1 360 ? -36.813 14.714 31.443 1.00 50.59 360 PRO A O 1
ATOM 2865 N N . VAL A 1 361 ? -36.373 15.524 29.401 1.00 47.78 361 VAL A N 1
ATOM 2866 C CA . VAL A 1 361 ? -36.179 16.907 29.865 1.00 47.78 361 VAL A CA 1
ATOM 2867 C C . VAL A 1 361 ? -37.420 17.401 30.629 1.00 47.78 361 VAL A C 1
ATOM 2869 O O . VAL A 1 361 ? -37.276 18.168 31.582 1.00 47.78 361 VAL A O 1
ATOM 2872 N N . GLU A 1 362 ? -38.617 16.892 30.301 1.00 48.28 362 GLU A N 1
ATOM 2873 C CA . GLU A 1 362 ? -39.839 17.140 31.072 1.00 48.28 362 GLU A CA 1
ATOM 2874 C C . GLU A 1 362 ? -39.762 16.656 32.531 1.00 48.28 362 GLU A C 1
ATOM 2876 O O . GLU A 1 362 ? -40.263 17.345 33.416 1.00 48.28 362 GLU A O 1
ATOM 2881 N N . VAL A 1 363 ? -39.094 15.535 32.816 1.00 47.88 363 VAL A N 1
ATOM 2882 C CA . VAL A 1 363 ? -38.983 14.966 34.172 1.00 47.88 363 VAL A CA 1
ATOM 2883 C C . VAL A 1 363 ? -37.985 15.743 35.032 1.00 47.88 363 VAL A C 1
ATOM 2885 O O . VAL A 1 363 ? -38.247 15.964 36.213 1.00 47.88 363 VAL A O 1
ATOM 2888 N N . LEU A 1 364 ? -36.886 16.253 34.459 1.00 49.94 364 LEU A N 1
ATOM 2889 C CA . LEU A 1 364 ? -35.990 17.181 35.171 1.00 49.94 364 LEU A CA 1
ATOM 2890 C C . LEU A 1 364 ? -36.669 18.534 35.437 1.00 49.94 364 LEU A C 1
ATOM 2892 O O . LEU A 1 364 ? -36.492 19.111 36.512 1.00 49.94 364 LEU A O 1
ATOM 2896 N N . ALA A 1 365 ? -37.490 19.020 34.500 1.00 49.91 365 ALA A N 1
ATOM 2897 C CA . ALA A 1 365 ? -38.301 20.221 34.697 1.00 49.91 365 ALA A CA 1
ATOM 2898 C C . ALA A 1 365 ? -39.378 20.017 35.780 1.00 49.91 365 ALA A C 1
ATOM 2900 O O . ALA A 1 365 ? -39.586 20.901 36.611 1.00 49.91 365 ALA A O 1
ATOM 2901 N N . GLN A 1 366 ? -40.003 18.837 35.839 1.00 50.28 366 GLN A N 1
ATOM 2902 C CA . GLN A 1 366 ? -40.936 18.468 36.907 1.00 50.28 366 GLN A CA 1
ATOM 2903 C C . GLN A 1 366 ? -40.245 18.295 38.261 1.00 50.28 366 GLN A C 1
ATOM 2905 O O . GLN A 1 366 ? -40.776 18.769 39.260 1.00 50.28 366 GLN A O 1
ATOM 2910 N N . ALA A 1 367 ? -39.049 17.707 38.317 1.00 49.12 367 ALA A N 1
ATOM 2911 C CA . ALA A 1 367 ? -38.268 17.608 39.550 1.00 49.12 367 ALA A CA 1
ATOM 2912 C C . ALA A 1 367 ? -37.847 18.993 40.077 1.00 49.12 367 ALA A C 1
ATOM 2914 O O . ALA A 1 367 ? -37.945 19.253 41.275 1.00 49.12 367 ALA A O 1
ATOM 2915 N N . SER A 1 368 ? -37.451 19.908 39.184 1.00 48.62 368 SER A N 1
ATOM 2916 C CA . SER A 1 368 ? -37.166 21.307 39.529 1.00 48.62 368 SER A CA 1
ATOM 2917 C C . SER A 1 368 ? -38.420 22.043 40.020 1.00 48.62 368 SER A C 1
ATOM 2919 O O . SER A 1 368 ? -38.361 22.725 41.042 1.00 48.62 368 SER A O 1
ATOM 2921 N N . TYR A 1 369 ? -39.571 21.833 39.373 1.00 52.12 369 TYR A N 1
ATOM 2922 C CA . TYR A 1 369 ? -40.858 22.383 39.807 1.00 52.12 369 TYR A CA 1
ATOM 2923 C C . TYR A 1 369 ? -41.295 21.844 41.179 1.00 52.12 369 TYR A C 1
ATOM 2925 O O . TYR A 1 369 ? -41.738 22.613 42.027 1.00 52.12 369 TYR A O 1
ATOM 2933 N N . VAL A 1 370 ? -41.123 20.545 41.443 1.00 50.41 370 VAL A N 1
ATOM 2934 C CA . VAL A 1 370 ? -41.436 19.924 42.743 1.00 50.41 370 VAL A CA 1
ATOM 2935 C C . VAL A 1 370 ? -40.481 20.408 43.838 1.00 50.41 370 VAL A C 1
ATOM 2937 O O . VAL A 1 370 ? -40.929 20.681 44.950 1.00 50.41 370 VAL A O 1
ATOM 2940 N N . ALA A 1 371 ? -39.191 20.589 43.540 1.00 50.31 371 ALA A N 1
ATOM 2941 C CA . ALA A 1 371 ? -38.239 21.190 44.476 1.00 50.31 371 ALA A CA 1
ATOM 2942 C C . ALA A 1 371 ? -38.605 22.652 44.801 1.00 50.31 371 ALA A C 1
ATOM 2944 O O . ALA A 1 371 ? -38.562 23.055 45.965 1.00 50.31 371 ALA A O 1
ATOM 2945 N N . GLN A 1 372 ? -39.046 23.417 43.797 1.00 50.72 372 GLN A N 1
ATOM 2946 C CA . GLN A 1 372 ? -39.515 24.794 43.957 1.00 50.72 372 GLN A CA 1
ATOM 2947 C C . GLN A 1 372 ? -40.826 24.868 44.762 1.00 50.72 372 GLN A C 1
ATOM 2949 O O . GLN A 1 372 ? -40.926 25.670 45.688 1.00 50.72 372 GLN A O 1
ATOM 2954 N N . GLN A 1 373 ? -41.790 23.979 44.500 1.00 52.00 373 GLN A N 1
ATOM 2955 C CA . GLN A 1 373 ? -43.013 23.829 45.303 1.00 52.00 373 GLN A CA 1
ATOM 2956 C C . GLN A 1 373 ? -42.697 23.404 46.746 1.00 52.00 373 GLN A C 1
ATOM 2958 O O . GLN A 1 373 ? -43.302 23.908 47.689 1.00 52.00 373 GLN A O 1
ATOM 2963 N N . GLY A 1 374 ? -41.707 22.529 46.949 1.00 51.88 374 GLY A N 1
ATOM 2964 C CA . GLY A 1 374 ? -41.202 22.159 48.271 1.00 51.88 374 GLY A CA 1
ATOM 2965 C C . GLY A 1 374 ? -40.671 23.370 49.041 1.00 51.88 374 GLY A C 1
ATOM 2966 O O . GLY A 1 374 ? -41.047 23.574 50.195 1.00 51.88 374 GLY A O 1
ATOM 2967 N N . GLN A 1 375 ? -39.884 24.223 48.384 1.00 47.84 375 GLN A N 1
ATOM 2968 C CA . GLN A 1 375 ? -39.340 25.455 48.957 1.00 47.84 375 GLN A CA 1
ATOM 2969 C C . GLN A 1 375 ? -40.429 26.505 49.251 1.00 47.84 375 GLN A C 1
ATOM 2971 O O . GLN A 1 375 ? -40.424 27.118 50.320 1.00 47.84 375 GLN A O 1
ATOM 2976 N N . GLU A 1 376 ? -41.403 26.675 48.352 1.00 49.44 376 GLU A N 1
ATOM 2977 C CA . GLU A 1 376 ? -42.578 27.536 48.562 1.00 49.44 376 GLU A CA 1
ATOM 2978 C C . GLU A 1 376 ? -43.461 27.027 49.704 1.00 49.44 376 GLU A C 1
ATOM 2980 O O . GLU A 1 376 ? -43.985 27.820 50.481 1.00 49.44 376 GLU A O 1
ATOM 2985 N N . SER A 1 377 ? -43.570 25.710 49.870 1.00 48.16 377 SER A N 1
ATOM 2986 C CA . SER A 1 377 ? -44.332 25.100 50.955 1.00 48.16 377 SER A CA 1
ATOM 2987 C C . SER A 1 377 ? -43.602 25.199 52.308 1.00 48.16 377 SER A C 1
ATOM 2989 O O . SER A 1 377 ? -44.227 25.484 53.325 1.00 48.16 377 SER A O 1
ATOM 2991 N N . MET A 1 378 ? -42.267 25.115 52.341 1.00 48.00 378 MET A N 1
ATOM 2992 C CA . MET A 1 378 ? -41.491 25.396 53.560 1.00 48.00 378 MET A CA 1
ATOM 2993 C C . MET A 1 378 ? -41.537 26.880 53.962 1.00 48.00 378 MET A C 1
ATOM 2995 O O . MET A 1 378 ? -41.512 27.190 55.154 1.00 48.00 378 MET A O 1
ATOM 2999 N N . ASN A 1 379 ? -41.672 27.790 52.991 1.00 50.56 379 ASN A N 1
ATOM 3000 C CA . ASN A 1 379 ? -41.853 29.227 53.231 1.00 50.56 379 ASN A CA 1
ATOM 3001 C C . ASN A 1 379 ? -43.326 29.640 53.431 1.00 50.56 379 ASN A C 1
ATOM 3003 O O . ASN A 1 379 ? -43.601 30.739 53.914 1.00 50.56 379 ASN A O 1
ATOM 3007 N N . GLY A 1 380 ? -44.280 28.767 53.096 1.00 48.09 380 GLY A N 1
ATOM 3008 C CA . GLY A 1 380 ? -45.710 29.048 53.069 1.00 48.09 380 GLY A CA 1
ATOM 3009 C C . GLY A 1 380 ? -46.538 28.047 53.873 1.00 48.09 380 GLY A C 1
ATOM 3010 O O . GLY A 1 380 ? -46.890 26.977 53.397 1.00 48.09 380 GLY A O 1
ATOM 3011 N N . SER A 1 381 ? -46.966 28.462 55.069 1.00 45.66 381 SER A N 1
ATOM 3012 C CA . SER A 1 381 ? -48.215 28.023 55.718 1.00 45.66 381 SER A CA 1
ATOM 3013 C C . SER A 1 381 ? -48.460 26.503 55.875 1.00 45.66 381 SER A C 1
ATOM 3015 O O . SER A 1 381 ? -49.620 26.083 55.890 1.00 45.66 381 SER A O 1
ATOM 3017 N N . TRP A 1 382 ? -47.442 25.677 56.139 1.00 42.00 382 TRP A N 1
ATOM 3018 C CA . TRP A 1 382 ? -47.684 24.337 56.720 1.00 42.00 382 TRP A CA 1
ATOM 3019 C C . TRP A 1 382 ? -48.255 24.384 58.153 1.00 42.00 382 TRP A C 1
ATOM 3021 O O . TRP A 1 382 ? -48.719 23.377 58.674 1.00 42.00 382 TRP A O 1
ATOM 3031 N N . PHE A 1 383 ? -48.327 25.570 58.767 1.00 46.03 383 PHE A N 1
ATOM 3032 C CA . PHE A 1 383 ? -48.878 25.794 60.107 1.00 46.03 383 PHE A CA 1
ATOM 3033 C C . PHE A 1 383 ? -50.183 26.598 60.107 1.00 46.03 383 PHE A C 1
ATOM 3035 O O . PHE A 1 383 ? -50.377 27.492 60.925 1.00 46.03 383 PHE A O 1
ATOM 3042 N N . ARG A 1 384 ? -51.129 26.281 59.214 1.00 43.25 384 ARG A N 1
ATOM 3043 C CA . ARG A 1 384 ? -52.509 26.798 59.347 1.00 43.25 384 ARG A CA 1
ATOM 3044 C C . ARG A 1 384 ? -53.390 25.980 60.302 1.00 43.25 384 ARG A C 1
ATOM 3046 O O . ARG A 1 384 ? -54.572 26.270 60.446 1.00 43.25 384 ARG A O 1
ATOM 3053 N N . GLY A 1 385 ? -52.803 24.989 60.975 1.00 47.47 385 GLY A N 1
ATOM 3054 C CA . GLY A 1 385 ? -53.427 24.180 62.019 1.00 47.47 385 GLY A CA 1
ATOM 3055 C C . GLY A 1 385 ? -52.841 24.444 63.406 1.00 47.47 385 GLY A C 1
ATOM 3056 O O . GLY A 1 385 ? -52.377 23.507 64.030 1.00 47.47 385 GLY A O 1
ATOM 3057 N N . GLY A 1 386 ? -52.811 25.699 63.866 1.00 42.44 386 GLY A N 1
ATOM 3058 C CA . GLY A 1 386 ? -52.809 26.077 65.293 1.00 42.44 386 GLY A CA 1
ATOM 3059 C C . GLY A 1 386 ? -51.689 25.601 66.236 1.00 42.44 386 GLY A C 1
ATOM 3060 O O . GLY A 1 386 ? -51.728 25.987 67.399 1.00 42.44 386 GLY A O 1
ATOM 3061 N N . VAL A 1 387 ? -50.711 24.806 65.802 1.00 48.62 387 VAL A N 1
ATOM 3062 C CA . VAL A 1 387 ? -49.544 24.455 66.627 1.00 48.62 387 VAL A CA 1
ATOM 3063 C C . VAL A 1 387 ? -48.486 25.529 66.402 1.00 48.62 387 VAL A C 1
ATOM 3065 O O . VAL A 1 387 ? -47.983 25.676 65.287 1.00 48.62 387 VAL A O 1
ATOM 3068 N N . SER A 1 388 ? -48.195 26.334 67.425 1.00 52.75 388 SER A N 1
ATOM 3069 C CA . SER A 1 388 ? -47.133 27.337 67.345 1.00 52.75 388 SER A CA 1
ATOM 3070 C C . SER A 1 388 ? -45.778 26.636 67.197 1.00 52.75 388 SER A C 1
ATOM 3072 O O . SER A 1 388 ? -45.571 25.538 67.715 1.00 52.75 388 SER A O 1
ATOM 3074 N N . GLY A 1 389 ? -44.834 27.262 66.487 1.00 54.28 389 GLY A N 1
ATOM 3075 C CA . GLY A 1 389 ? -43.477 26.719 66.328 1.00 54.28 389 GLY A CA 1
ATOM 3076 C C . GLY A 1 389 ? -42.784 26.403 67.663 1.00 54.28 389 GLY A C 1
ATOM 3077 O O . GLY A 1 389 ? -41.979 25.480 67.728 1.00 54.28 389 GLY A O 1
ATOM 3078 N N . GLU A 1 390 ? -43.178 27.087 68.740 1.00 55.59 390 GLU A N 1
ATOM 3079 C CA . GLU A 1 390 ? -42.688 26.867 70.106 1.00 55.59 390 GLU A CA 1
ATOM 3080 C C . GLU A 1 390 ? -43.073 25.496 70.693 1.00 55.59 390 GLU A C 1
ATOM 3082 O O . GLU A 1 390 ? -42.350 24.967 71.536 1.00 55.59 390 GLU A O 1
ATOM 3087 N N . ASP A 1 391 ? -44.183 24.885 70.264 1.00 57.97 391 ASP A N 1
ATOM 3088 C CA . ASP A 1 391 ? -44.609 23.581 70.792 1.00 57.97 391 ASP A CA 1
ATOM 3089 C C . ASP A 1 391 ? -43.925 22.401 70.083 1.00 57.97 391 ASP A C 1
ATOM 3091 O O . ASP A 1 391 ? -43.749 21.337 70.680 1.00 57.97 391 ASP A O 1
ATOM 3095 N N . LEU A 1 392 ? -43.441 22.598 68.853 1.00 52.34 392 LEU A N 1
ATOM 3096 C CA . LEU A 1 392 ? -42.592 21.622 68.157 1.00 52.34 392 LEU A CA 1
ATOM 3097 C C . LEU A 1 392 ? -41.140 21.642 68.652 1.00 52.34 392 LEU A C 1
ATOM 3099 O O . LEU A 1 392 ? -40.508 20.586 68.715 1.00 52.34 392 LEU A O 1
ATOM 3103 N N . GLU A 1 393 ? -40.627 22.805 69.063 1.00 55.38 393 GLU A N 1
ATOM 3104 C CA . GLU A 1 393 ? -39.294 22.916 69.675 1.00 55.38 393 GLU A CA 1
ATOM 3105 C C . GLU A 1 393 ? -39.198 22.173 71.014 1.00 55.38 393 GLU A C 1
ATOM 3107 O O . GLU A 1 393 ? -38.154 21.600 71.329 1.00 55.38 393 GLU A O 1
ATOM 3112 N N . LYS A 1 394 ? -40.302 22.095 71.768 1.00 59.19 394 LYS A N 1
ATOM 3113 C CA . LYS A 1 394 ? -40.376 21.310 73.013 1.00 59.19 394 LYS A CA 1
ATOM 3114 C C . LYS A 1 394 ? -40.398 19.797 72.779 1.00 59.19 394 LYS A C 1
ATOM 3116 O O . LYS A 1 394 ? -40.000 19.048 73.666 1.00 59.19 394 LYS A O 1
ATOM 3121 N N . LEU A 1 395 ? -40.869 19.343 71.615 1.00 57.94 395 LEU A N 1
ATOM 3122 C CA . LEU A 1 395 ? -41.005 17.918 71.287 1.00 57.94 395 LEU A CA 1
ATOM 3123 C C . LEU A 1 395 ? -39.724 17.315 70.698 1.00 57.94 395 LEU A C 1
ATOM 3125 O O . LEU A 1 395 ? -39.460 16.136 70.920 1.00 57.94 395 LEU A O 1
ATOM 3129 N N . HIS A 1 396 ? -38.914 18.103 69.986 1.00 62.12 396 HIS A N 1
ATOM 3130 C CA . HIS A 1 396 ? -37.626 17.652 69.455 1.00 62.12 396 HIS A CA 1
ATOM 3131 C C . HIS A 1 396 ? -36.577 18.778 69.481 1.00 62.12 396 HIS A C 1
ATOM 3133 O O . HIS A 1 396 ? -36.504 19.566 68.533 1.00 62.12 396 HIS A O 1
ATOM 3139 N N . PRO A 1 397 ? -35.683 18.818 70.491 1.00 71.75 397 PRO A N 1
ATOM 3140 C CA . PRO A 1 397 ? -34.685 19.886 70.629 1.00 71.75 397 PRO A CA 1
ATOM 3141 C C . PRO A 1 397 ? -33.663 19.969 69.472 1.00 71.75 397 PRO A C 1
ATOM 3143 O O . PRO A 1 397 ? -32.928 20.946 69.372 1.00 71.75 397 PRO A O 1
ATOM 3146 N N . GLY A 1 398 ? -33.612 18.977 68.572 1.00 73.50 398 GLY A N 1
ATOM 3147 C CA . GLY A 1 398 ? -32.736 18.972 67.389 1.00 73.50 398 GLY A CA 1
ATOM 3148 C C . GLY A 1 398 ? -33.324 19.602 66.115 1.00 73.50 398 GLY A C 1
ATOM 3149 O O . GLY A 1 398 ? -32.573 19.885 65.181 1.00 73.50 398 GLY A O 1
ATOM 3150 N N . MET A 1 399 ? -34.638 19.851 66.054 1.00 71.69 399 MET A N 1
ATOM 3151 C CA . MET A 1 399 ? -35.317 20.331 64.836 1.00 71.69 399 MET A CA 1
ATOM 3152 C C . MET A 1 399 ? -34.828 21.703 64.331 1.00 71.69 399 MET A C 1
ATOM 3154 O O . MET A 1 399 ? -34.633 21.839 63.121 1.00 71.69 399 MET A O 1
ATOM 3158 N N . PRO A 1 400 ? -34.552 22.706 65.191 1.00 78.50 400 PRO A N 1
ATOM 3159 C CA . PRO A 1 400 ? -34.034 23.997 64.729 1.00 78.50 400 PRO A CA 1
ATOM 3160 C C . PRO A 1 400 ? -32.665 23.881 64.047 1.00 78.50 400 PRO A C 1
ATOM 3162 O O . PRO A 1 400 ? -32.410 24.537 63.037 1.00 78.50 400 PRO A O 1
ATOM 3165 N N . LYS A 1 401 ? -31.795 22.999 64.560 1.00 78.69 401 LYS A N 1
ATOM 3166 C CA . LYS A 1 401 ? -30.461 22.751 63.995 1.00 78.69 401 LYS A CA 1
ATOM 3167 C C . LYS A 1 401 ? -30.557 22.050 62.638 1.00 78.69 401 LYS A C 1
ATOM 3169 O O . LYS A 1 401 ? -29.898 22.485 61.695 1.00 78.69 401 LYS A O 1
ATOM 3174 N N . LEU A 1 402 ? -31.419 21.036 62.522 1.00 75.88 402 LEU A N 1
ATOM 3175 C CA . LEU A 1 402 ? -31.684 20.346 61.256 1.00 75.88 402 LEU A CA 1
ATOM 3176 C C . LEU A 1 402 ? -32.261 21.306 60.208 1.00 75.88 402 LEU A C 1
ATOM 3178 O O . LEU A 1 402 ? -31.767 21.350 59.085 1.00 75.88 402 LEU A O 1
ATOM 3182 N N . ARG A 1 403 ? -33.242 22.135 60.584 1.00 77.69 403 ARG A N 1
ATOM 3183 C CA . ARG A 1 403 ? -33.821 23.152 59.696 1.00 77.69 403 ARG A CA 1
ATOM 3184 C C . ARG A 1 403 ? -32.759 24.123 59.181 1.00 77.69 403 ARG A C 1
ATOM 3186 O O . ARG A 1 403 ? -32.661 24.321 57.974 1.00 77.69 403 ARG A O 1
ATOM 3193 N N . ALA A 1 404 ? -31.924 24.664 60.068 1.00 81.44 404 ALA A N 1
ATOM 3194 C CA . ALA A 1 404 ? -30.848 25.580 59.689 1.00 81.44 404 ALA A CA 1
ATOM 3195 C C . ALA A 1 404 ? -29.786 24.921 58.785 1.00 81.44 404 ALA A C 1
ATOM 3197 O O . ALA A 1 404 ? -29.143 25.599 57.982 1.00 81.44 404 ALA A O 1
ATOM 3198 N N . GLN A 1 405 ? -29.575 23.606 58.907 1.00 81.62 405 GLN A N 1
ATOM 3199 C CA . GLN A 1 405 ? -28.694 22.849 58.016 1.00 81.62 405 GLN A CA 1
ATOM 3200 C C . GLN A 1 405 ? -29.360 22.563 56.660 1.00 81.62 405 GLN A C 1
ATOM 3202 O O . GLN A 1 405 ? -28.722 22.753 55.625 1.00 81.62 405 GLN A O 1
ATOM 3207 N N . MET A 1 406 ? -30.644 22.196 56.633 1.00 73.56 406 MET A N 1
ATOM 3208 C CA . MET A 1 406 ? -31.399 21.988 55.390 1.00 73.56 406 MET A CA 1
ATOM 3209 C C . MET A 1 406 ? -31.557 23.287 54.587 1.00 73.56 406 MET A C 1
ATOM 3211 O O . MET A 1 406 ? -31.369 23.265 53.372 1.00 73.56 406 MET A O 1
ATOM 3215 N N . GLU A 1 407 ? -31.797 24.427 55.244 1.00 82.38 407 GLU A N 1
ATOM 3216 C CA . GLU A 1 407 ? -31.862 25.750 54.596 1.00 82.38 407 GLU A CA 1
ATOM 3217 C C . GLU A 1 407 ? -30.555 26.124 53.873 1.00 82.38 407 GLU A C 1
ATOM 3219 O O . GLU A 1 407 ? -30.588 26.876 52.902 1.00 82.38 407 GLU A O 1
ATOM 3224 N N . LYS A 1 408 ? -29.408 25.563 54.284 1.00 82.19 408 LYS A N 1
ATOM 3225 C CA . LYS A 1 408 ? -28.119 25.761 53.598 1.00 82.19 408 LYS A CA 1
ATOM 3226 C C . LYS A 1 408 ? -27.904 24.805 52.427 1.00 82.19 408 LYS A C 1
ATOM 3228 O O . LYS A 1 408 ? -27.320 25.203 51.425 1.00 82.19 408 LYS A O 1
ATOM 3233 N N . VAL A 1 409 ? -28.337 23.550 52.549 1.00 77.19 409 VAL A N 1
ATOM 3234 C CA . VAL A 1 409 ? -28.056 22.499 51.551 1.00 77.19 409 VAL A CA 1
ATOM 3235 C C . VAL A 1 409 ? -29.059 22.520 50.394 1.00 77.19 409 VAL A C 1
ATOM 3237 O O . VAL A 1 409 ? -28.676 22.298 49.246 1.00 77.19 409 VAL A O 1
ATOM 3240 N N . MET A 1 410 ? -30.329 22.836 50.662 1.00 78.50 410 MET A N 1
ATOM 3241 C CA . MET A 1 410 ? -31.395 22.799 49.653 1.00 78.50 410 MET A CA 1
ATOM 3242 C C . MET A 1 410 ? -31.192 23.777 48.480 1.00 78.50 410 MET A C 1
ATOM 3244 O O . MET A 1 410 ? -31.367 23.345 47.339 1.00 78.50 410 MET A O 1
ATOM 3248 N N . PRO A 1 411 ? -30.771 25.046 48.681 1.00 82.56 411 PRO A N 1
ATOM 3249 C CA . PRO A 1 411 ? -30.500 25.955 47.563 1.00 82.56 411 PRO A CA 1
ATOM 3250 C C . PRO A 1 411 ? -29.354 25.469 46.668 1.00 82.56 411 PRO A C 1
ATOM 3252 O O . PRO A 1 411 ? -29.431 25.593 45.448 1.00 82.56 411 PRO A O 1
ATOM 3255 N N . VAL A 1 412 ? -28.320 24.863 47.264 1.00 80.75 412 VAL A N 1
ATOM 3256 C CA . VAL A 1 412 ? -27.177 24.298 46.530 1.00 80.75 412 VAL A CA 1
ATOM 3257 C C . VAL A 1 412 ? -27.620 23.104 45.685 1.00 80.75 412 VAL A C 1
ATOM 3259 O O . VAL A 1 412 ? -27.268 23.024 44.511 1.00 80.75 412 VAL A O 1
ATOM 3262 N N . ALA A 1 413 ? -28.448 22.215 46.243 1.00 76.31 413 ALA A N 1
ATOM 3263 C CA . ALA A 1 413 ? -29.018 21.092 45.502 1.00 76.31 413 ALA A CA 1
ATOM 3264 C C . ALA A 1 413 ? -29.890 21.567 44.327 1.00 76.31 413 ALA A C 1
ATOM 3266 O O . ALA A 1 413 ? -29.747 21.071 43.210 1.00 76.31 413 ALA A O 1
ATOM 3267 N N . ALA A 1 414 ? -30.755 22.562 44.556 1.00 77.62 414 ALA A N 1
ATOM 3268 C CA . ALA A 1 414 ? -31.607 23.133 43.515 1.00 77.62 414 ALA A CA 1
ATOM 3269 C C . ALA A 1 414 ? -30.783 23.762 42.378 1.00 77.62 414 ALA A C 1
ATOM 3271 O O . ALA A 1 414 ? -31.060 23.506 41.203 1.00 77.62 414 ALA A O 1
ATOM 3272 N N . GLN A 1 415 ? -29.731 24.514 42.716 1.00 85.44 415 GLN A N 1
ATOM 3273 C CA . GLN A 1 415 ? -28.821 25.102 41.735 1.00 85.44 415 GLN A CA 1
ATOM 3274 C C . GLN A 1 415 ? -28.088 24.025 40.918 1.00 85.44 415 GLN A C 1
ATOM 3276 O O . GLN A 1 415 ? -28.060 24.101 39.692 1.00 85.44 415 GLN A O 1
ATOM 3281 N N . GLN A 1 416 ? -27.551 22.989 41.567 1.00 82.56 416 GLN A N 1
ATOM 3282 C CA . GLN A 1 416 ? -26.854 21.895 40.878 1.00 82.56 416 GLN A CA 1
ATOM 3283 C C . GLN A 1 416 ? -27.775 21.116 39.929 1.00 82.56 416 GLN A C 1
ATOM 3285 O O . GLN A 1 416 ? -27.359 20.749 38.830 1.00 82.56 416 GLN A O 1
ATOM 3290 N N . ILE A 1 417 ? -29.038 20.899 40.312 1.00 78.88 417 ILE A N 1
ATOM 3291 C CA . ILE A 1 417 ? -30.045 20.277 39.437 1.00 78.88 417 ILE A CA 1
ATOM 3292 C C . ILE A 1 417 ? -30.297 21.152 38.203 1.00 78.88 417 ILE A C 1
ATOM 3294 O O . ILE A 1 417 ? -30.354 20.639 37.083 1.00 78.88 417 ILE A O 1
ATOM 3298 N N . GLN A 1 418 ? -30.405 22.471 38.381 1.00 81.00 418 GLN A N 1
ATOM 3299 C CA . GLN A 1 418 ? -30.597 23.405 37.273 1.00 81.00 418 GLN A CA 1
ATOM 3300 C C . GLN A 1 418 ? -29.380 23.432 36.332 1.00 81.00 418 GLN A C 1
ATOM 3302 O O . GLN A 1 418 ? -29.537 23.390 35.111 1.00 81.00 418 GLN A O 1
ATOM 3307 N N . GLU A 1 419 ? -28.164 23.435 36.879 1.00 84.69 419 GLU A N 1
ATOM 3308 C CA . GLU A 1 419 ? -26.918 23.387 36.107 1.00 84.69 419 GLU A CA 1
ATOM 3309 C C . GLU A 1 419 ? -26.755 22.074 35.328 1.00 84.69 419 GLU A C 1
ATOM 3311 O O . GLU A 1 419 ? -26.284 22.094 34.182 1.00 84.69 419 GLU A O 1
ATOM 3316 N N . LEU A 1 420 ? -27.164 20.946 35.921 1.00 79.81 420 LEU A N 1
ATOM 3317 C CA . LEU A 1 420 ? -27.188 19.637 35.268 1.00 79.81 420 LEU A CA 1
ATOM 3318 C C . LEU A 1 420 ? -28.215 19.609 34.129 1.00 79.81 420 LEU A C 1
ATOM 3320 O O . LEU A 1 420 ? -27.897 19.149 33.034 1.00 79.81 420 LEU A O 1
ATOM 3324 N N . ALA A 1 421 ? -29.411 20.165 34.336 1.00 78.50 421 ALA A N 1
ATOM 3325 C CA . ALA A 1 421 ? -30.428 20.262 33.288 1.00 78.50 421 ALA A CA 1
ATOM 3326 C C . ALA A 1 421 ? -29.946 21.100 32.087 1.00 78.50 421 ALA A C 1
ATOM 3328 O O . ALA A 1 421 ? -30.168 20.724 30.932 1.00 78.50 421 ALA A O 1
ATOM 3329 N N . VAL A 1 422 ? -29.234 22.206 32.340 1.00 86.62 422 VAL A N 1
ATOM 3330 C CA . VAL A 1 422 ? -28.606 23.020 31.284 1.00 86.62 422 VAL A CA 1
ATOM 3331 C C . VAL A 1 422 ? -27.518 22.232 30.544 1.00 86.62 422 VAL A C 1
ATOM 3333 O O . VAL A 1 422 ? -27.460 22.296 29.313 1.00 86.62 422 VAL A O 1
ATOM 3336 N N . ALA A 1 423 ? -26.690 21.459 31.253 1.00 80.00 423 ALA A N 1
ATOM 3337 C CA . ALA A 1 423 ? -25.653 20.624 30.639 1.00 80.00 423 ALA A CA 1
ATOM 3338 C C . ALA A 1 423 ? -26.252 19.541 29.726 1.00 80.00 423 ALA A C 1
ATOM 3340 O O . ALA A 1 423 ? -25.852 19.415 28.569 1.00 80.00 423 ALA A O 1
ATOM 3341 N N . VAL A 1 424 ? -27.285 18.836 30.201 1.00 80.62 424 VAL A N 1
ATOM 3342 C CA . VAL A 1 424 ? -28.014 17.818 29.423 1.00 80.62 424 VAL A CA 1
ATOM 3343 C C . VAL A 1 424 ? -28.642 18.428 28.167 1.00 80.62 424 VAL A C 1
ATOM 3345 O O . VAL A 1 424 ? -28.491 17.891 27.069 1.00 80.62 424 VAL A O 1
ATOM 3348 N N . LYS A 1 425 ? -29.285 19.598 28.284 1.00 86.00 425 LYS A N 1
ATOM 3349 C CA . LYS A 1 425 ? -29.842 20.310 27.122 1.00 86.00 425 LYS A CA 1
ATOM 3350 C C . LYS A 1 425 ? -28.759 20.707 26.111 1.00 86.00 425 LYS A C 1
ATOM 3352 O O . LYS A 1 425 ? -28.989 20.624 24.905 1.00 86.00 425 LYS A O 1
ATOM 3357 N N . THR A 1 426 ? -27.585 21.108 26.592 1.00 83.81 426 THR A N 1
ATOM 3358 C CA . THR A 1 426 ? -26.441 21.496 25.751 1.00 83.81 426 THR A CA 1
ATOM 3359 C C . THR A 1 426 ? -25.877 20.292 24.995 1.00 83.81 426 THR A C 1
ATOM 3361 O O . THR A 1 426 ? -25.672 20.377 23.784 1.00 83.81 426 THR A O 1
ATOM 3364 N N . GLN A 1 427 ? -25.726 19.142 25.663 1.00 88.50 427 GLN A N 1
ATOM 3365 C CA . GLN A 1 427 ? -25.349 17.880 25.016 1.00 88.50 427 GLN A CA 1
ATOM 3366 C C . GLN A 1 427 ? -26.373 17.474 23.950 1.00 88.50 427 GLN A C 1
ATOM 3368 O O . GLN A 1 427 ? -25.989 17.083 22.848 1.00 88.50 427 GLN A O 1
ATOM 3373 N N . GLN A 1 428 ? -27.673 17.606 24.232 1.00 85.69 428 GLN A N 1
ATOM 3374 C CA . GLN A 1 428 ? -28.713 17.284 23.254 1.00 85.69 428 GLN A CA 1
ATOM 3375 C C . GLN A 1 428 ? -28.633 18.182 22.011 1.00 85.69 428 GLN A C 1
ATOM 3377 O O . GLN A 1 428 ? -28.759 17.695 20.888 1.00 85.69 428 GLN A O 1
ATOM 3382 N N . MET A 1 429 ? -28.386 19.483 22.187 1.00 86.19 429 MET A N 1
ATOM 3383 C CA . MET A 1 429 ? -28.176 20.404 21.064 1.00 86.19 429 MET A CA 1
ATOM 3384 C C . MET A 1 429 ? -26.939 20.030 20.238 1.00 86.19 429 MET A C 1
ATOM 3386 O O . MET A 1 429 ? -27.007 20.045 19.009 1.00 86.19 429 MET A O 1
ATOM 3390 N N . ALA A 1 430 ? -25.841 19.639 20.890 1.00 81.56 430 ALA A N 1
ATOM 3391 C CA . ALA A 1 430 ? -24.637 19.172 20.206 1.00 81.56 430 ALA A CA 1
ATOM 3392 C C . ALA A 1 430 ? -24.898 17.880 19.406 1.00 81.56 430 ALA A C 1
ATOM 3394 O O . ALA A 1 430 ? -24.552 17.810 18.228 1.00 81.56 430 ALA A O 1
ATOM 3395 N N . LYS A 1 431 ? -25.613 16.903 19.982 1.00 84.06 431 LYS A N 1
ATOM 3396 C CA . LYS A 1 431 ? -26.021 15.663 19.289 1.00 84.06 431 LYS A CA 1
ATOM 3397 C C . LYS A 1 431 ? -26.926 15.928 18.081 1.00 84.06 431 LYS A C 1
ATOM 3399 O O . LYS A 1 431 ? -26.742 15.331 17.018 1.00 84.06 431 LYS A O 1
ATOM 3404 N N . ASN A 1 432 ? -27.878 16.853 18.213 1.00 87.19 432 ASN A N 1
ATOM 3405 C CA . ASN A 1 432 ? -28.733 17.259 17.095 1.00 87.19 432 ASN A CA 1
ATOM 3406 C C . ASN A 1 432 ? -27.899 17.872 15.956 1.00 87.19 432 ASN A C 1
ATOM 3408 O O . ASN A 1 432 ? -28.125 17.546 14.793 1.00 87.19 432 ASN A O 1
ATOM 3412 N N . LYS A 1 433 ? -26.891 18.688 16.290 1.00 89.06 433 LYS A N 1
ATOM 3413 C CA . LYS A 1 433 ? -25.967 19.280 15.314 1.00 89.06 433 LYS A CA 1
ATOM 3414 C C . LYS A 1 433 ? -25.104 18.229 14.607 1.00 89.06 433 LYS A C 1
ATOM 3416 O O . LYS A 1 433 ? -24.956 18.306 13.394 1.00 89.06 433 LYS A O 1
ATOM 3421 N N . VAL A 1 434 ? -24.590 17.221 15.322 1.00 85.44 434 VAL A N 1
ATOM 3422 C CA . VAL A 1 434 ? -23.888 16.076 14.700 1.00 85.44 434 VAL A CA 1
ATOM 3423 C C . VAL A 1 434 ? -24.800 15.377 13.688 1.00 85.44 434 VAL A C 1
ATOM 3425 O O . VAL A 1 434 ? -24.377 15.069 12.574 1.00 85.44 434 VAL A O 1
ATOM 3428 N N . THR A 1 435 ? -26.072 15.183 14.042 1.00 87.19 435 THR A N 1
ATOM 3429 C CA . THR A 1 435 ? -27.056 14.532 13.162 1.00 87.19 435 THR A CA 1
ATOM 3430 C C . THR A 1 435 ? -27.316 15.344 11.889 1.00 87.19 435 THR A C 1
ATOM 3432 O O . THR A 1 435 ? -27.429 14.770 10.809 1.00 87.19 435 THR A O 1
ATOM 3435 N N . GLU A 1 436 ? -27.392 16.672 11.995 1.00 90.69 436 GLU A N 1
ATOM 3436 C CA . GLU A 1 436 ? -27.545 17.578 10.849 1.00 90.69 436 GLU A CA 1
ATOM 3437 C C . GLU A 1 436 ? -26.313 17.541 9.931 1.00 90.69 436 GLU A C 1
ATOM 3439 O O . GLU A 1 436 ? -26.442 17.253 8.743 1.00 90.69 436 GLU A O 1
ATOM 3444 N N . VAL A 1 437 ? -25.109 17.683 10.495 1.00 86.44 437 VAL A N 1
ATOM 3445 C CA . VAL A 1 437 ? -23.845 17.642 9.735 1.00 86.44 437 VAL A CA 1
ATOM 3446 C C . VAL A 1 437 ? -23.621 16.276 9.071 1.00 86.44 437 VAL A C 1
ATOM 3448 O O . VAL A 1 437 ? -23.077 16.194 7.971 1.00 86.44 437 VAL A O 1
ATOM 3451 N N . THR A 1 438 ? -24.077 15.186 9.694 1.00 86.38 438 THR A N 1
ATOM 3452 C CA . THR A 1 438 ? -24.003 13.843 9.093 1.00 86.38 438 THR A CA 1
ATOM 3453 C C . THR A 1 438 ? -24.860 13.740 7.829 1.00 86.38 438 THR A C 1
ATOM 3455 O O . THR A 1 438 ? -24.410 13.172 6.836 1.00 86.38 438 THR A O 1
ATOM 3458 N N . LYS A 1 439 ? -26.056 14.345 7.815 1.00 91.12 439 LYS A N 1
ATOM 3459 C CA . LYS A 1 439 ? -26.907 14.393 6.611 1.00 91.12 439 LYS A CA 1
ATOM 3460 C C . LYS A 1 439 ? -26.277 15.227 5.496 1.00 91.12 439 LYS A C 1
ATOM 3462 O O . LYS A 1 439 ? -26.326 14.833 4.328 1.00 91.12 439 LYS A O 1
ATOM 3467 N N . ASP A 1 440 ? -25.645 16.344 5.849 1.00 87.44 440 ASP A N 1
ATOM 3468 C CA . ASP A 1 440 ? -24.904 17.162 4.884 1.00 87.44 440 ASP A CA 1
ATOM 3469 C C . ASP A 1 440 ? -23.725 16.385 4.285 1.00 87.44 440 ASP A C 1
ATOM 3471 O O . ASP A 1 440 ? -23.452 16.497 3.088 1.00 87.44 440 ASP A O 1
ATOM 3475 N N . LYS A 1 441 ? -23.070 15.533 5.086 1.00 88.00 441 LYS A N 1
ATOM 3476 C CA . LYS A 1 441 ? -21.973 14.667 4.634 1.00 88.00 441 LYS A CA 1
ATOM 3477 C C . LYS A 1 441 ? -22.449 13.628 3.631 1.00 88.00 441 LYS A C 1
ATOM 3479 O O . LYS A 1 441 ? -21.824 13.460 2.589 1.00 88.00 441 LYS A O 1
ATOM 3484 N N . GLU A 1 442 ? -23.552 12.947 3.930 1.00 89.88 442 GLU A N 1
ATOM 3485 C CA . GLU A 1 442 ? -24.158 11.977 3.012 1.00 89.88 442 GLU A CA 1
ATOM 3486 C C . GLU A 1 442 ? -24.549 12.641 1.687 1.00 89.88 442 GLU A C 1
ATOM 3488 O O . GLU A 1 442 ? -24.278 12.094 0.617 1.00 89.88 442 GLU A O 1
ATOM 3493 N N . THR A 1 443 ? -25.108 13.852 1.749 1.00 91.25 443 THR A N 1
ATOM 3494 C CA . THR A 1 443 ? -25.469 14.636 0.560 1.00 91.25 443 THR A CA 1
ATOM 3495 C C . THR A 1 443 ? -24.231 15.024 -0.253 1.00 91.25 443 THR A C 1
ATOM 3497 O O . THR A 1 443 ? -24.199 14.804 -1.463 1.00 91.25 443 THR A O 1
ATOM 3500 N N . ALA A 1 444 ? -23.178 15.536 0.395 1.00 83.31 444 ALA A N 1
ATOM 3501 C CA . ALA A 1 444 ? -21.922 15.886 -0.272 1.00 83.31 444 ALA A CA 1
ATOM 3502 C C . ALA A 1 444 ? -21.259 14.660 -0.922 1.00 83.31 444 ALA A C 1
ATOM 3504 O O . ALA A 1 444 ? -20.790 14.736 -2.056 1.00 83.31 444 ALA A O 1
ATOM 3505 N N . HIS A 1 445 ? -21.280 13.510 -0.247 1.00 85.12 445 HIS A N 1
ATOM 3506 C CA . HIS A 1 445 ? -20.739 12.265 -0.784 1.00 85.12 445 HIS A CA 1
ATOM 3507 C C . HIS A 1 445 ? -21.509 11.790 -2.030 1.00 85.12 445 HIS A C 1
ATOM 3509 O O . HIS A 1 445 ? -20.904 11.399 -3.028 1.00 85.12 445 HIS A O 1
ATOM 3515 N N . GLN A 1 446 ? -22.843 11.888 -2.024 1.00 91.06 446 GLN A N 1
ATOM 3516 C CA . GLN A 1 446 ? -23.662 11.587 -3.204 1.00 91.06 446 GLN A CA 1
ATOM 3517 C C . GLN A 1 446 ? -23.367 12.537 -4.376 1.00 91.06 446 GLN A C 1
ATOM 3519 O O . GLN A 1 446 ? -23.280 12.082 -5.518 1.00 91.06 446 GLN A O 1
ATOM 3524 N N . GLU A 1 447 ? -23.173 13.834 -4.114 1.00 88.69 447 GLU A N 1
ATOM 3525 C CA . GLU A 1 447 ? -22.777 14.817 -5.135 1.00 88.69 447 GLU A CA 1
ATOM 3526 C C . GLU A 1 447 ? -21.409 14.472 -5.757 1.00 88.69 447 GLU A C 1
ATOM 3528 O O . GLU A 1 447 ? -21.255 14.545 -6.980 1.00 88.69 447 GLU A O 1
ATOM 3533 N N . VAL A 1 448 ? -20.438 14.032 -4.945 1.00 86.62 448 VAL A N 1
ATOM 3534 C CA . VAL A 1 448 ? -19.115 13.576 -5.412 1.00 86.62 448 VAL A CA 1
ATOM 3535 C C . VAL A 1 448 ? -19.239 12.353 -6.324 1.00 86.62 448 VAL A C 1
ATOM 3537 O O . VAL A 1 448 ? -18.639 12.325 -7.401 1.00 86.62 448 VAL A O 1
ATOM 3540 N N . GLU A 1 449 ? -20.025 11.348 -5.937 1.00 88.00 449 GLU A N 1
ATOM 3541 C CA . GLU A 1 449 ? -20.213 10.142 -6.755 1.00 88.00 449 GLU A CA 1
ATOM 3542 C C . GLU A 1 449 ? -20.934 10.447 -8.079 1.00 88.00 449 GLU A C 1
ATOM 3544 O O . GLU A 1 449 ? -20.537 9.944 -9.135 1.00 88.00 449 GLU A O 1
ATOM 3549 N N . GLN A 1 450 ? -21.921 11.351 -8.074 1.00 88.12 450 GLN A N 1
ATOM 3550 C CA . GLN A 1 450 ? -22.555 11.833 -9.307 1.00 88.12 450 GLN A CA 1
ATOM 3551 C C . GLN A 1 450 ? -21.571 12.593 -10.210 1.00 88.12 450 GLN A C 1
ATOM 3553 O O . GLN A 1 450 ? -21.602 12.424 -11.433 1.00 88.12 450 GLN A O 1
ATOM 3558 N N . ALA A 1 451 ? -20.683 13.411 -9.637 1.00 83.06 451 ALA A N 1
ATOM 3559 C CA . ALA A 1 451 ? -19.649 14.113 -10.394 1.00 83.06 451 ALA A CA 1
ATOM 3560 C C . ALA A 1 451 ? -18.652 13.131 -11.034 1.00 83.06 451 ALA A C 1
ATOM 3562 O O . ALA A 1 451 ? -18.341 13.261 -12.220 1.00 83.06 451 ALA A O 1
ATOM 3563 N N . LYS A 1 452 ? -18.213 12.101 -10.296 1.00 87.38 452 LYS A N 1
ATOM 3564 C CA . LYS A 1 452 ? -17.348 11.033 -10.832 1.00 87.38 452 LYS A CA 1
ATOM 3565 C C . LYS A 1 452 ? -18.010 10.289 -11.991 1.00 87.38 452 LYS A C 1
ATOM 3567 O O . LYS A 1 452 ? -17.367 10.083 -13.018 1.00 87.38 452 LYS A O 1
ATOM 3572 N N . ALA A 1 453 ? -19.291 9.942 -11.862 1.00 90.00 453 ALA A N 1
ATOM 3573 C CA . ALA A 1 453 ? -20.034 9.276 -12.930 1.00 90.00 453 ALA A CA 1
ATOM 3574 C C . ALA A 1 453 ? -20.083 10.124 -14.216 1.00 90.00 453 ALA A C 1
ATOM 3576 O O . ALA A 1 453 ? -19.814 9.606 -15.299 1.00 90.00 453 ALA A O 1
ATOM 3577 N N . LYS A 1 454 ? -20.326 11.439 -14.099 1.00 87.75 454 LYS A N 1
ATOM 3578 C CA . LYS A 1 454 ? -20.295 12.368 -15.245 1.00 87.75 454 LYS A CA 1
ATOM 3579 C C . LYS A 1 454 ? -18.913 12.458 -15.896 1.00 87.75 454 LYS A C 1
ATOM 3581 O O . LYS A 1 454 ? -18.818 12.507 -17.120 1.00 87.75 454 LYS A O 1
ATOM 3586 N N . VAL A 1 455 ? -17.837 12.458 -15.103 1.00 87.12 455 VAL A N 1
ATOM 3587 C CA . VAL A 1 455 ? -16.461 12.436 -15.632 1.00 87.12 455 VAL A CA 1
ATOM 3588 C C . VAL A 1 455 ? -16.217 11.174 -16.469 1.00 87.12 455 VAL A C 1
ATOM 3590 O O . VAL A 1 455 ? -15.626 11.266 -17.546 1.00 87.12 455 VAL A O 1
ATOM 3593 N N . GLU A 1 456 ? -16.677 10.008 -16.012 1.00 89.25 456 GLU A N 1
ATOM 3594 C CA . GLU A 1 456 ? -16.544 8.752 -16.765 1.00 89.25 456 GLU A CA 1
ATOM 3595 C C . GLU A 1 456 ? -17.411 8.724 -18.033 1.00 89.25 456 GLU A C 1
ATOM 3597 O O . GLU A 1 456 ? -16.939 8.287 -19.085 1.00 89.25 456 GLU A O 1
ATOM 3602 N N . GLU A 1 457 ? -18.629 9.269 -17.984 1.00 89.38 457 GLU A N 1
ATOM 3603 C CA . GLU A 1 457 ? -19.486 9.425 -19.168 1.00 89.38 457 GLU A CA 1
ATOM 3604 C C . GLU A 1 457 ? -18.811 10.301 -20.238 1.00 89.38 457 GLU A C 1
ATOM 3606 O O . GLU A 1 457 ? -18.746 9.924 -21.410 1.00 89.38 457 GLU A O 1
ATOM 3611 N N . ILE A 1 458 ? -18.210 11.428 -19.834 1.00 86.25 458 ILE A N 1
ATOM 3612 C CA . ILE A 1 458 ? -17.477 12.318 -20.746 1.00 86.25 458 ILE A CA 1
ATOM 3613 C C . ILE A 1 458 ? -16.261 11.608 -21.351 1.00 86.25 458 ILE A C 1
ATOM 3615 O O . ILE A 1 458 ? -15.974 11.792 -22.536 1.00 86.25 458 ILE A O 1
ATOM 3619 N N . LYS A 1 459 ? -15.546 10.774 -20.583 1.00 86.19 459 LYS A N 1
ATOM 3620 C CA . LYS A 1 459 ? -14.402 9.998 -21.098 1.00 86.19 459 LYS A CA 1
ATOM 3621 C C . LYS A 1 459 ? -14.813 9.021 -22.202 1.00 86.19 459 LYS A C 1
ATOM 3623 O O . LYS A 1 459 ? -14.029 8.835 -23.137 1.00 86.19 459 LYS A O 1
ATOM 3628 N N . ALA A 1 460 ? -16.019 8.459 -22.118 1.00 88.81 460 ALA A N 1
ATOM 3629 C CA . ALA A 1 460 ? -16.546 7.481 -23.067 1.00 88.81 460 ALA A CA 1
ATOM 3630 C C . ALA A 1 460 ? -16.999 8.077 -24.417 1.00 88.81 460 ALA A C 1
ATOM 3632 O O . ALA A 1 460 ? -17.220 7.321 -25.364 1.00 88.81 460 ALA A O 1
ATOM 3633 N N . LEU A 1 461 ? -17.117 9.406 -24.543 1.00 86.19 461 LEU A N 1
ATOM 3634 C CA . LEU A 1 461 ? -17.534 10.045 -25.796 1.00 86.19 461 LEU A CA 1
ATOM 3635 C C . LEU A 1 461 ? -16.490 9.855 -26.924 1.00 86.19 461 LEU A C 1
ATOM 3637 O O . LEU A 1 461 ? -15.287 10.033 -26.673 1.00 86.19 461 LEU A O 1
ATOM 3641 N N . PRO A 1 462 ? -16.926 9.527 -28.161 1.00 86.69 462 PRO A N 1
ATOM 3642 C CA . PRO A 1 462 ? -16.045 9.343 -29.318 1.00 86.69 462 PRO A CA 1
ATOM 3643 C C . PRO A 1 462 ? -15.335 10.647 -29.734 1.00 86.69 462 PRO A C 1
ATOM 3645 O O . PRO A 1 462 ? -15.850 11.746 -29.544 1.00 86.69 462 PRO A O 1
ATOM 3648 N N . GLU A 1 463 ? -14.116 10.520 -30.272 1.00 87.81 463 GLU A N 1
ATOM 3649 C CA . GLU A 1 463 ? -13.206 11.635 -30.623 1.00 87.81 463 GLU A CA 1
ATOM 3650 C C . GLU A 1 463 ? -13.020 11.808 -32.141 1.00 87.81 463 GLU A C 1
ATOM 3652 O O . GLU A 1 463 ? -11.979 12.255 -32.626 1.00 87.81 463 GLU A O 1
ATOM 3657 N N . ASP A 1 464 ? -14.026 11.418 -32.908 1.00 88.50 464 ASP A N 1
ATOM 3658 C CA . ASP A 1 464 ? -14.001 11.312 -34.365 1.00 88.50 464 ASP A CA 1
ATOM 3659 C C . ASP A 1 464 ? -13.987 12.664 -35.103 1.00 88.50 464 ASP A C 1
ATOM 3661 O O . ASP A 1 464 ? -13.647 12.707 -36.286 1.00 88.50 464 ASP A O 1
ATOM 3665 N N . THR A 1 465 ? -14.246 13.784 -34.418 1.00 88.06 465 THR A N 1
ATOM 3666 C CA . THR A 1 465 ? -14.110 15.137 -34.987 1.00 88.06 465 THR A CA 1
ATOM 3667 C C . THR A 1 465 ? -13.333 16.084 -34.068 1.00 88.06 465 THR A C 1
ATOM 3669 O O . THR A 1 465 ? -13.401 15.988 -32.843 1.00 88.06 465 THR A O 1
ATOM 3672 N N . GLU A 1 466 ? -12.609 17.049 -34.645 1.00 84.19 466 GLU A N 1
ATOM 3673 C CA . GLU A 1 466 ? -11.920 18.099 -33.870 1.00 84.19 466 GLU A CA 1
ATOM 3674 C C . GLU A 1 466 ? -12.899 18.956 -33.044 1.00 84.19 466 GLU A C 1
ATOM 3676 O O . GLU A 1 466 ? -12.579 19.380 -31.934 1.00 84.19 466 GLU A O 1
ATOM 3681 N N . GLU A 1 467 ? -14.132 19.146 -33.526 1.00 81.38 467 GLU A N 1
ATOM 3682 C CA . GLU A 1 467 ? -15.192 19.807 -32.755 1.00 81.38 467 GLU A CA 1
ATOM 3683 C C . GLU A 1 467 ? -15.615 18.971 -31.531 1.00 81.38 467 GLU A C 1
ATOM 3685 O O . GLU A 1 467 ? -15.789 19.519 -30.438 1.00 81.38 467 GLU A O 1
ATOM 3690 N N . ALA A 1 468 ? -15.713 17.642 -31.672 1.00 81.50 468 ALA A N 1
ATOM 3691 C CA . ALA A 1 468 ? -15.974 16.737 -30.551 1.00 81.50 468 ALA A CA 1
ATOM 3692 C C . ALA A 1 468 ? -14.825 16.739 -29.533 1.00 81.50 468 ALA A C 1
ATOM 3694 O O . ALA A 1 468 ? -15.085 16.755 -28.330 1.00 81.50 468 ALA A O 1
ATOM 3695 N N . LYS A 1 469 ? -13.564 16.821 -29.981 1.00 85.12 469 LYS A N 1
ATOM 3696 C CA . LYS A 1 469 ? -12.402 16.940 -29.081 1.00 85.12 469 LYS A CA 1
ATOM 3697 C C . LYS A 1 469 ? -12.438 18.222 -28.253 1.00 85.12 469 LYS A C 1
ATOM 3699 O O . LYS A 1 469 ? -12.209 18.166 -27.045 1.00 85.12 469 LYS A O 1
ATOM 3704 N N . MET A 1 470 ? -12.774 19.363 -28.862 1.00 85.12 470 MET A N 1
ATOM 3705 C CA . MET A 1 470 ? -12.887 20.630 -28.127 1.00 85.12 470 MET A CA 1
ATOM 3706 C C . MET A 1 470 ? -14.052 20.622 -27.128 1.00 85.12 470 MET A C 1
ATOM 3708 O O . MET A 1 470 ? -13.870 21.033 -25.980 1.00 85.12 470 MET A O 1
ATOM 3712 N N . LYS A 1 471 ? -15.226 20.097 -27.510 1.00 85.38 471 LYS A N 1
ATOM 3713 C CA . LYS A 1 471 ? -16.367 19.952 -26.584 1.00 85.38 471 LYS A CA 1
ATOM 3714 C C . LYS A 1 471 ? -16.047 18.992 -25.436 1.00 85.38 471 LYS A C 1
ATOM 3716 O O . LYS A 1 471 ? -16.319 19.316 -24.283 1.00 85.38 471 LYS A O 1
ATOM 3721 N N . LYS A 1 472 ? -15.394 17.860 -25.721 1.00 87.75 472 LYS A N 1
ATOM 3722 C CA . LYS A 1 472 ? -14.944 16.890 -24.708 1.00 87.75 472 LYS A CA 1
ATOM 3723 C C . LYS A 1 472 ? -13.938 17.509 -23.737 1.00 87.75 472 LYS A C 1
ATOM 3725 O O . LYS A 1 472 ? -14.062 17.302 -22.535 1.00 87.75 472 LYS A O 1
ATOM 3730 N N . ALA A 1 473 ? -12.989 18.309 -24.227 1.00 86.94 473 ALA A N 1
ATOM 3731 C CA . ALA A 1 473 ? -12.040 19.028 -23.377 1.00 86.94 473 ALA A CA 1
ATOM 3732 C C . ALA A 1 473 ? -12.733 20.063 -22.472 1.00 86.94 473 ALA A C 1
ATOM 3734 O O . ALA A 1 473 ? -12.428 20.130 -21.282 1.00 86.94 473 ALA A O 1
ATOM 3735 N N . SER A 1 474 ? -13.703 20.816 -23.005 1.00 88.69 474 SER A N 1
ATOM 3736 C CA . SER A 1 474 ? -14.489 21.781 -22.224 1.00 88.69 474 SER A CA 1
ATOM 3737 C C . SER A 1 474 ? -15.324 21.098 -21.138 1.00 88.69 474 SER A C 1
ATOM 3739 O O . SER A 1 474 ? -15.274 21.503 -19.980 1.00 88.69 474 SER A O 1
ATOM 3741 N N . HIS A 1 475 ? -16.052 20.032 -21.485 1.00 85.75 475 HIS A N 1
ATOM 3742 C CA . HIS A 1 475 ? -16.852 19.277 -20.517 1.00 85.75 475 HIS A CA 1
ATOM 3743 C C . HIS A 1 475 ? -15.983 18.581 -19.472 1.00 85.75 475 HIS A C 1
ATOM 3745 O O . HIS A 1 475 ? -16.354 18.524 -18.303 1.00 85.75 475 HIS A O 1
ATOM 3751 N N . ARG A 1 476 ? -14.799 18.097 -19.861 1.00 85.94 476 ARG A N 1
ATOM 3752 C CA . ARG A 1 476 ? -13.835 17.534 -18.918 1.00 85.94 476 ARG A CA 1
ATOM 3753 C C . ARG A 1 476 ? -13.359 18.578 -17.908 1.00 85.94 476 ARG A C 1
ATOM 3755 O O . ARG A 1 476 ? -13.337 18.273 -16.723 1.00 85.94 476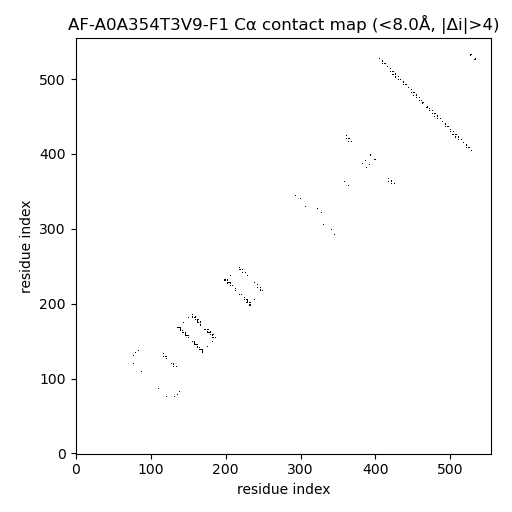 ARG A O 1
ATOM 3762 N N . ALA A 1 477 ? -13.029 19.791 -18.353 1.00 88.31 477 ALA A N 1
ATOM 3763 C CA . ALA A 1 477 ? -12.618 20.868 -17.454 1.00 88.31 477 ALA A CA 1
ATOM 3764 C C . ALA A 1 477 ? -13.742 21.268 -16.479 1.00 88.31 477 ALA A C 1
ATOM 3766 O O . ALA A 1 477 ? -13.489 21.454 -15.291 1.00 88.31 477 ALA A O 1
ATOM 3767 N N . GLU A 1 478 ? -14.987 21.345 -16.957 1.00 88.44 478 GLU A N 1
ATOM 3768 C CA . GLU A 1 478 ? -16.159 21.626 -16.118 1.00 88.44 478 GLU A CA 1
ATOM 3769 C C . GLU A 1 478 ? -16.415 20.510 -15.091 1.00 88.44 478 GLU A C 1
ATOM 3771 O O . GLU A 1 478 ? -16.654 20.785 -13.916 1.00 88.44 478 GLU A O 1
ATOM 3776 N N . ALA A 1 479 ? -16.305 19.245 -15.504 1.00 84.38 479 ALA A N 1
ATOM 3777 C CA . ALA A 1 479 ? -16.508 18.099 -14.625 1.00 84.38 479 ALA A CA 1
ATOM 3778 C C . ALA A 1 479 ? -15.379 17.940 -13.589 1.00 84.38 479 ALA A C 1
ATOM 3780 O O . ALA A 1 479 ? -15.649 17.623 -12.431 1.00 84.38 479 ALA A O 1
ATOM 3781 N N . GLU A 1 480 ? -14.126 18.212 -13.967 1.00 86.50 480 GLU A N 1
ATOM 3782 C CA . GLU A 1 480 ? -12.988 18.255 -13.039 1.00 86.50 480 GLU A CA 1
ATOM 3783 C C . GLU A 1 480 ? -13.129 19.414 -12.032 1.00 86.50 480 GLU A C 1
ATOM 3785 O O . GLU A 1 480 ? -12.861 19.224 -10.845 1.00 86.50 480 GLU A O 1
ATOM 3790 N N . ALA A 1 481 ? -13.622 20.584 -12.461 1.00 90.00 481 ALA A N 1
ATOM 3791 C CA . ALA A 1 481 ? -13.914 21.705 -11.565 1.00 90.00 481 ALA A CA 1
ATOM 3792 C C . ALA A 1 481 ? -15.061 21.391 -10.587 1.00 90.00 481 ALA A C 1
ATOM 3794 O O . ALA A 1 481 ? -14.953 21.702 -9.398 1.00 90.00 481 ALA A O 1
ATOM 3795 N N . LEU A 1 482 ? -16.128 20.733 -11.060 1.00 87.62 482 LEU A N 1
ATOM 3796 C CA . LEU A 1 482 ? -17.229 20.272 -10.211 1.00 87.62 482 LEU A CA 1
ATOM 3797 C C . LEU A 1 482 ? -16.727 19.270 -9.164 1.00 87.62 482 LEU A C 1
ATOM 3799 O O . LEU A 1 482 ? -17.027 19.429 -7.985 1.00 87.62 482 LEU A O 1
ATOM 3803 N N . LEU A 1 483 ? -15.914 18.291 -9.580 1.00 86.88 483 LEU A N 1
ATOM 3804 C CA . LEU A 1 483 ? -15.330 17.296 -8.680 1.00 86.88 483 LEU A CA 1
ATOM 3805 C C . LEU A 1 483 ? -14.434 17.946 -7.613 1.00 86.88 483 LEU A C 1
ATOM 3807 O O . LEU A 1 483 ? -14.486 17.558 -6.445 1.00 86.88 483 LEU A O 1
ATOM 3811 N N . ALA A 1 484 ? -13.632 18.947 -7.989 1.00 88.62 484 ALA A N 1
ATOM 3812 C CA . ALA A 1 484 ? -12.800 19.691 -7.046 1.00 88.62 484 ALA A CA 1
ATOM 3813 C C . ALA A 1 484 ? -13.649 20.458 -6.016 1.00 88.62 484 ALA A C 1
ATOM 3815 O O . ALA A 1 484 ? -13.382 20.367 -4.817 1.00 88.62 484 ALA A O 1
ATOM 3816 N N . ALA A 1 485 ? -14.706 21.143 -6.464 1.00 88.94 485 ALA A N 1
ATOM 3817 C CA . ALA A 1 485 ? -15.617 21.876 -5.586 1.00 88.94 485 ALA A CA 1
ATOM 3818 C C . ALA A 1 485 ? -16.374 20.948 -4.616 1.00 88.94 485 ALA A C 1
ATOM 3820 O O . ALA A 1 485 ? -16.470 21.246 -3.424 1.00 88.94 485 ALA A O 1
ATOM 3821 N N . THR A 1 486 ? -16.865 19.796 -5.086 1.00 85.00 486 THR A N 1
ATOM 3822 C CA . THR A 1 486 ? -17.556 18.821 -4.222 1.00 85.00 486 THR A CA 1
ATOM 3823 C C . THR A 1 486 ? -16.604 18.162 -3.225 1.00 85.00 486 THR A C 1
ATOM 3825 O O . THR A 1 486 ? -16.973 17.963 -2.071 1.00 85.00 486 THR A O 1
ATOM 3828 N N . THR A 1 487 ? -15.358 17.889 -3.628 1.00 84.31 487 THR A N 1
ATOM 3829 C CA . THR A 1 487 ? -14.325 17.348 -2.724 1.00 84.31 487 THR A CA 1
ATOM 3830 C C . THR A 1 487 ? -13.978 18.346 -1.617 1.00 84.31 487 THR A C 1
ATOM 3832 O O . THR A 1 487 ? -13.825 17.961 -0.458 1.00 84.31 487 THR A O 1
ATOM 3835 N N . GLN A 1 488 ? -13.898 19.642 -1.943 1.00 90.56 488 GLN A N 1
ATOM 3836 C CA . GLN A 1 488 ? -13.702 20.689 -0.940 1.00 90.56 488 GLN A CA 1
ATOM 3837 C C . GLN A 1 488 ? -14.873 20.739 0.056 1.00 90.56 488 GLN A C 1
ATOM 3839 O O . GLN A 1 488 ? -14.644 20.769 1.263 1.00 90.56 488 GLN A O 1
ATOM 3844 N N . LYS A 1 489 ? -16.119 20.679 -0.431 1.00 89.81 489 LYS A N 1
ATOM 3845 C CA . LYS A 1 489 ? -17.320 20.652 0.421 1.00 89.81 489 LYS A CA 1
ATOM 3846 C C . LYS A 1 489 ? -17.338 19.435 1.359 1.00 89.81 489 LYS A C 1
ATOM 3848 O O . LYS A 1 489 ? -17.665 19.577 2.533 1.00 89.81 489 LYS A O 1
ATOM 3853 N N . GLU A 1 490 ? -16.940 18.253 0.885 1.00 85.69 490 GLU A N 1
ATOM 3854 C CA . GLU A 1 490 ? -16.818 17.046 1.724 1.00 85.69 490 GLU A CA 1
ATOM 3855 C C . GLU A 1 490 ? -15.759 17.213 2.833 1.00 85.69 490 GLU A C 1
ATOM 3857 O O . GLU A 1 490 ? -15.975 16.786 3.974 1.00 85.69 490 GLU A O 1
ATOM 3862 N N . ALA A 1 491 ? -14.639 17.880 2.530 1.00 88.44 491 ALA A N 1
ATOM 3863 C CA . ALA A 1 491 ? -13.611 18.200 3.519 1.00 88.44 491 ALA A CA 1
ATOM 3864 C C . ALA A 1 491 ? -14.126 19.182 4.589 1.00 88.44 491 ALA A C 1
ATOM 3866 O O . ALA A 1 491 ? -13.951 18.923 5.781 1.00 88.44 491 ALA A O 1
ATOM 3867 N N . GLU A 1 492 ? -14.822 20.249 4.183 1.00 92.00 492 GLU A N 1
ATOM 3868 C CA . GLU A 1 492 ? -15.430 21.231 5.097 1.00 92.00 492 GLU A CA 1
ATOM 3869 C C . GLU A 1 492 ? -16.457 20.574 6.034 1.00 92.00 492 GLU A C 1
ATOM 3871 O O . GLU A 1 492 ? -16.428 20.784 7.249 1.00 92.00 492 GLU A O 1
ATOM 3876 N N . VAL A 1 493 ? -17.326 19.708 5.501 1.00 89.38 493 VAL A N 1
ATOM 3877 C CA . VAL A 1 493 ? -18.308 18.969 6.311 1.00 89.38 493 VAL A CA 1
ATOM 3878 C C . VAL A 1 493 ? -17.626 18.002 7.284 1.00 89.38 493 VAL A C 1
ATOM 3880 O O . VAL A 1 493 ? -18.055 17.865 8.432 1.00 89.38 493 VAL A O 1
ATOM 3883 N N . THR A 1 494 ? -16.538 17.354 6.868 1.00 86.94 494 THR A N 1
ATOM 3884 C CA . THR A 1 494 ? -15.770 16.456 7.744 1.00 86.94 494 THR A CA 1
ATOM 3885 C C . THR A 1 494 ? -15.135 17.213 8.916 1.00 86.94 494 THR A C 1
ATOM 3887 O O . THR A 1 494 ? -15.139 16.716 10.045 1.00 86.94 494 THR A O 1
ATOM 3890 N N . GLU A 1 495 ? -14.640 18.430 8.686 1.00 92.19 495 GLU A N 1
ATOM 3891 C CA . GLU A 1 495 ? -14.112 19.291 9.749 1.00 92.19 495 GLU A CA 1
ATOM 3892 C C . GLU A 1 495 ? -15.216 19.773 10.708 1.00 92.19 495 GLU A C 1
ATOM 3894 O O . GLU A 1 495 ? -15.030 19.756 11.930 1.00 92.19 495 GLU A O 1
ATOM 3899 N N . LEU A 1 496 ? -16.397 20.122 10.182 1.00 89.38 496 LEU A N 1
ATOM 3900 C CA . LEU A 1 496 ? -17.567 20.460 11.001 1.00 89.38 496 LEU A CA 1
ATOM 3901 C C . LEU A 1 496 ? -18.019 19.293 11.886 1.00 89.38 496 LEU A C 1
ATOM 3903 O O . LEU A 1 496 ? -18.379 19.525 13.042 1.00 89.38 496 LEU A O 1
ATOM 3907 N N . LEU A 1 497 ? -17.970 18.060 11.372 1.00 86.94 497 LEU A N 1
ATOM 3908 C CA . LEU A 1 497 ? -18.329 16.858 12.127 1.00 86.94 497 LEU A CA 1
ATOM 3909 C C . LEU A 1 497 ? -17.372 16.657 13.305 1.00 86.94 497 LEU A C 1
ATOM 3911 O O . LEU A 1 497 ? -17.817 16.516 14.440 1.00 86.94 497 LEU A O 1
ATOM 3915 N N . LYS A 1 498 ? -16.061 16.762 13.053 1.00 90.62 498 LYS A N 1
ATOM 3916 C CA . LYS A 1 498 ? -15.037 16.657 14.099 1.00 90.62 498 LYS A CA 1
ATOM 3917 C C . LYS A 1 498 ? -15.261 17.682 15.214 1.00 90.62 498 LYS A C 1
ATOM 3919 O O . LYS A 1 498 ? -15.203 17.339 16.391 1.00 90.62 498 LYS A O 1
ATOM 3924 N N . LYS A 1 499 ? -15.557 18.934 14.852 1.00 91.19 499 LYS A N 1
ATOM 3925 C CA . LYS A 1 499 ? -15.855 19.987 15.832 1.00 91.19 499 LYS A CA 1
ATOM 3926 C C . LYS A 1 499 ? -17.129 19.691 16.630 1.00 91.19 499 LYS A C 1
ATOM 3928 O O . LYS A 1 499 ? -17.169 19.950 17.829 1.00 91.19 499 LYS A O 1
ATOM 3933 N N . ALA A 1 500 ? -18.164 19.159 15.981 1.00 86.12 500 ALA A N 1
ATOM 3934 C CA . ALA A 1 500 ? -19.405 18.790 16.652 1.00 86.12 500 ALA A CA 1
ATOM 3935 C C . ALA A 1 500 ? -19.199 17.628 17.645 1.00 86.12 500 ALA A C 1
ATOM 3937 O O . ALA A 1 500 ? -19.715 17.700 18.759 1.00 86.12 500 ALA A O 1
ATOM 3938 N N . ASP A 1 501 ? -18.389 16.625 17.296 1.00 83.88 501 ASP A N 1
ATOM 3939 C CA . ASP A 1 501 ? -18.023 15.525 18.201 1.00 83.88 501 ASP A CA 1
ATOM 3940 C C . ASP A 1 501 ? -17.203 16.018 19.407 1.00 83.88 501 ASP A C 1
ATOM 3942 O O . ASP A 1 501 ? -17.461 15.621 20.546 1.00 83.88 501 ASP A O 1
ATOM 3946 N N . GLU A 1 502 ? -16.260 16.944 19.194 1.00 90.81 502 GLU A N 1
ATOM 3947 C CA . GLU A 1 502 ? -15.517 17.595 20.284 1.00 90.81 502 GLU A CA 1
ATOM 3948 C C . GLU A 1 502 ? -16.446 18.361 21.245 1.00 90.81 502 GLU A C 1
ATOM 3950 O O . GLU A 1 502 ? -16.244 18.331 22.463 1.00 90.81 502 GLU A O 1
ATOM 3955 N N . ASP A 1 503 ? -17.471 19.039 20.720 1.00 86.25 503 ASP A N 1
ATOM 3956 C CA . ASP A 1 503 ? -18.467 19.749 21.528 1.00 86.25 503 ASP A CA 1
ATOM 3957 C C . ASP A 1 503 ? -19.354 18.772 22.330 1.00 86.25 503 ASP A C 1
ATOM 3959 O O . ASP A 1 503 ? -19.658 19.043 23.497 1.00 86.25 503 ASP A O 1
ATOM 3963 N N . VAL A 1 504 ? -19.715 17.609 21.762 1.00 85.81 504 VAL A N 1
ATOM 3964 C CA . VAL A 1 504 ? -20.422 16.533 22.488 1.00 85.81 504 VAL A CA 1
ATOM 3965 C C . VAL A 1 504 ? -19.558 15.988 23.626 1.00 85.81 504 VAL A C 1
ATOM 3967 O O . VAL A 1 504 ? -20.040 15.898 24.758 1.00 85.81 504 VAL A O 1
ATOM 3970 N N . GLY A 1 505 ? -18.281 15.696 23.365 1.00 85.75 505 GLY A N 1
ATOM 3971 C CA . GLY A 1 505 ? -17.360 15.186 24.385 1.00 85.75 505 GLY A CA 1
ATOM 3972 C C . GLY A 1 505 ? -17.166 16.160 25.553 1.00 85.75 505 GLY A C 1
ATOM 3973 O O . GLY A 1 505 ? -17.179 15.755 26.716 1.00 85.75 505 GLY A O 1
ATOM 3974 N N . LYS A 1 506 ? -17.071 17.469 25.279 1.00 88.94 506 LYS A N 1
ATOM 3975 C CA . LYS A 1 506 ? -17.023 18.501 26.335 1.00 88.94 506 LYS A CA 1
ATOM 3976 C C . LYS A 1 506 ? -18.307 18.536 27.165 1.00 88.94 506 LYS A C 1
ATOM 3978 O O . LYS A 1 506 ? -18.232 18.662 28.386 1.00 88.94 506 LYS A O 1
ATOM 3983 N N . ALA A 1 507 ? -19.469 18.417 26.521 1.00 84.44 507 ALA A N 1
ATOM 3984 C CA . ALA A 1 507 ? -20.752 18.399 27.218 1.00 84.44 507 ALA A CA 1
ATOM 3985 C C . ALA A 1 507 ? -20.911 17.151 28.106 1.00 84.44 507 ALA A C 1
ATOM 3987 O O . ALA A 1 507 ? -21.448 17.249 29.207 1.00 84.44 507 ALA A O 1
ATOM 3988 N N . GLU A 1 508 ? -20.404 15.994 27.675 1.00 84.88 508 GLU A N 1
ATOM 3989 C CA . GLU A 1 508 ? -20.408 14.760 28.473 1.00 84.88 508 GLU A CA 1
ATOM 3990 C C . GLU A 1 508 ? -19.561 14.878 29.737 1.00 84.88 508 GLU A C 1
ATOM 3992 O O . GLU A 1 508 ? -20.019 14.521 30.823 1.00 84.88 508 GLU A O 1
ATOM 3997 N N . VAL A 1 509 ? -18.361 15.448 29.619 1.00 88.06 509 VAL A N 1
ATOM 3998 C CA . VAL A 1 509 ? -17.486 15.708 30.770 1.00 88.06 509 VAL A CA 1
ATOM 3999 C C . VAL A 1 509 ? -18.154 16.673 31.761 1.00 88.06 509 VAL A C 1
ATOM 4001 O O . VAL A 1 509 ? -18.120 16.429 32.967 1.00 88.06 509 VAL A O 1
ATOM 4004 N N . ASP A 1 510 ? -18.809 17.737 31.277 1.00 86.19 510 ASP A N 1
ATOM 4005 C CA . ASP A 1 510 ? -19.543 18.685 32.134 1.00 86.19 510 ASP A CA 1
ATOM 4006 C C . ASP A 1 510 ? -20.713 18.011 32.877 1.00 86.19 510 ASP A C 1
ATOM 4008 O O . ASP A 1 510 ? -20.900 18.227 34.076 1.00 86.19 510 ASP A O 1
ATOM 4012 N N . ILE A 1 511 ? -21.462 17.130 32.202 1.00 81.62 511 ILE A N 1
ATOM 4013 C CA . ILE A 1 511 ? -22.542 16.345 32.822 1.00 81.62 511 ILE A CA 1
ATOM 4014 C C . ILE A 1 511 ? -22.002 15.437 33.929 1.00 81.62 511 ILE A C 1
ATOM 4016 O O . ILE A 1 511 ? -22.593 15.396 35.009 1.00 81.62 511 ILE A O 1
ATOM 4020 N N . VAL A 1 512 ? -20.893 14.728 33.690 1.00 85.88 512 VAL A N 1
ATOM 4021 C CA . VAL A 1 512 ? -20.278 13.849 34.700 1.00 85.88 512 VAL A CA 1
ATOM 4022 C C . VAL A 1 512 ? -19.859 14.655 35.928 1.00 85.88 512 VAL A C 1
ATOM 4024 O O . VAL A 1 512 ? -20.269 14.319 37.038 1.00 85.88 512 VAL A O 1
ATOM 4027 N N . ASN A 1 513 ? -19.153 15.772 35.734 1.00 85.31 513 ASN A N 1
ATOM 4028 C CA . ASN A 1 513 ? -18.719 16.637 36.835 1.00 85.31 513 ASN A CA 1
ATOM 4029 C C . ASN A 1 513 ? -19.907 17.155 37.664 1.00 85.31 513 ASN A C 1
ATOM 4031 O O . ASN A 1 513 ? -19.867 17.152 38.897 1.00 85.31 513 ASN A O 1
ATOM 4035 N N . LYS A 1 514 ? -20.992 17.569 37.000 1.00 86.62 514 LYS A N 1
ATOM 4036 C CA . LYS A 1 514 ? -22.206 18.063 37.669 1.00 86.62 514 LYS A CA 1
ATOM 4037 C C . LYS A 1 514 ? -22.978 16.958 38.383 1.00 86.62 514 LYS A C 1
ATOM 4039 O O . LYS A 1 514 ? -23.495 17.187 39.477 1.00 86.62 514 LYS A O 1
ATOM 4044 N N . ARG A 1 515 ? -23.038 15.755 37.808 1.00 84.69 515 ARG A N 1
ATOM 4045 C CA . ARG A 1 515 ? -23.641 14.578 38.448 1.00 84.69 515 ARG A CA 1
ATOM 4046 C C . ARG A 1 515 ? -22.887 14.207 39.722 1.00 84.69 515 ARG A C 1
ATOM 4048 O O . ARG A 1 515 ? -23.518 13.970 40.749 1.00 84.69 515 ARG A O 1
ATOM 4055 N N . ASP A 1 516 ? -21.562 14.197 39.668 1.00 84.44 516 ASP A N 1
ATOM 4056 C CA . ASP A 1 516 ? -20.730 13.851 40.818 1.00 84.44 516 ASP A CA 1
ATOM 4057 C C . ASP A 1 516 ? -20.879 14.908 41.932 1.00 84.44 516 ASP A C 1
ATOM 4059 O O . ASP A 1 516 ? -21.046 14.562 43.105 1.00 84.44 516 ASP A O 1
ATOM 4063 N N . ALA A 1 517 ? -20.960 16.197 41.571 1.00 83.88 517 ALA A N 1
ATOM 4064 C CA . ALA A 1 517 ? -21.281 17.275 42.510 1.00 83.88 517 ALA A CA 1
ATOM 4065 C C . ALA A 1 517 ? -22.667 17.100 43.164 1.00 83.88 517 ALA A C 1
ATOM 4067 O O . ALA A 1 517 ? -22.810 17.283 44.377 1.00 83.88 517 ALA A O 1
ATOM 4068 N N . LEU A 1 518 ? -23.677 16.693 42.388 1.00 81.31 518 LEU A N 1
ATOM 4069 C CA . LEU A 1 518 ? -25.019 16.407 42.899 1.00 81.31 518 LEU A CA 1
ATOM 4070 C C . LEU A 1 518 ? -25.027 15.188 43.835 1.00 81.31 518 LEU A C 1
ATOM 4072 O O . LEU A 1 518 ? -25.730 15.187 44.846 1.00 81.31 518 LEU A O 1
ATOM 4076 N N . GLN A 1 519 ? -24.223 14.163 43.545 1.00 81.62 519 GLN A N 1
ATOM 4077 C CA . GLN A 1 519 ? -24.110 12.967 44.379 1.00 81.62 519 GLN A CA 1
ATOM 4078 C C . GLN A 1 519 ? -23.469 13.269 45.741 1.00 81.62 519 GLN A C 1
ATOM 4080 O O . GLN A 1 519 ? -23.914 12.736 46.762 1.00 81.62 519 GLN A O 1
ATOM 4085 N N . ILE A 1 520 ? -22.494 14.182 45.783 1.00 85.56 520 ILE A N 1
ATOM 4086 C CA . ILE A 1 520 ? -21.939 14.708 47.040 1.00 85.56 520 ILE A CA 1
ATOM 4087 C C . ILE A 1 520 ? -23.033 15.415 47.848 1.00 85.56 520 ILE A C 1
ATOM 4089 O O . ILE A 1 520 ? -23.188 15.153 49.042 1.00 85.56 520 ILE A O 1
ATOM 4093 N N . THR A 1 521 ? -23.826 16.278 47.210 1.00 81.94 521 THR A N 1
ATOM 4094 C CA . THR A 1 521 ? -24.920 16.995 47.883 1.00 81.94 521 THR A CA 1
ATOM 4095 C C . THR A 1 521 ? -26.013 16.052 48.376 1.00 81.94 521 THR A C 1
ATOM 4097 O O . THR A 1 521 ? -26.499 16.221 49.494 1.00 81.94 521 THR A O 1
ATOM 4100 N N . LYS A 1 522 ? -26.348 15.011 47.604 1.00 83.31 522 LYS A N 1
ATOM 4101 C CA . LYS A 1 522 ? -27.264 13.949 48.034 1.00 83.31 522 LYS A CA 1
ATOM 4102 C C . LYS A 1 522 ? -26.752 13.257 49.298 1.00 83.31 522 LYS A C 1
ATOM 4104 O O . LYS A 1 522 ? -27.495 13.154 50.262 1.00 83.31 522 LYS A O 1
ATOM 4109 N N . SER A 1 523 ? -25.476 12.873 49.331 1.00 83.38 523 SER A N 1
ATOM 4110 C CA . SER A 1 523 ? -24.859 12.256 50.515 1.00 83.38 523 SER A CA 1
ATOM 4111 C C . SER A 1 523 ? -24.921 13.166 51.754 1.00 83.38 523 SER A C 1
ATOM 4113 O O . SER A 1 523 ? -25.238 12.710 52.858 1.00 83.38 523 SER A O 1
ATOM 4115 N N . LYS A 1 524 ? -24.706 14.482 51.579 1.00 83.94 524 LYS A N 1
ATOM 4116 C CA . LYS A 1 524 ? -24.904 15.476 52.651 1.00 83.94 524 LYS A CA 1
ATOM 4117 C C . LYS A 1 524 ? -26.359 15.493 53.140 1.00 83.94 524 LYS A C 1
ATOM 4119 O O . LYS A 1 524 ? -26.592 15.528 54.346 1.00 83.94 524 LYS A O 1
ATOM 4124 N N . LEU A 1 525 ? -27.328 15.447 52.225 1.00 76.88 525 LEU A N 1
ATOM 4125 C CA . LEU A 1 525 ? -28.753 15.427 52.559 1.00 76.88 525 LEU A CA 1
ATOM 4126 C C . LEU A 1 525 ? -29.149 14.141 53.303 1.00 76.88 525 LEU A C 1
ATOM 4128 O O . LEU A 1 525 ? -29.812 14.218 54.333 1.00 76.88 525 LEU A O 1
ATOM 4132 N N . ASP A 1 526 ? -28.688 12.981 52.829 1.00 78.81 526 ASP A N 1
ATOM 4133 C CA . ASP A 1 526 ? -28.938 11.674 53.449 1.00 78.81 526 ASP A CA 1
ATOM 4134 C C . ASP A 1 526 ? -28.369 11.628 54.881 1.00 78.81 526 ASP A C 1
ATOM 4136 O O . ASP A 1 526 ? -29.029 11.149 55.804 1.00 78.81 526 ASP A O 1
ATOM 4140 N N . THR A 1 527 ? -27.182 12.214 55.095 1.00 83.56 527 THR A N 1
ATOM 4141 C CA . THR A 1 527 ? -26.566 12.353 56.428 1.00 83.56 527 THR A CA 1
ATOM 4142 C C . THR A 1 527 ? -27.424 13.209 57.363 1.00 83.56 527 THR A C 1
ATOM 4144 O O . THR A 1 527 ? -27.658 12.820 58.508 1.00 83.56 527 THR A O 1
ATOM 4147 N N . LEU A 1 528 ? -27.927 14.350 56.876 1.00 78.00 528 LEU A N 1
ATOM 4148 C CA . LEU A 1 528 ? -28.811 15.227 57.650 1.00 78.00 528 LEU A CA 1
ATOM 4149 C C . LEU A 1 528 ? -30.131 14.535 58.010 1.00 78.00 528 LEU A C 1
ATOM 4151 O O . LEU A 1 528 ? -30.583 14.625 59.151 1.00 78.00 528 LEU A O 1
ATOM 4155 N N . LEU A 1 529 ? -30.734 13.816 57.060 1.00 75.25 529 LEU A N 1
ATOM 4156 C CA . LEU A 1 529 ? -31.987 13.085 57.272 1.00 75.25 529 LEU A CA 1
ATOM 4157 C C . LEU A 1 529 ? -31.827 11.924 58.262 1.00 75.25 529 LEU A C 1
ATOM 4159 O O . LEU A 1 529 ? -32.753 11.636 59.017 1.00 75.25 529 LEU A O 1
ATOM 4163 N N . ALA A 1 530 ? -30.645 11.306 58.315 1.00 80.69 530 ALA A N 1
ATOM 4164 C CA . ALA A 1 530 ? -30.296 10.304 59.320 1.00 80.69 530 ALA A CA 1
ATOM 4165 C C . ALA A 1 530 ? -30.013 10.900 60.719 1.00 80.69 530 ALA A C 1
ATOM 4167 O O . ALA A 1 530 ? -29.693 10.157 61.647 1.00 80.69 530 ALA A O 1
ATOM 4168 N N . GLY A 1 531 ? -30.110 12.226 60.888 1.00 81.38 531 GLY A N 1
ATOM 4169 C CA . GLY A 1 531 ? -29.798 12.925 62.138 1.00 81.38 531 GLY A CA 1
ATOM 4170 C C . GLY A 1 531 ? -28.298 13.100 62.403 1.00 81.38 531 GLY A C 1
ATOM 4171 O O . GLY A 1 531 ? -27.916 13.466 63.514 1.00 81.38 531 GLY A O 1
ATOM 4172 N N . GLY A 1 532 ? -27.446 12.835 61.408 1.00 83.69 532 GLY A N 1
ATOM 4173 C CA . GLY A 1 532 ? -26.007 13.061 61.485 1.00 83.69 532 GLY A CA 1
ATOM 4174 C C . GLY A 1 532 ? -25.654 14.542 61.351 1.00 83.69 532 GLY A C 1
ATOM 4175 O O . GLY A 1 532 ? -26.279 15.287 60.596 1.00 83.69 532 GLY A O 1
ATOM 4176 N N . GLU A 1 533 ? -24.621 14.984 62.068 1.00 83.69 533 GLU A N 1
ATOM 4177 C CA . GLU A 1 533 ? -24.077 16.327 61.875 1.00 83.69 533 GLU A CA 1
ATOM 4178 C C . GLU A 1 533 ? -23.166 16.349 60.647 1.00 83.69 533 GLU A C 1
ATOM 4180 O O . GLU A 1 533 ? -22.274 15.510 60.506 1.00 83.69 533 GLU A O 1
ATOM 4185 N N . LEU A 1 534 ? -23.376 17.323 59.757 1.00 83.19 534 LEU A N 1
ATOM 4186 C CA . LEU A 1 534 ? -22.448 17.552 58.655 1.00 83.19 534 LEU A CA 1
ATOM 4187 C C . LEU A 1 534 ? -21.054 17.876 59.207 1.00 83.19 534 LEU A C 1
ATOM 4189 O O . LEU A 1 534 ? -20.951 18.627 60.182 1.00 83.19 534 LEU A O 1
ATOM 4193 N N . PRO A 1 535 ? -19.984 17.355 58.585 1.00 79.56 535 PRO A N 1
ATOM 4194 C CA . PRO A 1 535 ? -18.629 17.694 58.983 1.00 79.56 535 PRO A CA 1
ATOM 4195 C C . PRO A 1 535 ? -18.436 19.214 58.928 1.00 79.56 535 PRO A C 1
ATOM 4197 O O . PRO A 1 535 ? -18.789 19.858 57.940 1.00 79.56 535 PRO A O 1
ATOM 4200 N N . ASP A 1 536 ? -17.887 19.785 60.003 1.00 76.00 536 ASP A N 1
ATOM 4201 C CA . ASP A 1 536 ? -17.547 21.207 60.087 1.00 76.00 536 ASP A CA 1
ATOM 4202 C C . ASP A 1 536 ? -16.563 21.559 58.957 1.00 76.00 536 ASP A C 1
ATOM 4204 O O . ASP A 1 536 ? -15.359 21.312 59.068 1.00 76.00 536 ASP A O 1
ATOM 4208 N N . GLU A 1 537 ? -17.056 22.179 57.877 1.00 67.12 537 GLU A N 1
ATOM 4209 C CA . GLU A 1 537 ? -16.239 22.585 56.716 1.00 67.12 537 GLU A CA 1
ATOM 4210 C C . GLU A 1 537 ? -15.078 23.520 57.123 1.00 67.12 537 GLU A C 1
ATOM 4212 O O . GLU A 1 537 ? -14.065 23.607 56.435 1.00 67.12 537 GLU A O 1
ATOM 4217 N N . LYS A 1 538 ? -15.157 24.157 58.302 1.00 65.81 538 LYS A N 1
ATOM 4218 C CA . LYS A 1 538 ? -14.094 25.011 58.857 1.00 65.81 538 LYS A CA 1
ATOM 4219 C C . LYS A 1 538 ? -12.907 24.258 59.476 1.00 65.81 538 LYS A C 1
ATOM 4221 O O . LYS A 1 538 ? -11.882 24.890 59.716 1.00 65.81 538 LYS A O 1
ATOM 4226 N N . LYS A 1 539 ? -12.998 22.946 59.739 1.00 56.50 539 LYS A N 1
ATOM 4227 C CA . LYS A 1 539 ? -11.892 22.161 60.337 1.00 56.50 539 LYS A CA 1
ATOM 4228 C C . LYS A 1 539 ? -11.017 21.415 59.321 1.00 56.50 539 LYS A C 1
ATOM 4230 O O . LYS A 1 539 ? -10.001 20.858 59.721 1.00 56.50 539 LYS A O 1
ATOM 4235 N N . GLN A 1 540 ? -11.340 21.451 58.025 1.00 50.41 540 GLN A N 1
ATOM 4236 C CA . GLN A 1 540 ? -10.522 20.839 56.960 1.00 50.41 540 GLN A CA 1
ATOM 4237 C C . GLN A 1 540 ? -9.457 21.775 56.350 1.00 50.41 540 GLN A C 1
ATOM 4239 O O . GLN A 1 540 ? -8.802 21.412 55.382 1.00 50.41 540 GLN A O 1
ATOM 4244 N N . GLY A 1 541 ? -9.188 22.940 56.953 1.00 46.66 541 GLY A N 1
ATOM 4245 C CA . GLY A 1 541 ? -8.102 23.848 56.542 1.00 46.66 541 GLY A CA 1
ATOM 4246 C C . 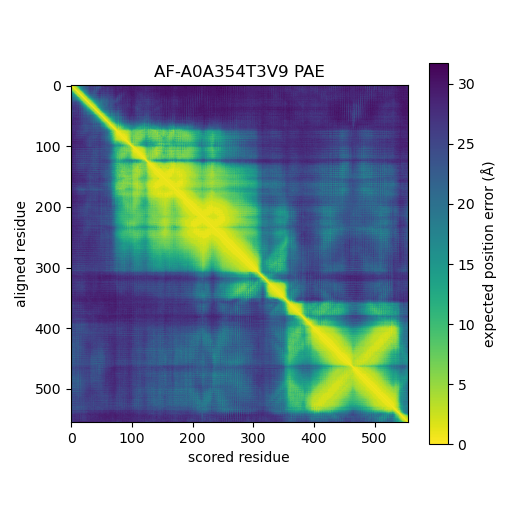GLY A 1 541 ? -6.673 23.366 56.849 1.00 46.66 541 GLY A C 1
ATOM 4247 O O . GLY A 1 541 ? -5.754 24.180 56.871 1.00 46.66 541 GLY A O 1
ATOM 4248 N N . GLY A 1 542 ? -6.467 22.077 57.130 1.00 50.47 542 GLY A N 1
ATOM 4249 C CA . GLY A 1 542 ? -5.141 21.486 57.293 1.00 50.47 542 GLY A CA 1
ATOM 4250 C C . GLY A 1 542 ? -4.706 20.793 56.007 1.00 50.47 542 GLY A C 1
ATOM 4251 O O . GLY A 1 542 ? -5.227 19.721 55.723 1.00 50.47 542 GLY A O 1
ATOM 4252 N N . ASN A 1 543 ? -3.786 21.419 55.259 1.00 48.84 543 ASN A N 1
ATOM 4253 C CA . ASN A 1 543 ? -2.932 20.880 54.182 1.00 48.84 543 ASN A CA 1
ATOM 4254 C C . ASN A 1 543 ? -3.258 19.456 53.681 1.00 48.84 543 ASN A C 1
ATOM 4256 O O . ASN A 1 543 ? -2.429 18.553 53.784 1.00 48.84 543 ASN A O 1
ATOM 4260 N N . SER A 1 544 ? -4.438 19.247 53.106 1.00 43.31 544 SER A N 1
ATOM 4261 C CA . SER A 1 544 ? -4.653 18.127 52.194 1.00 43.31 544 SER A CA 1
ATOM 4262 C C . SER A 1 544 ? -4.341 18.676 50.814 1.00 43.31 544 SER A C 1
ATOM 4264 O O . SER A 1 544 ? -5.041 19.561 50.322 1.00 43.31 544 SER A O 1
ATOM 4266 N N . GLU A 1 545 ? -3.220 18.231 50.242 1.00 40.69 545 GLU A N 1
ATOM 4267 C CA . GLU A 1 545 ? -2.892 18.511 48.847 1.00 40.69 545 GLU A CA 1
ATOM 4268 C C . GLU A 1 545 ? -4.117 18.194 47.977 1.00 40.69 545 GLU A C 1
ATOM 4270 O O . GLU A 1 545 ? -4.766 17.163 48.195 1.00 40.69 545 GLU A O 1
ATOM 4275 N N . PRO A 1 546 ? -4.471 19.076 47.023 1.00 44.75 546 PRO A N 1
ATOM 4276 C CA . PRO A 1 546 ? -5.556 18.796 46.099 1.00 44.75 546 PRO A CA 1
ATOM 4277 C C . PRO A 1 546 ? -5.296 17.441 45.428 1.00 44.75 546 PRO A C 1
ATOM 4279 O O . PRO A 1 546 ? -4.144 17.154 45.083 1.00 44.75 546 PRO A O 1
ATOM 4282 N N . PRO A 1 547 ? -6.328 16.595 45.247 1.00 47.69 547 PRO A N 1
ATOM 4283 C CA . PRO A 1 547 ? -6.153 15.330 44.553 1.00 47.69 547 PRO A CA 1
ATOM 4284 C C . PRO A 1 547 ? -5.502 15.609 43.191 1.00 47.69 547 PRO A C 1
ATOM 4286 O O . PRO A 1 547 ? -5.892 16.573 42.519 1.00 47.69 547 PRO A O 1
ATOM 4289 N N . PRO A 1 548 ? -4.481 14.824 42.801 1.00 46.81 548 PRO A N 1
ATOM 4290 C CA . PRO A 1 548 ? -3.758 15.070 41.567 1.00 46.81 548 PRO A CA 1
ATOM 4291 C C . PRO A 1 548 ? -4.750 15.095 40.397 1.00 46.81 548 PRO A C 1
ATOM 4293 O O . PRO A 1 548 ? -5.686 14.289 40.377 1.00 46.81 548 PRO A O 1
ATOM 4296 N N . PRO A 1 549 ? -4.579 16.018 39.433 1.00 47.47 549 PRO A N 1
ATOM 4297 C CA . PRO A 1 549 ? -5.467 16.111 38.286 1.00 47.47 549 PRO A CA 1
ATOM 4298 C C . PRO A 1 549 ? -5.538 14.752 37.589 1.00 47.47 549 PRO A C 1
ATOM 4300 O O . PRO A 1 549 ? -4.507 14.147 37.287 1.00 47.47 549 PRO A O 1
ATOM 4303 N N . VAL A 1 550 ? -6.759 14.268 37.356 1.00 50.12 550 VAL A N 1
ATOM 4304 C CA . VAL A 1 550 ? -7.006 13.029 36.615 1.00 50.12 550 VAL A CA 1
ATOM 4305 C C . VAL A 1 550 ? -6.479 13.234 35.198 1.00 50.12 550 VAL A C 1
ATOM 4307 O O . VAL A 1 550 ? -7.058 13.970 34.402 1.00 50.12 550 VAL A O 1
ATOM 4310 N N . ILE A 1 551 ? -5.330 12.625 34.909 1.00 51.22 551 ILE A N 1
ATOM 4311 C CA . ILE A 1 551 ? -4.717 12.637 33.584 1.00 51.22 551 ILE A CA 1
ATOM 4312 C C . ILE A 1 551 ? -5.618 11.787 32.678 1.00 51.22 551 ILE A C 1
ATOM 4314 O O . ILE A 1 551 ? -5.791 10.600 32.968 1.00 51.22 551 ILE A O 1
ATOM 4318 N N . PRO A 1 552 ? -6.207 12.346 31.604 1.00 44.47 552 PRO A N 1
ATOM 4319 C CA . PRO A 1 552 ? -6.977 11.544 30.666 1.00 44.47 552 PRO A CA 1
ATOM 4320 C C . PRO A 1 552 ? -6.068 10.473 30.038 1.00 44.47 552 PRO A C 1
ATOM 4322 O O . PRO A 1 552 ? -4.889 10.754 29.781 1.00 44.47 552 PRO A O 1
ATOM 4325 N N . PRO A 1 553 ? -6.574 9.248 29.797 1.00 42.22 553 PRO A N 1
ATOM 4326 C CA . PRO A 1 553 ? -5.804 8.221 29.108 1.00 42.22 553 PRO A CA 1
ATOM 4327 C C . PRO A 1 553 ? -5.342 8.771 27.755 1.00 42.22 553 PRO A C 1
ATOM 4329 O O . PRO A 1 553 ? -6.126 9.362 27.011 1.00 42.22 553 PRO A O 1
ATOM 4332 N N . LYS A 1 554 ? -4.039 8.642 27.479 1.00 44.59 554 LYS A N 1
ATOM 4333 C CA . LYS A 1 554 ? -3.463 9.069 26.201 1.00 44.59 554 LYS A CA 1
ATOM 4334 C C . LYS A 1 554 ? -4.093 8.259 25.057 1.00 44.59 554 LYS A C 1
ATOM 4336 O O . LYS A 1 554 ? -4.320 7.067 25.264 1.00 44.59 554 LYS A O 1
ATOM 4341 N N . PRO A 1 555 ? -4.357 8.901 23.904 1.00 53.25 555 PRO A N 1
ATOM 4342 C CA . PRO A 1 555 ? -4.882 8.233 22.717 1.00 53.25 555 PRO A CA 1
ATOM 4343 C C . PRO A 1 555 ? -3.929 7.167 22.175 1.00 53.25 555 PRO A C 1
ATOM 4345 O O . PRO A 1 555 ? -2.694 7.329 22.345 1.00 53.25 555 PRO A O 1
#

Sequence (555 aa):
MNHVHRVPWLVVLGAVFALALPQVLGQSSSPGYNLGWCSACQAYMPGGHDCVGLRTRPPPWRDNSPPVVTVPQKPQAEINAEAALKLYNDSIGDLNGFKSSGNKQWLDRCLGKLFKAADLLRHWSPQQARYLKLVNKNIAWCYNEYARLYHQAGQWDSAEKYFRLAWKYNPDSDVYRSNIRIVEGARETQRAAAQLEQARRQAIDANDRGRKHGEQQNWAEAVKAFAEAVRLYPGWQSYQNNLQLAQNKWNQQLAADQALRAAEEKHRQEVAALVEQSRDYMRKQTDLRDAVVNERKQEATALLKDAKSPFGIDTETGIQGQAPKGAASRAQTAFKQAQTLLSQLQQSLGQMEPFGENVPVEVLAQASYVAQQGQESMNGSWFRGGVSGEDLEKLHPGMPKLRAQMEKVMPVAAQQIQELAVAVKTQQMAKNKVTEVTKDKETAHQEVEQAKAKVEEIKALPEDTEEAKMKKASHRAEAEALLAATTQKEAEVTELLKKADEDVGKAEVDIVNKRDALQITKSKLDTLLAGGELPDEKKQGGNSEPPPPVIPPKP

Radius of gyration: 54.0 Å; Cα contacts (8 Å, |Δi|>4): 253; chains: 1; bounding box: 133×64×150 Å

Nearest PDB structures (foldseek):
  6h2e-assembly1_P-2  TM=3.772E-01  e=3.971E-01  Aeromonas hydrophila subsp. hydrophila AL09-71
  7a0g-assembly1_FFF  TM=4.693E-01  e=2.714E+00  Serratia marcescens
  8c5v-assembly1_I  TM=1.739E-01  e=6.397E-02  Escherichia coli
  5xg2-assembly1_A  TM=3.382E-01  e=2.034E+00  Pyrococcus yayanosii CH1
  8to0-assembly1_AG  TM=3.493E-01  e=2.587E+00  Mus musculus

Mean predicted aligned error: 19.48 Å

Foldseek 3Di:
DDDDDDDDDDDDDDDDDDDDDDDDDDDDDDDDDDDDDDDDDDDDDDDDDDDDDDDDDDDDDDDPDDPPPPDPDDDVLVVLLVVVVVVVVVCVVVCVPPPDPVVVVVVVVLVVQLVVLNVVVVDDDPCVVVSLLSNLQSQLVVLQVQLVVCVVVVVLVSSLVSLVSSCVSPVVDVVSVVSNVVSVVSVVVVVVVVLLVVLQVQLVVLQVQLVVCVVVLVLVSSLVSLVSSCVSPVPDVVSVVSNVVSVVSVVVVVVVVVVVVVVVVVVVVVVVVVVVVVVVVVVVVVVVLVVVVVVLVVVLVVLVVVLPPPPPPPVPDDDPDDDDPVNVVVNVVSVVVSVVSVVVNVVVVVPDDDDDDDCDLVNLVVVLVVLVVVVVVVVDDPPPPPDPPVNVCVVDVCVVVLVVLCVVLSVVLSVLSVQLSVLVVQLVVLVVQLVVLVVQLVVLVVQLVVLVVQLVVLVPDDPPDPVNVVVSVVSNVVSVVSNVVSVVSNVVSVVSNVVSVVSNVVSVVSNVVSVVVSVVSVVSVVCSVVVHDDPPPVPPPPDDDDDPPDDPPDD